Protein AF-A0A165Y828-F1 (afdb_monomer)

Structure (mmCIF, N/CA/C/O backbone):
data_AF-A0A165Y828-F1
#
_entry.id   AF-A0A165Y828-F1
#
loop_
_atom_site.group_PDB
_atom_site.id
_atom_site.type_symbol
_atom_site.label_atom_id
_atom_site.label_alt_id
_atom_site.label_comp_id
_atom_site.label_asym_id
_atom_site.label_entity_id
_atom_site.label_seq_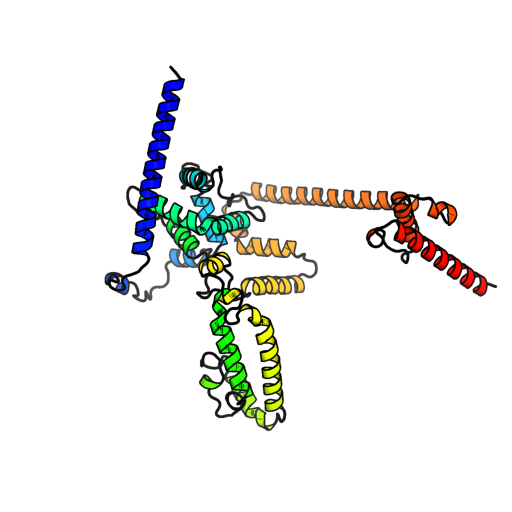id
_atom_site.pdbx_PDB_ins_code
_atom_site.Cartn_x
_atom_site.Cartn_y
_atom_site.Cartn_z
_atom_site.occupancy
_atom_site.B_iso_or_equiv
_atom_site.auth_seq_id
_atom_site.auth_comp_id
_atom_site.auth_asym_id
_atom_site.auth_atom_id
_atom_site.pdbx_PDB_model_num
ATOM 1 N N . MET A 1 1 ? 50.961 36.797 -15.003 1.00 43.84 1 MET A N 1
ATOM 2 C CA . MET A 1 1 ? 49.789 37.603 -14.582 1.00 43.84 1 MET A CA 1
ATOM 3 C C . MET A 1 1 ? 48.509 36.781 -14.385 1.00 43.84 1 MET A C 1
ATOM 5 O O . MET A 1 1 ? 47.718 37.172 -13.545 1.00 43.84 1 MET A O 1
ATOM 9 N N . GLN A 1 2 ? 48.301 35.642 -15.066 1.00 41.56 2 GLN A N 1
ATOM 10 C CA . GLN A 1 2 ? 47.057 34.850 -14.941 1.00 41.56 2 GLN A CA 1
ATOM 11 C C . GLN A 1 2 ? 46.946 33.934 -13.703 1.00 41.56 2 GLN A C 1
ATOM 13 O O . GLN A 1 2 ? 45.835 33.615 -13.301 1.00 41.56 2 GLN A O 1
ATOM 18 N N . LEU A 1 3 ? 48.050 33.555 -13.047 1.00 34.62 3 LEU A N 1
ATOM 19 C CA . LEU A 1 3 ? 47.997 32.694 -11.850 1.00 34.62 3 LEU A CA 1
ATOM 20 C C . LEU A 1 3 ? 47.492 33.427 -10.591 1.00 34.62 3 LEU A C 1
ATOM 22 O O . LEU A 1 3 ? 46.751 32.845 -9.803 1.00 34.62 3 LEU A O 1
ATOM 26 N N . GLY A 1 4 ? 47.813 34.718 -10.439 1.00 39.22 4 GLY A N 1
ATOM 27 C CA . GLY A 1 4 ? 47.404 35.521 -9.276 1.00 39.22 4 GLY A CA 1
ATOM 28 C C . GLY A 1 4 ? 45.904 35.834 -9.223 1.00 39.22 4 GLY A C 1
ATOM 29 O O . GLY A 1 4 ? 45.337 35.896 -8.138 1.00 39.22 4 GLY A O 1
ATOM 30 N N . ALA A 1 5 ? 45.243 35.955 -10.380 1.00 44.03 5 ALA A N 1
ATOM 31 C CA . ALA A 1 5 ? 43.796 36.175 -10.453 1.00 44.03 5 ALA A CA 1
ATOM 32 C C . ALA A 1 5 ? 42.990 34.920 -10.060 1.00 44.03 5 ALA A C 1
ATOM 34 O O . ALA A 1 5 ? 41.934 35.042 -9.447 1.00 44.03 5 ALA A O 1
ATOM 35 N N . SER A 1 6 ? 43.507 33.716 -10.350 1.00 41.31 6 SER A N 1
ATOM 36 C CA . SER A 1 6 ? 42.847 32.459 -9.956 1.00 41.31 6 SER A CA 1
ATOM 37 C C . SER A 1 6 ? 42.959 32.175 -8.456 1.00 41.31 6 SER A C 1
ATOM 39 O O . SER A 1 6 ? 42.017 31.667 -7.857 1.00 41.31 6 SER A O 1
ATOM 41 N N . LEU A 1 7 ? 44.076 32.569 -7.830 1.00 40.00 7 LEU A 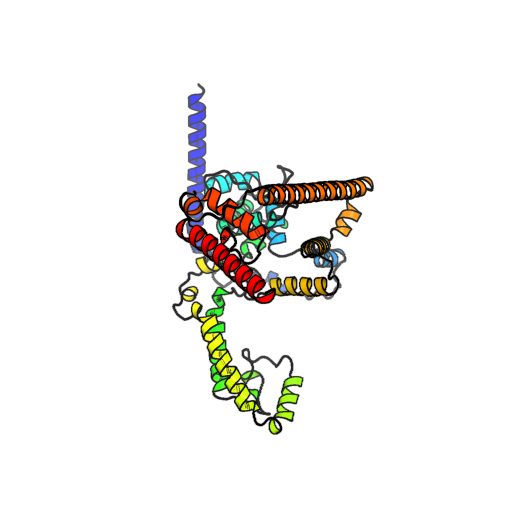N 1
ATOM 42 C CA . LEU A 1 7 ? 44.283 32.381 -6.394 1.00 40.00 7 LEU A CA 1
ATOM 43 C C . LEU A 1 7 ? 43.394 33.325 -5.573 1.00 40.00 7 LEU A C 1
ATOM 45 O O . LEU A 1 7 ? 42.809 32.899 -4.585 1.00 40.00 7 LEU A O 1
ATOM 49 N N . ALA A 1 8 ? 43.235 34.574 -6.027 1.00 46.78 8 ALA A N 1
ATOM 50 C CA . ALA A 1 8 ? 42.333 35.541 -5.405 1.00 46.78 8 ALA A CA 1
ATOM 51 C C . ALA A 1 8 ? 40.860 35.105 -5.507 1.00 46.78 8 ALA A C 1
ATOM 53 O O . ALA A 1 8 ? 40.136 35.194 -4.521 1.00 46.78 8 ALA A O 1
ATOM 54 N N . ALA A 1 9 ? 40.439 34.554 -6.654 1.00 42.53 9 ALA A N 1
ATOM 55 C CA . ALA A 1 9 ? 39.090 34.012 -6.829 1.00 42.53 9 ALA A CA 1
ATOM 56 C C . ALA A 1 9 ? 38.834 32.774 -5.947 1.00 42.53 9 ALA A C 1
ATOM 58 O O . ALA A 1 9 ? 37.767 32.654 -5.352 1.00 42.53 9 ALA A O 1
ATOM 59 N N . LEU A 1 10 ? 39.821 31.882 -5.801 1.00 37.59 10 LEU A N 1
ATOM 60 C CA . LEU A 1 10 ? 39.724 30.717 -4.912 1.00 37.59 10 LEU A CA 1
ATOM 61 C C . LEU A 1 10 ? 39.708 31.112 -3.426 1.00 37.59 10 LEU A C 1
ATOM 63 O O . LEU A 1 10 ? 38.971 30.509 -2.649 1.00 37.59 10 LEU A O 1
ATOM 67 N N . GLN A 1 11 ? 40.453 32.149 -3.030 1.00 44.12 11 GLN A N 1
ATOM 68 C CA . GLN A 1 11 ? 40.392 32.704 -1.672 1.00 44.12 11 GLN A CA 1
ATOM 69 C C . GLN A 1 11 ? 39.058 33.402 -1.385 1.00 44.12 11 GLN A C 1
ATOM 71 O O . GLN A 1 11 ? 38.540 33.294 -0.277 1.00 44.12 11 GLN A O 1
ATOM 76 N N . GLU A 1 12 ? 38.474 34.080 -2.373 1.00 41.66 12 GLU A N 1
ATOM 77 C CA . GLU A 1 12 ? 37.168 34.729 -2.236 1.00 41.66 12 GLU A CA 1
ATOM 78 C C . GLU A 1 12 ? 36.019 33.706 -2.154 1.00 41.66 12 GLU A C 1
ATOM 80 O O . GLU A 1 12 ? 35.061 33.913 -1.409 1.00 41.66 12 GLU A O 1
ATOM 85 N N . ILE A 1 13 ? 36.135 32.575 -2.863 1.00 40.31 13 ILE A N 1
ATOM 86 C CA . ILE A 1 13 ? 35.210 31.435 -2.755 1.00 40.31 13 ILE A CA 1
ATOM 87 C C . ILE A 1 13 ? 35.363 30.745 -1.394 1.00 40.31 13 ILE A C 1
ATOM 89 O O . ILE A 1 13 ? 34.358 30.514 -0.730 1.00 40.31 13 ILE A O 1
ATOM 93 N N . GLY A 1 14 ? 36.594 30.494 -0.931 1.00 39.28 14 GLY A N 1
ATOM 94 C CA . GLY A 1 14 ? 36.848 29.922 0.398 1.00 39.28 14 GLY A CA 1
ATOM 95 C C . GLY A 1 14 ? 36.274 30.780 1.529 1.00 39.28 14 GLY A C 1
ATOM 96 O O . GLY A 1 14 ? 35.568 30.274 2.392 1.00 39.28 14 GLY A O 1
ATOM 97 N N . CYS A 1 15 ? 36.449 32.102 1.454 1.00 37.84 15 CYS A N 1
ATOM 98 C CA . CYS A 1 15 ? 35.914 33.035 2.448 1.00 37.84 15 CYS A CA 1
ATOM 99 C C . CYS A 1 15 ? 34.369 33.094 2.442 1.00 37.84 15 CYS A C 1
ATOM 101 O O . CYS A 1 15 ? 33.747 33.274 3.489 1.00 37.84 15 CYS A O 1
ATOM 103 N N . LYS A 1 16 ? 33.723 32.898 1.279 1.00 38.44 16 LYS A N 1
ATOM 104 C CA . LYS A 1 16 ? 32.254 32.792 1.165 1.00 38.44 16 LYS A CA 1
ATOM 105 C C . LYS A 1 16 ? 31.724 31.459 1.699 1.00 38.44 16 LYS A C 1
ATOM 107 O O . LYS A 1 16 ? 30.681 31.463 2.344 1.00 38.44 16 LYS A O 1
ATOM 112 N N . VAL A 1 17 ? 32.451 30.360 1.492 1.00 40.00 17 VAL A N 1
ATOM 113 C CA . VAL A 1 17 ? 32.132 29.034 2.051 1.00 40.00 17 VAL A CA 1
ATOM 114 C C . VAL A 1 17 ? 32.281 29.033 3.574 1.00 40.00 17 VAL A C 1
ATOM 116 O O . VAL A 1 17 ? 31.389 28.555 4.264 1.00 40.00 17 VAL A O 1
ATOM 119 N N . ASP A 1 18 ? 33.324 29.661 4.120 1.00 40.41 18 ASP A N 1
ATOM 120 C CA . ASP A 1 18 ? 33.504 29.802 5.572 1.00 40.41 18 ASP A CA 1
ATOM 121 C C . ASP A 1 18 ? 32.442 30.717 6.205 1.00 40.41 18 ASP A C 1
ATOM 123 O O . ASP A 1 18 ? 31.973 30.466 7.317 1.00 40.41 18 ASP A O 1
ATOM 127 N N . CYS A 1 19 ? 32.000 31.754 5.485 1.00 37.03 19 CYS A N 1
ATOM 128 C CA . CYS A 1 19 ? 30.898 32.614 5.915 1.00 37.03 19 CYS A CA 1
ATOM 129 C C . CYS A 1 19 ? 29.555 31.860 5.917 1.00 37.03 19 CYS A C 1
ATOM 131 O O . CYS A 1 19 ? 28.800 31.970 6.881 1.00 37.03 19 CYS A O 1
ATOM 133 N N . LEU A 1 20 ? 29.293 31.035 4.896 1.00 37.50 20 LEU A N 1
ATOM 134 C CA . LEU A 1 20 ? 28.128 30.146 4.825 1.00 37.50 20 LEU A CA 1
ATOM 135 C C . LEU A 1 20 ? 28.163 29.071 5.916 1.00 37.50 20 LEU A C 1
ATOM 137 O O . LEU A 1 20 ? 27.172 28.909 6.614 1.00 37.50 20 LEU A O 1
ATOM 141 N N . ASN A 1 21 ? 29.307 28.430 6.158 1.00 40.72 21 ASN A N 1
ATOM 142 C CA . ASN A 1 21 ? 29.481 27.465 7.248 1.00 40.72 21 ASN A CA 1
ATOM 143 C C . ASN A 1 21 ? 29.309 28.116 8.630 1.00 40.72 21 ASN A C 1
ATOM 145 O O . ASN A 1 21 ? 28.747 27.508 9.537 1.00 40.72 21 ASN A O 1
ATOM 149 N N . GLY A 1 22 ? 29.731 29.374 8.798 1.00 41.16 22 GLY A N 1
ATOM 150 C CA . GLY A 1 22 ? 29.488 30.154 10.013 1.00 41.16 22 GLY A CA 1
ATOM 151 C C . GLY A 1 22 ? 28.023 30.564 10.204 1.00 41.16 22 GLY A C 1
ATOM 152 O O . GLY A 1 22 ? 27.568 30.686 11.342 1.00 41.16 22 GLY A O 1
ATOM 153 N N . ILE A 1 23 ? 27.274 30.761 9.115 1.00 41.03 23 ILE A N 1
ATOM 154 C CA . ILE A 1 23 ? 25.827 31.020 9.140 1.00 41.03 23 ILE A CA 1
ATOM 155 C C . ILE A 1 23 ? 25.066 29.721 9.435 1.00 41.03 23 ILE A C 1
ATOM 157 O O . ILE A 1 23 ? 24.216 29.729 10.317 1.00 41.03 23 ILE A O 1
ATOM 161 N N . ILE A 1 24 ? 25.434 28.609 8.793 1.00 37.81 24 ILE A N 1
ATOM 162 C CA . ILE A 1 24 ? 24.870 27.265 9.005 1.00 37.81 24 ILE A CA 1
ATOM 163 C C . ILE A 1 24 ? 25.147 26.781 10.436 1.00 37.81 24 ILE A C 1
ATOM 165 O O . ILE A 1 24 ? 24.237 26.336 11.122 1.00 37.81 24 ILE A O 1
ATOM 169 N N . GLY A 1 25 ? 26.363 26.964 10.959 1.00 41.94 25 GLY A N 1
ATOM 170 C CA . GLY A 1 25 ? 26.698 26.598 12.339 1.00 41.94 25 GLY A CA 1
ATOM 171 C C . GLY A 1 25 ? 25.943 27.414 13.397 1.00 41.94 25 GLY A C 1
ATOM 172 O O . GLY A 1 25 ? 25.538 26.871 14.422 1.00 41.94 25 GLY A O 1
ATOM 173 N N . LYS A 1 26 ? 25.699 28.709 13.145 1.00 43.06 26 LYS A N 1
ATOM 174 C CA . LYS A 1 26 ? 24.850 29.552 14.012 1.00 43.06 26 LYS A CA 1
ATOM 175 C C . LYS A 1 26 ? 23.361 29.236 13.862 1.00 43.06 26 LYS A C 1
ATOM 177 O O . LYS A 1 26 ? 22.614 29.423 14.815 1.00 43.06 26 LYS A O 1
ATOM 182 N N . TYR A 1 27 ? 22.943 28.775 12.686 1.00 39.75 27 TYR A N 1
ATOM 183 C CA . TYR A 1 27 ? 21.573 28.375 12.387 1.00 39.75 27 TYR A CA 1
ATOM 184 C C . TYR A 1 27 ? 21.229 27.036 13.046 1.00 39.75 27 TYR A C 1
ATOM 186 O O . TYR A 1 27 ? 20.237 26.969 13.757 1.00 39.75 27 TYR A O 1
ATOM 194 N N . ASN A 1 28 ? 22.103 26.031 12.962 1.00 39.56 28 ASN A N 1
ATOM 195 C CA . ASN A 1 28 ? 21.899 24.727 13.603 1.00 39.56 28 ASN A CA 1
ATOM 196 C C . ASN A 1 28 ? 21.840 24.834 15.136 1.00 39.56 28 ASN A C 1
ATOM 198 O O . ASN A 1 28 ? 21.068 24.125 15.770 1.00 39.56 28 ASN A O 1
ATOM 202 N N . ALA A 1 29 ? 22.585 25.769 15.739 1.00 42.41 29 ALA A N 1
ATOM 203 C CA . ALA A 1 29 ? 22.475 26.061 17.170 1.00 42.41 29 ALA A CA 1
ATOM 204 C C . ALA A 1 29 ? 21.141 26.737 17.552 1.00 42.41 29 ALA A C 1
ATOM 206 O O . ALA A 1 29 ? 20.647 26.520 18.651 1.00 42.41 29 ALA A O 1
ATOM 207 N N . ARG A 1 30 ? 20.549 27.529 16.648 1.00 37.97 30 ARG A N 1
ATOM 208 C CA . ARG A 1 30 ? 19.311 28.287 16.888 1.00 37.97 30 ARG A CA 1
ATOM 209 C C . ARG A 1 30 ? 18.046 27.490 16.555 1.00 37.97 30 ARG A C 1
ATOM 211 O O . ARG A 1 30 ? 17.052 27.617 17.251 1.00 37.97 30 ARG A O 1
ATOM 218 N N . VAL A 1 31 ? 18.101 26.624 15.545 1.00 38.41 31 VAL A N 1
ATOM 219 C CA . VAL A 1 31 ? 17.034 25.674 15.186 1.00 38.41 31 VAL A CA 1
ATOM 220 C C . VAL A 1 31 ? 16.834 24.632 16.291 1.00 38.41 31 VAL A C 1
ATOM 222 O O . VAL A 1 31 ? 15.702 24.270 16.585 1.00 38.41 31 VAL A O 1
ATOM 225 N N . LEU A 1 32 ? 17.905 24.218 16.976 1.00 40.28 32 LEU A N 1
ATOM 226 C CA . LEU A 1 32 ? 17.801 23.348 18.154 1.00 40.28 32 LEU A CA 1
ATOM 227 C C . LEU A 1 32 ? 17.223 24.060 19.395 1.00 40.28 32 LEU A C 1
ATOM 229 O O . LEU A 1 32 ? 16.706 23.381 20.277 1.00 40.28 32 LEU A O 1
ATOM 233 N N . GLU A 1 33 ? 17.268 25.396 19.460 1.00 41.16 33 GLU A N 1
ATOM 234 C CA . GLU A 1 33 ?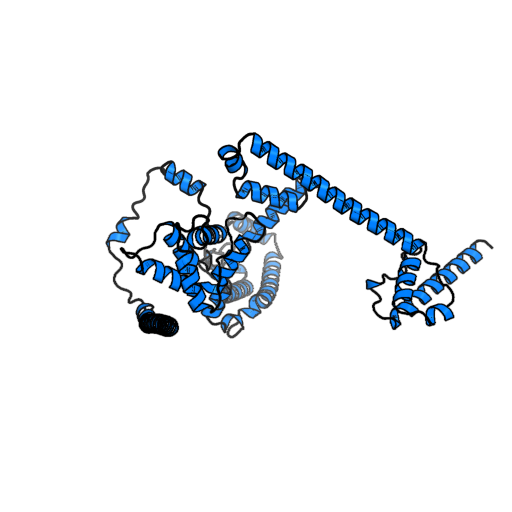 16.620 26.190 20.521 1.00 41.16 33 GLU A CA 1
ATOM 235 C C . GLU A 1 33 ? 15.169 26.592 20.169 1.00 41.16 33 GLU A C 1
ATOM 237 O O . GLU A 1 33 ? 14.333 26.646 21.064 1.00 41.16 33 GLU A O 1
ATOM 242 N N . GLU A 1 34 ? 14.831 26.826 18.891 1.00 43.41 34 GLU A N 1
ATOM 243 C CA . GLU A 1 34 ? 13.489 27.264 18.440 1.00 43.41 34 GLU A CA 1
ATOM 244 C C . GLU A 1 34 ? 12.499 26.103 18.151 1.00 43.41 34 GLU A C 1
ATOM 246 O O . GLU A 1 34 ? 11.306 26.351 17.995 1.00 43.41 34 GLU A O 1
ATOM 251 N N . ILE A 1 35 ? 12.945 24.835 18.109 1.00 38.56 35 ILE A N 1
ATOM 252 C CA . ILE A 1 35 ? 12.069 23.645 17.947 1.00 38.56 35 ILE A CA 1
ATOM 253 C C . ILE A 1 35 ? 11.437 23.174 19.283 1.00 38.56 35 ILE A C 1
ATOM 255 O O . ILE A 1 35 ? 10.643 22.236 19.303 1.00 38.56 35 ILE A O 1
ATOM 259 N N . ALA A 1 36 ? 11.695 23.852 20.405 1.00 38.91 36 ALA A N 1
ATOM 260 C CA . ALA A 1 36 ? 10.870 23.719 21.608 1.00 38.91 36 ALA A CA 1
ATOM 261 C C . ALA A 1 36 ? 9.794 24.825 21.604 1.00 38.91 36 ALA A C 1
ATOM 263 O O . ALA A 1 36 ? 10.123 25.972 21.904 1.00 38.91 36 ALA A O 1
ATOM 264 N N . PRO A 1 37 ? 8.526 24.546 21.246 1.00 39.53 37 PRO A N 1
ATOM 265 C CA . PRO A 1 37 ? 7.498 25.574 21.297 1.00 39.53 37 PRO A CA 1
ATOM 266 C C . PRO A 1 37 ? 7.160 25.893 22.759 1.00 39.53 37 PRO A C 1
ATOM 268 O O . PRO A 1 37 ? 6.641 25.038 23.478 1.00 39.53 37 PRO A O 1
ATOM 271 N N . ASP A 1 38 ? 7.404 27.138 23.176 1.00 33.38 38 ASP A N 1
ATOM 272 C CA . ASP A 1 38 ? 6.621 27.753 24.246 1.00 33.38 38 ASP A CA 1
ATOM 273 C C . ASP A 1 38 ? 5.180 27.864 23.730 1.00 33.38 38 ASP A C 1
ATOM 275 O O . ASP A 1 38 ? 4.859 28.609 22.801 1.00 33.38 38 ASP A O 1
ATOM 279 N N . THR A 1 39 ? 4.311 27.040 24.300 1.00 46.16 39 THR A N 1
ATOM 280 C CA . THR A 1 39 ? 2.864 27.137 24.160 1.00 46.16 39 THR A CA 1
ATOM 281 C C . THR A 1 39 ? 2.393 28.383 24.900 1.00 46.16 39 THR A C 1
ATOM 283 O O . THR A 1 39 ? 2.214 28.304 26.107 1.00 46.16 39 THR A O 1
ATOM 286 N N . ASP A 1 40 ? 2.264 29.516 24.212 1.00 41.59 40 ASP A N 1
ATOM 287 C CA . ASP A 1 40 ? 1.340 30.617 24.535 1.00 41.59 40 ASP A CA 1
ATOM 288 C C . ASP A 1 40 ? 1.612 31.793 23.585 1.00 41.59 40 ASP A C 1
ATOM 290 O O . ASP A 1 40 ? 2.497 32.601 23.833 1.00 41.59 40 ASP A O 1
ATOM 294 N N . GLU A 1 41 ? 0.882 31.838 22.467 1.00 42.03 41 GLU A N 1
ATOM 295 C CA . GLU A 1 41 ? 0.447 33.031 21.708 1.00 42.03 41 GLU A CA 1
ATOM 296 C C . GLU A 1 41 ? -0.003 32.567 20.311 1.00 42.03 41 GLU A C 1
ATOM 298 O O . GLU A 1 41 ? 0.673 32.727 19.295 1.00 42.03 41 GLU A O 1
ATOM 303 N N . LEU A 1 42 ? -1.175 31.927 20.273 1.00 37.94 42 LEU A N 1
ATOM 304 C CA . LEU A 1 42 ? -1.968 31.839 19.051 1.00 37.94 42 LEU A CA 1
ATOM 305 C C . LEU A 1 42 ? -2.505 33.241 18.748 1.00 37.94 42 LEU A C 1
ATOM 307 O O . LEU A 1 42 ? -3.174 33.850 19.582 1.00 37.94 42 LEU A O 1
ATOM 311 N N . ASP A 1 43 ? -2.171 33.736 17.560 1.00 35.34 43 ASP A N 1
ATOM 312 C CA . ASP A 1 43 ? -2.663 34.985 16.985 1.00 35.34 43 ASP A CA 1
ATOM 313 C C . ASP A 1 43 ? -4.211 35.002 17.007 1.00 35.34 43 ASP A C 1
ATOM 315 O O . ASP A 1 43 ? -4.833 34.160 16.347 1.00 35.34 43 ASP A O 1
ATOM 319 N N . PRO A 1 44 ? -4.855 35.905 17.776 1.00 39.38 44 PRO A N 1
ATOM 320 C CA . PRO A 1 44 ? -6.308 35.911 17.955 1.00 39.38 44 PRO A CA 1
ATOM 321 C C . PRO A 1 44 ? -7.087 36.261 16.676 1.00 39.38 44 PRO A C 1
ATOM 323 O O . PRO A 1 44 ? -8.303 36.083 16.647 1.00 39.38 44 PRO A O 1
ATOM 326 N N . ASP A 1 45 ? -6.415 36.686 15.602 1.00 40.91 45 ASP A N 1
ATOM 327 C CA . ASP A 1 45 ? -7.053 36.988 14.316 1.00 40.91 45 ASP A CA 1
ATOM 328 C C . ASP A 1 45 ? -7.198 35.753 13.393 1.00 40.91 45 ASP A C 1
ATOM 330 O O . ASP A 1 45 ? -7.781 35.853 12.309 1.00 40.91 45 ASP A O 1
ATOM 334 N N . LEU A 1 46 ? -6.713 34.567 13.798 1.00 39.84 46 LEU A N 1
ATOM 335 C CA . LEU A 1 46 ? -6.893 33.313 13.043 1.00 39.84 46 LEU A CA 1
ATOM 336 C C . LEU A 1 46 ? -8.172 32.534 13.403 1.00 39.84 46 LEU A C 1
ATOM 338 O O . LEU A 1 46 ? -8.564 31.649 12.638 1.00 39.84 46 LEU A O 1
ATOM 342 N N . GLU A 1 47 ? -8.861 32.866 14.502 1.00 34.09 47 GLU A N 1
ATOM 343 C CA . GLU A 1 47 ? -10.134 32.215 14.868 1.00 34.09 47 GLU A CA 1
ATOM 344 C C . GLU A 1 47 ? -11.345 32.748 14.075 1.00 34.09 47 GLU A C 1
ATOM 346 O O . GLU A 1 47 ? -12.334 32.033 13.908 1.00 34.09 47 GLU A O 1
ATOM 3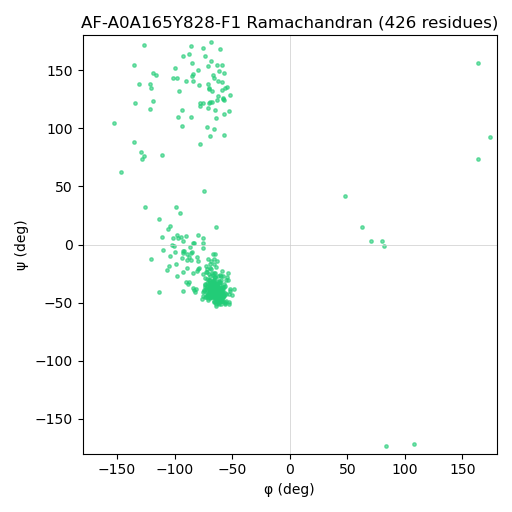51 N N . ASP A 1 48 ? -11.259 33.943 13.478 1.00 33.69 48 ASP A N 1
ATOM 352 C CA . ASP A 1 48 ? -12.386 34.560 12.753 1.00 33.69 48 ASP A CA 1
ATOM 353 C C . ASP A 1 48 ? -12.527 34.087 11.285 1.00 33.69 48 ASP A C 1
ATOM 355 O O . ASP A 1 48 ? -13.441 34.495 10.566 1.00 33.69 48 ASP A O 1
ATOM 359 N N . ALA A 1 49 ? -11.666 33.173 10.817 1.00 36.97 49 ALA A N 1
ATOM 360 C CA . ALA A 1 49 ? -11.735 32.600 9.465 1.00 36.97 49 ALA A CA 1
ATOM 361 C C . ALA A 1 49 ? -12.536 31.283 9.370 1.00 36.97 49 ALA A C 1
ATOM 363 O O . ALA A 1 49 ? -12.649 30.713 8.285 1.00 36.97 49 ALA A O 1
ATOM 364 N N . MET A 1 50 ? -13.135 30.812 10.472 1.00 32.53 50 MET A N 1
ATOM 365 C CA . MET A 1 50 ? -14.108 29.705 10.469 1.00 32.53 50 MET A CA 1
ATOM 366 C C . MET A 1 50 ? -15.564 30.189 10.425 1.00 32.53 50 MET A C 1
ATOM 368 O O . MET A 1 50 ? -16.482 29.474 10.833 1.00 32.53 50 MET A O 1
ATOM 372 N N . VAL A 1 51 ? -15.811 31.379 9.864 1.00 35.06 51 VAL A N 1
ATOM 373 C CA . VAL A 1 51 ? -17.145 31.715 9.361 1.00 35.06 51 VAL A CA 1
ATOM 374 C C . VAL A 1 51 ? -17.510 30.653 8.329 1.00 35.06 51 VAL A C 1
ATOM 376 O O . VAL A 1 51 ? -16.896 30.557 7.269 1.00 35.06 51 VAL A O 1
ATOM 379 N N . THR A 1 52 ? -18.508 29.833 8.656 1.00 39.47 52 THR A N 1
ATOM 380 C CA . THR A 1 52 ? -19.162 28.935 7.710 1.00 39.47 52 THR A CA 1
ATOM 381 C C . THR A 1 52 ? -19.698 29.776 6.557 1.00 39.47 52 THR A C 1
ATOM 383 O O . THR A 1 52 ? -20.789 30.350 6.652 1.00 39.47 52 THR A O 1
ATOM 386 N N . ASP A 1 53 ? -18.915 29.887 5.485 1.00 37.56 53 ASP A N 1
ATOM 387 C CA . ASP A 1 53 ? -19.373 30.457 4.231 1.00 37.56 53 ASP A CA 1
ATOM 388 C C . ASP A 1 53 ? -20.440 29.507 3.682 1.00 37.56 53 ASP A C 1
ATOM 390 O O . ASP A 1 53 ? -20.169 28.422 3.173 1.00 37.56 53 ASP A O 1
ATOM 394 N N . THR A 1 54 ? -21.696 29.884 3.899 1.00 43.28 54 THR A N 1
ATOM 395 C CA . THR A 1 54 ? -22.876 29.176 3.393 1.00 43.28 54 THR A CA 1
ATOM 396 C C . THR A 1 54 ? -23.147 29.522 1.926 1.00 43.28 54 THR A C 1
ATOM 398 O O . THR A 1 54 ? -24.178 29.124 1.378 1.00 43.28 54 THR A O 1
ATOM 401 N N . ALA A 1 55 ? -22.239 30.246 1.259 1.00 54.12 55 ALA A N 1
ATOM 402 C CA . ALA A 1 55 ? -22.315 30.492 -0.169 1.00 54.12 55 ALA A CA 1
ATOM 403 C C . ALA A 1 55 ? -21.826 29.277 -0.970 1.00 54.12 55 ALA A C 1
ATOM 405 O O . ALA A 1 55 ? -20.804 28.660 -0.677 1.00 54.12 55 ALA A O 1
ATOM 406 N N . ALA A 1 56 ? -22.564 28.948 -2.032 1.00 55.78 56 ALA A N 1
ATOM 407 C CA . ALA A 1 56 ? -22.147 27.928 -2.983 1.00 55.78 56 ALA A CA 1
ATOM 408 C C . ALA A 1 56 ? -20.759 28.280 -3.564 1.00 55.78 56 ALA A C 1
ATOM 410 O O . ALA A 1 56 ? -20.554 29.435 -3.959 1.00 55.78 56 ALA A O 1
ATOM 411 N N . PRO A 1 57 ? -19.826 27.312 -3.655 1.00 52.06 57 PRO A N 1
ATOM 412 C CA . PRO A 1 57 ? -18.478 27.554 -4.153 1.00 52.06 57 PRO A CA 1
ATOM 413 C C . PRO A 1 57 ? -18.525 28.197 -5.540 1.00 52.06 57 PRO A C 1
ATOM 415 O O . PRO A 1 57 ? -19.292 27.799 -6.424 1.00 52.06 57 PRO A O 1
ATOM 418 N N . THR A 1 58 ? -17.696 29.220 -5.749 1.00 74.94 58 THR A N 1
ATOM 419 C CA . THR A 1 58 ? -17.592 29.870 -7.059 1.00 74.94 58 THR A CA 1
ATOM 420 C C . THR A 1 58 ? -17.166 28.851 -8.117 1.00 74.94 58 THR A C 1
ATOM 422 O O . THR A 1 58 ? -16.468 27.886 -7.822 1.00 74.94 58 THR A O 1
ATOM 425 N N . LYS A 1 59 ? -17.505 29.076 -9.393 1.00 57.94 59 LYS A N 1
ATOM 426 C CA . LYS A 1 59 ? -17.099 28.166 -10.486 1.00 57.94 59 LYS A CA 1
ATOM 427 C C . LYS A 1 59 ? -15.583 27.929 -10.548 1.00 57.94 59 LYS A C 1
ATOM 429 O O . LYS A 1 59 ? -15.156 26.875 -11.000 1.00 57.94 59 LYS A O 1
ATOM 434 N N . ALA A 1 60 ? -14.781 28.897 -10.101 1.00 42.84 60 ALA A N 1
ATOM 435 C CA . ALA A 1 60 ? -13.333 28.757 -9.997 1.00 42.84 60 ALA A CA 1
ATOM 436 C C . ALA A 1 60 ? -12.914 27.870 -8.812 1.00 42.84 60 ALA A C 1
ATOM 438 O O . ALA A 1 60 ? -12.005 27.066 -8.977 1.00 42.84 60 ALA A O 1
ATOM 439 N N . GLN A 1 61 ? -13.587 27.968 -7.660 1.00 42.47 61 GLN A N 1
ATOM 440 C CA . GLN A 1 61 ? -13.361 27.094 -6.501 1.00 42.47 61 GLN A CA 1
ATOM 441 C C . GLN A 1 61 ? -13.858 25.671 -6.754 1.00 42.47 61 GLN A C 1
ATOM 443 O O . GLN A 1 61 ? -13.130 24.732 -6.466 1.00 42.47 61 GLN A O 1
ATOM 448 N N . GLN A 1 62 ? -15.033 25.507 -7.367 1.00 50.00 62 GLN A N 1
ATOM 449 C CA . GLN A 1 62 ? -15.553 24.197 -7.755 1.00 50.00 62 GLN A CA 1
ATOM 450 C C . GLN A 1 62 ? -14.625 23.535 -8.778 1.00 50.00 62 GLN A C 1
ATOM 452 O O . GLN A 1 62 ? -14.180 22.421 -8.562 1.00 50.00 62 GLN A O 1
ATOM 457 N N . ARG A 1 63 ? -14.188 24.262 -9.817 1.00 50.06 63 ARG A N 1
ATOM 458 C CA . ARG A 1 63 ? -13.174 23.758 -10.755 1.00 50.06 63 ARG A CA 1
ATOM 459 C C . ARG A 1 63 ? -11.834 23.478 -10.073 1.00 50.06 63 ARG A C 1
ATOM 461 O O . ARG A 1 63 ? -11.158 22.534 -10.451 1.00 50.06 63 ARG A O 1
ATOM 468 N N . ALA A 1 64 ? -11.422 24.283 -9.094 1.00 43.62 64 ALA A N 1
ATOM 469 C CA . ALA A 1 64 ? -10.209 24.010 -8.333 1.00 43.62 64 ALA A CA 1
ATOM 470 C C . ALA A 1 64 ? -10.346 22.709 -7.538 1.00 43.62 64 ALA A C 1
ATOM 472 O O . ALA A 1 64 ? -9.415 21.923 -7.593 1.00 43.62 64 ALA A O 1
ATOM 473 N N . MET A 1 65 ? -11.486 22.453 -6.888 1.00 47.03 65 MET A N 1
ATOM 474 C CA . MET A 1 65 ? -11.795 21.199 -6.184 1.00 47.03 65 MET A CA 1
ATOM 475 C C . MET A 1 65 ? -11.895 20.001 -7.142 1.00 47.03 65 MET A C 1
ATOM 477 O O . MET A 1 65 ? -11.365 18.939 -6.840 1.00 47.03 65 MET A O 1
ATOM 481 N N . ASP A 1 66 ? -12.498 20.188 -8.318 1.00 45.09 66 ASP A N 1
ATOM 482 C CA . ASP A 1 66 ? -12.702 19.127 -9.312 1.00 45.09 66 ASP A CA 1
ATOM 483 C C . ASP A 1 66 ? -11.405 18.773 -10.080 1.00 45.09 66 ASP A C 1
ATOM 485 O O . ASP A 1 66 ? -11.265 17.659 -10.573 1.00 45.09 66 ASP A O 1
ATOM 489 N N . VAL A 1 67 ? -10.444 19.707 -10.184 1.00 46.28 67 VAL A N 1
ATOM 490 C CA . VAL A 1 67 ? -9.191 19.573 -10.968 1.00 46.28 67 VAL A CA 1
ATOM 491 C C . VAL A 1 67 ? -7.941 19.454 -10.073 1.00 46.28 67 VAL A C 1
ATOM 493 O O . VAL A 1 67 ? -6.825 19.253 -10.567 1.00 46.28 67 VAL A O 1
ATOM 496 N N . THR A 1 68 ? -8.060 19.579 -8.743 1.00 47.66 68 THR A N 1
ATOM 497 C CA . THR A 1 68 ? -6.891 19.479 -7.850 1.00 47.66 68 THR A CA 1
ATOM 498 C C . THR A 1 68 ? -6.395 18.042 -7.753 1.00 47.66 68 THR A C 1
ATOM 500 O O . THR A 1 68 ? -6.886 17.218 -6.993 1.00 47.66 68 THR A O 1
ATOM 503 N N . ALA A 1 69 ? -5.325 17.751 -8.488 1.00 52.22 69 ALA A N 1
ATOM 504 C CA . ALA A 1 69 ? -4.483 16.600 -8.200 1.00 52.22 69 ALA A CA 1
ATOM 505 C C . ALA A 1 69 ? -3.753 16.817 -6.860 1.00 52.22 69 ALA A C 1
ATOM 507 O O . ALA A 1 69 ? -3.151 17.872 -6.657 1.00 52.22 69 ALA A O 1
ATOM 508 N N . ALA A 1 70 ? -3.772 15.815 -5.980 1.00 58.22 70 ALA A N 1
ATOM 509 C CA . ALA A 1 70 ? -3.128 15.827 -4.663 1.00 58.22 70 ALA A CA 1
ATOM 510 C C . ALA A 1 70 ? -2.190 14.615 -4.473 1.00 58.22 70 ALA A C 1
ATOM 512 O O . ALA A 1 70 ? -2.148 13.700 -5.302 1.00 58.22 70 ALA A O 1
ATOM 513 N N . GLY A 1 71 ? -1.423 14.612 -3.380 1.00 69.31 71 GLY A N 1
ATOM 514 C CA . GLY A 1 71 ? -0.532 13.512 -2.994 1.00 69.31 71 GLY A CA 1
ATOM 515 C C . GLY A 1 71 ? 0.847 13.525 -3.667 1.00 69.31 71 GLY A C 1
ATOM 516 O O . GLY A 1 71 ? 1.216 14.462 -4.379 1.00 69.31 71 GLY A O 1
ATOM 517 N N . GLY A 1 72 ? 1.624 12.458 -3.447 1.00 70.00 72 GLY A N 1
ATOM 518 C CA . GLY A 1 72 ? 3.054 12.402 -3.790 1.00 70.00 72 GLY A CA 1
ATOM 519 C C . GLY A 1 72 ? 3.382 12.658 -5.266 1.00 70.00 72 GLY A C 1
ATOM 520 O O . GLY A 1 72 ? 4.368 13.315 -5.578 1.00 70.00 72 GLY A O 1
ATOM 521 N N . VAL A 1 73 ? 2.525 12.237 -6.201 1.00 75.44 73 VAL A N 1
ATOM 522 C CA . VAL A 1 73 ? 2.734 12.512 -7.638 1.00 75.44 73 VAL A CA 1
ATOM 523 C C . VAL A 1 73 ? 2.624 14.008 -7.939 1.00 75.44 73 VAL A C 1
ATOM 525 O O . VAL A 1 73 ? 3.409 14.541 -8.726 1.00 75.44 73 VAL A O 1
ATOM 528 N N . LYS A 1 74 ? 1.689 14.712 -7.288 1.00 81.25 74 LYS A N 1
ATOM 529 C CA . LYS A 1 74 ? 1.575 16.164 -7.428 1.00 81.25 74 LYS A CA 1
ATOM 530 C C . LYS A 1 74 ? 2.754 16.873 -6.768 1.00 81.25 74 LYS A C 1
ATOM 532 O O . LYS A 1 74 ? 3.277 17.808 -7.364 1.00 81.25 74 LYS A O 1
ATOM 537 N N . ALA A 1 75 ? 3.194 16.405 -5.601 1.00 81.44 75 ALA A N 1
ATOM 538 C CA . ALA A 1 75 ? 4.375 16.931 -4.920 1.00 81.44 75 ALA A CA 1
ATOM 539 C C . ALA A 1 75 ? 5.618 16.863 -5.820 1.00 81.44 75 ALA A C 1
ATOM 541 O O . ALA A 1 75 ? 6.252 17.882 -6.077 1.00 81.44 75 ALA A O 1
ATOM 542 N N . VAL A 1 76 ? 5.890 15.692 -6.403 1.00 85.38 76 VAL A N 1
ATOM 543 C CA . VAL A 1 76 ? 7.011 15.483 -7.331 1.00 85.38 76 VAL A CA 1
ATOM 544 C C . VAL A 1 76 ? 6.848 16.309 -8.611 1.00 85.38 76 VAL A C 1
ATOM 546 O O . VAL A 1 76 ? 7.815 16.870 -9.119 1.00 85.38 76 VAL A O 1
ATOM 549 N N . SER A 1 77 ? 5.623 16.451 -9.127 1.00 86.12 77 SER A N 1
ATOM 550 C CA . SER A 1 77 ? 5.342 17.326 -10.272 1.00 86.12 77 SER A CA 1
ATOM 551 C C . SER A 1 77 ? 5.689 18.789 -9.977 1.00 86.12 77 SER A C 1
ATOM 553 O O . SER A 1 77 ? 6.381 19.421 -10.772 1.00 86.12 77 SER A O 1
ATOM 555 N N . ILE A 1 78 ? 5.256 19.312 -8.826 1.00 87.00 78 ILE A N 1
ATOM 556 C CA . ILE A 1 78 ? 5.575 20.675 -8.387 1.00 87.00 78 ILE A CA 1
ATOM 557 C C . ILE A 1 78 ? 7.087 20.815 -8.162 1.00 87.00 78 ILE A C 1
ATOM 559 O O . ILE A 1 78 ? 7.668 21.806 -8.599 1.00 87.00 78 ILE A O 1
ATOM 563 N N . ALA A 1 79 ? 7.730 19.810 -7.559 1.00 88.56 79 ALA A N 1
ATOM 564 C CA . ALA A 1 79 ? 9.175 19.772 -7.363 1.00 88.56 79 ALA A CA 1
ATOM 565 C C . ALA A 1 79 ? 9.925 19.907 -8.688 1.00 88.56 79 ALA A C 1
ATOM 567 O O . ALA A 1 79 ? 10.750 20.800 -8.825 1.00 88.56 79 ALA A O 1
ATOM 568 N N . GLY A 1 80 ? 9.585 19.129 -9.716 1.00 89.06 80 GLY A N 1
ATOM 569 C CA . GLY A 1 80 ? 10.271 19.263 -11.003 1.00 89.06 80 GLY A CA 1
ATOM 570 C C . GLY A 1 80 ? 10.009 20.597 -11.706 1.00 89.06 80 GLY A C 1
ATOM 571 O O . GLY A 1 80 ? 10.920 21.143 -12.317 1.00 89.06 80 GLY A O 1
ATOM 572 N N . VAL A 1 81 ? 8.825 21.199 -11.544 1.00 86.12 81 VAL A N 1
ATOM 573 C CA . VAL A 1 81 ? 8.552 22.559 -12.052 1.00 86.12 81 VAL A CA 1
ATOM 574 C C . VAL A 1 81 ? 9.392 23.619 -11.333 1.00 86.12 81 VAL A C 1
ATOM 576 O O . VAL A 1 81 ? 9.757 24.621 -11.944 1.00 86.12 81 VAL A O 1
ATOM 579 N N . ILE A 1 82 ? 9.705 23.425 -10.052 1.00 87.69 82 ILE A N 1
ATOM 580 C CA . ILE A 1 82 ? 10.527 24.359 -9.273 1.00 87.69 82 ILE A CA 1
ATOM 581 C C . ILE A 1 82 ? 12.023 24.109 -9.505 1.00 87.69 82 ILE A C 1
ATOM 583 O O . ILE A 1 82 ? 12.783 25.069 -9.596 1.00 87.69 82 ILE A O 1
ATOM 587 N N . LEU A 1 83 ? 12.452 22.852 -9.611 1.00 86.75 83 LEU A N 1
ATOM 588 C CA . LEU A 1 83 ? 13.856 22.439 -9.496 1.00 86.75 83 LEU A CA 1
ATOM 589 C C . LEU A 1 83 ? 14.506 22.054 -10.830 1.00 86.75 83 LEU A C 1
ATOM 591 O O . LEU A 1 83 ? 15.728 22.078 -10.935 1.00 86.75 83 LEU A O 1
ATOM 595 N N . ASN A 1 84 ? 13.718 21.697 -11.845 1.00 82.00 84 ASN A N 1
ATOM 596 C CA . ASN A 1 84 ? 14.209 21.275 -13.159 1.00 82.00 84 ASN A CA 1
ATOM 597 C C . ASN A 1 84 ? 13.243 21.723 -14.267 1.00 82.00 84 ASN A C 1
ATOM 599 O O . ASN A 1 84 ? 12.595 20.927 -14.953 1.00 82.00 84 ASN A O 1
ATOM 603 N N . HIS A 1 85 ? 13.096 23.040 -14.386 1.00 80.62 85 HIS A N 1
ATOM 604 C CA . HIS A 1 85 ? 12.141 23.665 -15.287 1.00 80.62 85 HIS A CA 1
ATOM 605 C C . HIS A 1 85 ? 12.712 23.801 -16.710 1.00 80.62 85 HIS A C 1
ATOM 607 O O . HIS A 1 85 ? 13.883 24.108 -16.910 1.00 80.62 85 HIS A O 1
ATOM 613 N N . LYS A 1 86 ? 11.863 23.656 -17.738 1.00 70.00 86 LYS A N 1
ATOM 614 C CA . LYS A 1 86 ? 12.281 23.761 -19.155 1.00 70.00 86 LYS A CA 1
ATOM 615 C C . LYS A 1 86 ? 12.818 25.150 -19.539 1.00 70.00 86 LYS A C 1
ATOM 617 O O . LYS A 1 86 ? 13.647 25.275 -20.436 1.00 70.00 86 LYS A O 1
ATOM 622 N N . ASP A 1 87 ? 12.299 26.192 -18.899 1.00 73.62 87 ASP A N 1
ATOM 623 C CA . ASP A 1 87 ? 12.789 27.571 -19.009 1.00 73.62 87 ASP A CA 1
ATOM 624 C C . ASP A 1 87 ? 13.727 27.851 -17.833 1.00 73.62 87 ASP A C 1
ATOM 626 O O . ASP A 1 87 ? 13.260 27.965 -16.702 1.00 73.62 87 ASP A O 1
ATOM 630 N N . ASN A 1 88 ? 15.024 27.981 -18.115 1.00 60.38 88 ASN A N 1
ATOM 631 C CA . ASN A 1 88 ? 16.086 28.183 -17.126 1.00 60.38 88 ASN A CA 1
ATOM 632 C C . ASN A 1 88 ? 15.999 29.517 -16.365 1.00 60.38 88 ASN A C 1
ATOM 634 O O . ASN A 1 88 ? 16.744 29.731 -15.416 1.00 60.38 88 ASN A O 1
ATOM 638 N N . LYS A 1 89 ? 15.098 30.425 -16.762 1.00 66.31 89 LYS A N 1
ATOM 639 C CA . LYS A 1 89 ? 14.824 31.672 -16.032 1.00 66.31 89 LYS A CA 1
ATOM 640 C C . LYS A 1 89 ? 13.678 31.545 -15.033 1.00 66.31 89 LYS A C 1
ATOM 642 O O . LYS A 1 89 ? 13.390 32.503 -14.316 1.00 66.31 89 LYS A O 1
ATOM 647 N N . LYS A 1 90 ? 12.973 30.412 -15.029 1.00 67.88 90 LYS A N 1
ATOM 648 C CA . LYS A 1 90 ? 11.798 30.164 -14.192 1.00 67.88 90 LYS A CA 1
ATOM 649 C C . LYS A 1 90 ? 12.095 28.990 -13.270 1.00 67.88 90 LYS A C 1
ATOM 651 O O . LYS A 1 90 ? 12.416 27.912 -13.743 1.00 67.88 90 LYS A O 1
ATOM 656 N N . GLY A 1 91 ? 11.965 29.208 -11.966 1.00 76.25 91 GLY A N 1
ATOM 657 C CA . GLY A 1 91 ? 12.267 28.202 -10.946 1.00 76.25 91 GLY A CA 1
ATOM 658 C C . GLY A 1 91 ? 13.551 28.505 -10.175 1.00 76.25 91 GLY A C 1
ATOM 659 O O . GLY A 1 91 ? 14.119 29.588 -10.287 1.00 76.25 91 GLY A O 1
ATOM 660 N N . GLN A 1 92 ? 13.968 27.540 -9.363 1.00 82.31 92 GLN A N 1
ATOM 661 C CA . GLN A 1 92 ? 15.092 27.604 -8.427 1.00 82.31 92 GLN A CA 1
ATOM 662 C C . GLN A 1 92 ? 16.227 26.646 -8.831 1.00 82.31 92 GLN A C 1
ATOM 664 O O . GLN A 1 92 ? 17.038 26.264 -7.993 1.00 82.31 92 GLN A O 1
ATOM 669 N N . GLN A 1 93 ? 16.287 26.244 -10.105 1.00 85.19 93 GLN A N 1
ATOM 670 C CA . GLN A 1 93 ? 17.184 25.201 -10.615 1.00 85.19 93 GLN A CA 1
ATOM 671 C C . GLN A 1 93 ? 18.674 25.495 -10.377 1.00 85.19 93 GLN A C 1
ATOM 673 O O . GLN A 1 93 ? 19.388 24.651 -9.843 1.00 85.19 93 GLN A O 1
ATOM 678 N N . ASP A 1 94 ? 19.148 26.697 -10.709 1.00 81.06 94 ASP A N 1
ATOM 679 C CA . ASP A 1 94 ? 20.557 27.067 -10.498 1.00 81.06 94 ASP A CA 1
ATOM 680 C C . ASP A 1 94 ? 20.931 27.056 -9.009 1.00 81.06 94 ASP A C 1
ATOM 682 O O . ASP A 1 94 ? 22.018 26.616 -8.627 1.00 81.06 94 ASP A O 1
ATOM 686 N N . MET A 1 95 ? 20.009 27.504 -8.153 1.00 80.00 95 MET A N 1
ATOM 687 C CA . MET A 1 95 ? 20.211 27.519 -6.707 1.00 80.00 95 MET A CA 1
ATOM 688 C C . MET A 1 95 ? 20.166 26.105 -6.120 1.00 80.00 95 MET A C 1
ATOM 690 O O . MET A 1 95 ? 20.966 25.799 -5.239 1.00 80.00 95 MET A O 1
ATOM 694 N N . TYR A 1 96 ? 19.300 25.235 -6.645 1.00 86.69 96 TYR A N 1
ATOM 695 C CA . TYR A 1 96 ? 19.262 23.808 -6.329 1.00 86.69 96 TYR A CA 1
ATOM 696 C C . TYR A 1 96 ? 20.591 23.130 -6.686 1.00 86.69 96 TYR A C 1
ATOM 698 O O . TYR A 1 96 ? 21.204 22.510 -5.819 1.00 86.69 96 TYR A O 1
ATOM 706 N N . HIS A 1 97 ? 21.093 23.322 -7.913 1.00 82.81 97 HIS A N 1
ATOM 707 C CA . HIS A 1 97 ? 22.373 22.751 -8.340 1.00 82.81 97 HIS A CA 1
ATOM 708 C C . HIS A 1 97 ? 23.526 23.217 -7.453 1.00 82.81 97 HIS A C 1
ATOM 710 O O . HIS A 1 97 ? 24.363 22.409 -7.065 1.00 82.81 97 HIS A O 1
ATOM 716 N N . MET A 1 98 ? 23.575 24.509 -7.116 1.00 80.44 98 MET A N 1
ATOM 717 C CA . MET A 1 98 ? 24.621 25.049 -6.250 1.00 80.44 98 MET A CA 1
ATOM 718 C C . MET A 1 98 ? 24.542 24.461 -4.835 1.00 80.44 98 MET A C 1
ATOM 720 O O . MET A 1 98 ? 25.554 23.998 -4.314 1.00 80.44 98 MET A O 1
ATOM 724 N N . TYR A 1 99 ? 23.353 24.465 -4.226 1.00 82.50 99 TYR A N 1
ATOM 725 C CA . TYR A 1 99 ? 23.152 23.993 -2.858 1.00 82.50 99 TYR A CA 1
ATOM 726 C C . TYR A 1 99 ? 23.447 22.494 -2.735 1.00 82.50 99 TYR A C 1
ATOM 728 O O . TYR A 1 99 ? 24.300 22.100 -1.941 1.00 82.50 99 TYR A O 1
ATOM 736 N N . PHE A 1 100 ? 22.839 21.654 -3.575 1.00 81.31 100 PHE A N 1
ATOM 737 C CA . PHE A 1 100 ? 23.053 20.211 -3.494 1.00 81.31 100 PHE A CA 1
ATOM 738 C C . PHE A 1 100 ? 24.441 19.774 -3.978 1.00 81.31 100 PHE A C 1
ATOM 740 O O . PHE A 1 100 ? 24.942 18.757 -3.508 1.00 81.31 100 PHE A O 1
ATOM 747 N N . HIS A 1 101 ? 25.125 20.548 -4.830 1.00 78.94 101 HIS A N 1
ATOM 748 C CA . HIS A 1 101 ? 26.541 20.300 -5.111 1.00 78.94 101 HIS A CA 1
ATOM 749 C C . HIS A 1 101 ? 27.414 20.489 -3.864 1.00 78.94 101 HIS A C 1
ATOM 751 O O . HIS A 1 101 ? 28.338 19.707 -3.642 1.00 78.94 101 HIS A O 1
ATOM 757 N N . CYS A 1 102 ? 27.113 21.494 -3.035 1.00 74.44 102 CYS A N 1
ATOM 758 C CA . CYS A 1 102 ? 27.797 21.700 -1.760 1.00 74.44 102 CYS A CA 1
ATOM 759 C C . CYS A 1 102 ? 27.480 20.597 -0.742 1.00 74.44 102 CYS A C 1
ATOM 761 O O . CYS A 1 102 ? 28.382 20.185 -0.017 1.00 74.44 102 CYS A O 1
ATOM 763 N N . VAL A 1 103 ? 26.237 20.108 -0.708 1.00 73.62 103 VAL A N 1
ATOM 764 C CA . VAL A 1 103 ? 25.802 19.068 0.239 1.00 73.62 103 VAL A CA 1
ATOM 765 C C . VAL A 1 103 ? 26.293 17.670 -0.164 1.00 73.62 103 VAL A C 1
ATOM 767 O O . VAL A 1 103 ? 26.849 16.951 0.660 1.00 73.62 103 VAL A O 1
ATOM 770 N N . LEU A 1 104 ? 26.143 17.284 -1.436 1.00 72.56 104 LEU A N 1
ATOM 771 C CA . LEU A 1 104 ? 26.447 15.932 -1.931 1.00 72.56 104 LEU A CA 1
ATOM 772 C C . LEU A 1 104 ? 27.867 15.786 -2.505 1.00 72.56 104 LEU A C 1
ATOM 774 O O . LEU A 1 104 ? 28.311 14.675 -2.794 1.00 72.56 104 LEU A O 1
ATOM 778 N N . GLY A 1 105 ? 28.585 16.893 -2.721 1.00 71.31 105 GLY A N 1
ATOM 779 C CA . GLY A 1 105 ? 29.938 16.901 -3.292 1.00 71.31 105 GLY A CA 1
ATOM 780 C C . GLY A 1 105 ? 30.011 16.528 -4.779 1.00 71.31 105 GLY A C 1
ATOM 781 O O . GLY A 1 105 ? 31.101 16.464 -5.351 1.00 71.31 105 GLY A O 1
ATOM 782 N N . CYS A 1 106 ? 28.874 16.290 -5.435 1.00 65.69 106 CYS A N 1
ATOM 783 C CA . CYS A 1 106 ? 28.778 15.975 -6.856 1.00 65.69 106 CYS A CA 1
ATOM 784 C C . CYS A 1 106 ? 27.637 16.770 -7.513 1.00 65.69 106 CYS A C 1
ATOM 786 O O . CYS A 1 106 ? 26.724 17.216 -6.822 1.00 65.69 106 CYS A O 1
ATOM 788 N N . PRO A 1 107 ? 27.691 17.034 -8.830 1.00 67.94 107 PRO A N 1
ATOM 789 C CA . PRO A 1 107 ? 26.580 17.678 -9.520 1.00 67.94 107 PRO A CA 1
ATOM 790 C C . PRO A 1 107 ? 25.375 16.732 -9.559 1.00 67.94 107 PRO A C 1
ATOM 792 O O . PRO A 1 107 ? 25.480 15.632 -10.106 1.00 67.94 107 PRO A O 1
ATOM 795 N N . CYS A 1 108 ? 24.237 17.164 -9.024 1.00 69.62 108 CYS A N 1
ATOM 796 C CA . CYS A 1 108 ? 22.965 16.462 -9.148 1.00 69.62 108 CYS A CA 1
ATOM 797 C C . CYS A 1 108 ? 21.941 17.344 -9.868 1.00 69.62 108 CYS A C 1
ATOM 799 O O . CYS A 1 108 ? 21.954 18.574 -9.764 1.00 69.62 108 CYS A O 1
ATOM 801 N N . ASN A 1 109 ? 21.057 16.696 -10.622 1.00 80.75 109 ASN A N 1
ATOM 802 C CA . ASN A 1 109 ? 19.919 17.333 -11.262 1.00 80.75 109 ASN A CA 1
ATOM 803 C C . ASN A 1 109 ? 18.666 16.659 -10.726 1.00 80.75 109 ASN A C 1
ATOM 805 O O . ASN A 1 109 ? 18.616 15.427 -10.745 1.00 80.75 109 ASN A O 1
ATOM 809 N N . PHE A 1 110 ? 17.652 17.447 -10.360 1.00 84.62 110 PHE A N 1
ATOM 810 C CA . PHE A 1 110 ? 16.376 16.864 -9.976 1.00 84.62 110 PHE A CA 1
ATOM 811 C C . PHE A 1 110 ? 15.824 16.022 -11.138 1.00 84.62 110 PHE A C 1
ATOM 813 O O . PHE A 1 110 ? 15.934 16.450 -12.297 1.00 84.62 110 PHE A O 1
ATOM 820 N N . PRO A 1 111 ? 15.225 14.846 -10.891 1.00 83.06 111 PRO A N 1
ATOM 821 C CA . PRO A 1 111 ? 14.817 13.944 -11.953 1.00 83.06 111 PRO A CA 1
ATOM 822 C C . PRO A 1 111 ? 13.767 14.612 -12.837 1.00 83.06 111 PRO A C 1
ATOM 824 O O . PRO A 1 111 ? 12.903 15.345 -12.361 1.00 83.06 111 PRO A O 1
ATOM 827 N N . ASP A 1 112 ? 13.853 14.388 -14.147 1.00 77.69 112 ASP A N 1
ATOM 828 C CA . ASP A 1 112 ? 12.923 15.000 -15.095 1.00 77.69 112 ASP A CA 1
ATOM 829 C C . ASP A 1 112 ? 11.499 14.483 -14.852 1.00 77.69 112 ASP A C 1
ATOM 831 O O . ASP A 1 112 ? 11.223 13.300 -15.048 1.00 77.69 112 ASP A O 1
ATOM 835 N N . THR A 1 113 ? 10.595 15.377 -14.449 1.00 73.00 113 THR A N 1
ATOM 836 C CA . THR A 1 113 ? 9.168 15.084 -14.229 1.00 73.00 113 THR A CA 1
ATOM 837 C C . THR A 1 113 ? 8.281 15.528 -15.394 1.00 73.00 113 THR A C 1
ATOM 839 O O . THR A 1 113 ? 7.071 15.308 -15.368 1.00 73.00 113 THR A O 1
ATOM 842 N N . SER A 1 114 ? 8.875 16.135 -16.430 1.00 64.50 114 SER A N 1
ATOM 843 C CA . SER A 1 114 ? 8.196 16.612 -17.639 1.00 64.50 114 SER A CA 1
ATOM 844 C C . SER A 1 114 ? 8.195 15.578 -18.773 1.00 64.50 114 SER A C 1
ATOM 846 O O . SER A 1 114 ? 7.301 15.589 -19.622 1.00 64.50 114 SER A O 1
ATOM 848 N N . SER A 1 115 ? 9.143 14.633 -18.769 1.00 56.84 115 SER A N 1
ATOM 849 C CA . SER A 1 115 ? 9.130 13.471 -19.664 1.00 56.84 115 SER A CA 1
ATOM 850 C C . SER A 1 115 ? 8.145 12.403 -19.176 1.00 56.84 115 SER A C 1
ATOM 852 O O . SER A 1 115 ? 8.325 11.808 -18.115 1.00 56.84 115 SER A O 1
ATOM 854 N N . ILE A 1 116 ? 7.137 12.088 -19.994 1.00 51.62 116 ILE A N 1
ATOM 855 C CA . ILE A 1 116 ? 6.041 11.130 -19.725 1.00 51.62 116 ILE A CA 1
ATOM 856 C C . ILE A 1 116 ? 6.516 9.657 -19.820 1.00 51.62 116 ILE A C 1
ATOM 858 O O . ILE A 1 116 ? 5.903 8.824 -20.484 1.00 51.62 116 ILE A O 1
ATOM 862 N N . ARG A 1 117 ? 7.663 9.314 -19.221 1.00 50.31 117 ARG A N 1
ATOM 863 C CA . ARG A 1 117 ? 8.215 7.948 -19.220 1.00 50.31 117 ARG A CA 1
ATOM 864 C C . ARG A 1 117 ? 7.858 7.224 -17.924 1.00 50.31 117 ARG A C 1
ATOM 866 O O . ARG A 1 117 ? 7.878 7.814 -16.847 1.00 50.31 117 ARG A O 1
ATOM 873 N N . TYR A 1 118 ? 7.584 5.923 -18.020 1.00 40.50 118 TYR A N 1
ATOM 874 C CA . TYR A 1 118 ? 7.395 5.056 -16.853 1.00 40.50 118 TYR A CA 1
ATOM 875 C C . TYR A 1 118 ? 8.589 5.220 -15.885 1.00 40.50 118 TYR A C 1
ATOM 877 O O . TYR A 1 118 ? 9.735 5.150 -16.327 1.00 40.50 118 TYR A O 1
ATOM 885 N N . HIS A 1 119 ? 8.310 5.468 -14.598 1.00 53.00 119 HIS A N 1
ATOM 886 C CA . HIS A 1 119 ? 9.249 5.796 -13.501 1.00 53.00 119 HIS A CA 1
ATOM 887 C C . HIS A 1 119 ? 9.755 7.248 -13.330 1.00 53.00 119 HIS A C 1
ATOM 889 O O . HIS A 1 119 ? 10.454 7.488 -12.348 1.00 53.00 119 HIS A O 1
ATOM 895 N N . CYS A 1 120 ? 9.398 8.239 -14.156 1.00 61.41 120 CYS A N 1
ATOM 896 C CA . CYS A 1 120 ? 9.904 9.617 -13.966 1.00 61.41 120 CYS A CA 1
ATOM 897 C C . CYS A 1 120 ? 9.536 10.225 -12.594 1.00 61.41 120 CYS A C 1
ATOM 899 O O . CYS A 1 120 ? 10.397 10.718 -11.865 1.00 61.41 120 CYS A O 1
ATOM 901 N N . PHE A 1 121 ? 8.277 10.069 -12.177 1.00 74.12 121 PHE A N 1
ATOM 902 C CA . PHE A 1 121 ? 7.817 10.477 -10.846 1.00 74.12 121 PHE A CA 1
ATOM 903 C C . PHE A 1 121 ? 8.366 9.593 -9.722 1.00 74.12 121 PHE A C 1
ATOM 905 O O . PHE A 1 121 ? 8.470 10.056 -8.595 1.00 74.12 121 PHE A O 1
ATOM 912 N N . ALA A 1 122 ? 8.731 8.339 -10.009 1.00 70.81 122 ALA A N 1
ATOM 913 C CA . ALA A 1 122 ? 9.310 7.444 -9.010 1.00 70.81 122 ALA A CA 1
ATOM 914 C C . ALA A 1 122 ? 10.753 7.842 -8.673 1.00 70.81 122 ALA A C 1
ATOM 916 O O . ALA A 1 122 ? 11.125 7.813 -7.508 1.00 70.81 122 ALA A O 1
ATOM 917 N N . ALA A 1 123 ? 11.541 8.269 -9.666 1.00 70.75 123 ALA A N 1
ATOM 918 C CA . ALA A 1 123 ? 12.881 8.805 -9.437 1.00 70.75 123 ALA A CA 1
ATOM 919 C C . ALA A 1 123 ? 12.830 10.128 -8.656 1.00 70.75 123 ALA A C 1
ATOM 921 O O . ALA A 1 123 ? 13.558 10.283 -7.682 1.00 70.75 123 ALA A O 1
ATOM 922 N N . GLY A 1 124 ? 11.928 11.045 -9.031 1.00 79.56 124 GLY A N 1
ATOM 923 C CA . GLY A 1 124 ? 11.728 12.298 -8.292 1.00 79.56 124 GLY A CA 1
ATOM 924 C C . GLY A 1 124 ? 11.210 12.076 -6.869 1.00 79.56 124 GLY A C 1
ATOM 925 O O . GLY A 1 124 ? 11.667 12.739 -5.947 1.00 79.56 124 GLY A O 1
ATOM 926 N N . ALA A 1 125 ? 10.312 11.107 -6.666 1.00 79.94 125 ALA A N 1
ATOM 927 C CA . ALA A 1 125 ? 9.870 10.708 -5.330 1.00 79.94 125 ALA A CA 1
ATOM 928 C C . ALA A 1 125 ? 11.026 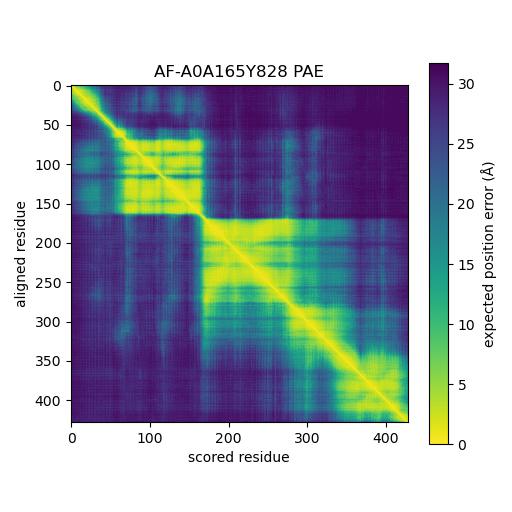10.130 -4.508 1.00 79.94 125 ALA A C 1
ATOM 930 O O . ALA A 1 125 ? 11.216 10.536 -3.370 1.00 79.94 125 ALA A O 1
ATOM 931 N N . ALA A 1 126 ? 11.811 9.219 -5.090 1.00 76.25 126 ALA A N 1
ATOM 932 C CA . ALA A 1 126 ? 12.957 8.618 -4.420 1.00 76.25 126 ALA A CA 1
ATOM 933 C C . ALA A 1 126 ? 13.987 9.673 -4.002 1.00 76.25 126 ALA A C 1
ATOM 935 O O . ALA A 1 126 ? 14.526 9.571 -2.909 1.00 76.25 126 ALA A O 1
ATOM 936 N N . GLU A 1 127 ? 14.227 10.698 -4.824 1.00 84.31 127 GLU A N 1
ATOM 937 C CA . GLU A 1 127 ? 15.129 11.793 -4.463 1.00 84.31 127 GLU A CA 1
ATOM 938 C C . GLU A 1 127 ? 14.562 12.682 -3.348 1.00 84.31 127 GLU A C 1
ATOM 940 O O . GLU A 1 127 ? 15.274 12.974 -2.389 1.00 84.31 127 GLU A O 1
ATOM 945 N N . LEU A 1 128 ? 13.286 13.084 -3.441 1.00 80.62 128 LEU A N 1
ATOM 946 C CA . LEU A 1 128 ? 12.641 13.883 -2.391 1.00 80.62 128 LEU A CA 1
ATOM 947 C C . LEU A 1 128 ? 12.640 13.154 -1.043 1.00 80.62 128 LEU A C 1
ATOM 949 O O . LEU A 1 128 ? 12.839 13.799 -0.020 1.00 80.62 128 LEU A O 1
ATOM 953 N N . ILE A 1 129 ? 12.446 11.831 -1.048 1.00 76.75 129 ILE A N 1
ATOM 954 C CA . ILE A 1 129 ? 12.493 10.982 0.152 1.00 76.75 129 ILE A CA 1
ATOM 955 C C . ILE A 1 129 ? 13.936 10.821 0.650 1.00 76.75 129 ILE A C 1
ATOM 957 O O . ILE A 1 129 ? 14.196 10.953 1.839 1.00 76.75 129 ILE A O 1
ATOM 961 N N . ALA A 1 130 ? 14.892 10.559 -0.246 1.00 75.38 130 ALA A N 1
ATOM 962 C CA . ALA A 1 130 ? 16.284 10.318 0.136 1.00 75.38 130 ALA A CA 1
ATOM 963 C C . ALA A 1 130 ? 16.973 11.551 0.738 1.00 75.38 130 ALA A C 1
ATOM 965 O O . ALA A 1 130 ? 17.897 11.386 1.528 1.00 75.38 130 ALA A O 1
ATOM 966 N N . TYR A 1 131 ? 16.534 12.756 0.361 1.00 77.56 131 TYR A N 1
ATOM 967 C CA . TYR A 1 131 ? 17.139 14.018 0.791 1.00 77.56 131 TYR A CA 1
ATOM 968 C C . TYR A 1 131 ? 16.126 14.977 1.433 1.00 77.56 131 TYR A C 1
ATOM 970 O O . TYR A 1 131 ? 16.200 16.193 1.249 1.00 77.56 131 TYR A O 1
ATOM 978 N N . THR A 1 132 ? 15.108 14.445 2.120 1.00 78.56 132 THR A N 1
ATOM 979 C CA . THR A 1 132 ? 14.004 15.254 2.670 1.00 78.56 132 THR A CA 1
ATOM 980 C C . THR A 1 132 ? 14.504 16.380 3.579 1.00 78.56 132 THR A C 1
ATOM 982 O O . THR A 1 132 ? 14.031 17.509 3.453 1.00 78.56 132 THR A O 1
ATOM 985 N N . LEU A 1 133 ? 15.484 16.114 4.449 1.00 75.81 133 LEU A N 1
ATOM 986 C CA . LEU A 1 133 ? 16.032 17.110 5.378 1.00 75.81 133 LEU A CA 1
ATOM 987 C C . LEU A 1 133 ? 16.778 18.228 4.636 1.00 75.81 133 LEU A C 1
ATOM 989 O O . LEU A 1 133 ? 16.566 19.411 4.898 1.00 75.81 133 LEU A O 1
ATOM 993 N N . GLU A 1 134 ? 17.571 17.864 3.634 1.00 81.38 134 GLU A N 1
ATOM 994 C CA . GLU A 1 134 ? 18.277 18.794 2.757 1.00 81.38 134 GLU A CA 1
ATOM 995 C C . GLU A 1 134 ? 17.290 19.629 1.928 1.00 81.38 134 GLU A C 1
ATOM 997 O O . GLU A 1 134 ? 17.521 20.814 1.691 1.00 81.38 134 GLU A O 1
ATOM 1002 N N . TYR A 1 135 ? 16.157 19.050 1.518 1.00 85.00 135 TYR A N 1
ATOM 1003 C CA . TYR A 1 135 ? 15.077 19.779 0.853 1.00 85.00 135 TYR A CA 1
ATOM 1004 C C . TYR A 1 135 ? 14.368 20.765 1.785 1.00 85.00 135 TYR A C 1
ATOM 1006 O O . TYR A 1 135 ? 14.008 21.857 1.338 1.00 85.00 135 TYR A O 1
ATOM 1014 N N . ILE A 1 136 ? 14.189 20.426 3.064 1.00 80.38 136 ILE A N 1
ATOM 1015 C CA . ILE A 1 136 ? 13.639 21.338 4.076 1.00 80.38 136 ILE A CA 1
ATOM 1016 C C . ILE A 1 136 ? 14.574 22.544 4.247 1.00 80.38 136 ILE A C 1
ATOM 1018 O O . ILE A 1 136 ? 14.146 23.696 4.120 1.00 80.38 136 ILE A O 1
ATOM 1022 N N . GLU A 1 137 ? 15.867 22.307 4.450 1.00 80.69 137 GLU A N 1
ATOM 1023 C CA . GLU A 1 137 ? 16.849 23.388 4.569 1.00 80.69 137 GLU A CA 1
ATOM 1024 C C . GLU A 1 137 ? 16.937 24.233 3.291 1.00 80.69 137 GLU A C 1
ATOM 1026 O O . GLU A 1 137 ? 16.892 25.467 3.340 1.00 80.69 137 GLU A O 1
ATOM 1031 N N . PHE A 1 138 ? 16.984 23.588 2.127 1.00 86.44 138 PHE A N 1
ATOM 1032 C CA . PHE A 1 138 ? 17.015 24.256 0.830 1.00 86.44 138 PHE A CA 1
ATOM 1033 C C . PHE A 1 138 ? 15.801 25.173 0.613 1.00 86.44 138 PHE A C 1
ATOM 1035 O O . PHE A 1 138 ? 15.943 26.327 0.193 1.00 86.44 138 PHE A O 1
ATOM 1042 N N . MET A 1 139 ? 14.597 24.695 0.936 1.00 86.19 139 MET A N 1
ATOM 1043 C CA . MET A 1 139 ? 13.372 25.488 0.839 1.00 86.19 139 MET A CA 1
ATOM 1044 C C . MET A 1 139 ? 13.396 26.677 1.805 1.00 86.19 139 MET A C 1
ATOM 1046 O O . MET A 1 139 ? 12.966 27.776 1.444 1.00 86.19 139 MET A O 1
ATOM 1050 N N . TRP A 1 140 ? 13.963 26.517 3.001 1.00 81.25 140 TRP A N 1
ATOM 1051 C CA . TRP A 1 140 ? 14.155 27.630 3.929 1.00 81.25 140 TRP A CA 1
ATOM 1052 C C . TRP A 1 140 ? 15.133 28.683 3.377 1.00 81.25 140 TRP A C 1
ATOM 1054 O O . TRP A 1 140 ? 14.845 29.884 3.423 1.00 81.25 140 TRP A O 1
ATOM 1064 N N . VAL A 1 141 ? 16.237 28.258 2.753 1.00 81.12 141 VAL A N 1
ATOM 1065 C CA . VAL A 1 141 ? 17.189 29.154 2.069 1.00 81.12 141 VAL A CA 1
ATOM 1066 C C . VAL A 1 141 ? 16.511 29.915 0.922 1.00 81.12 141 VAL A C 1
ATOM 1068 O O . VAL A 1 141 ? 16.686 31.131 0.795 1.00 81.12 141 VAL A O 1
ATOM 1071 N N . ILE A 1 142 ? 15.662 29.255 0.124 1.00 84.44 142 ILE A N 1
ATOM 1072 C CA . ILE A 1 142 ? 14.843 29.925 -0.902 1.00 84.44 142 ILE A CA 1
ATOM 1073 C C . ILE A 1 142 ? 13.922 30.976 -0.272 1.00 84.44 142 ILE A C 1
ATOM 1075 O O . ILE A 1 142 ? 13.812 32.089 -0.790 1.00 84.44 142 ILE A O 1
ATOM 1079 N N . LYS A 1 143 ? 13.250 30.642 0.835 1.00 84.44 143 LYS A N 1
ATOM 1080 C CA . LYS A 1 143 ? 12.331 31.558 1.524 1.00 84.44 143 LYS A CA 1
ATOM 1081 C C . LYS A 1 143 ? 13.048 32.833 1.960 1.00 84.44 143 LYS A C 1
ATOM 1083 O O . LYS A 1 143 ? 12.513 33.916 1.737 1.00 84.44 143 LYS A O 1
ATOM 1088 N N . MET A 1 144 ? 14.233 32.701 2.558 1.00 81.44 144 MET A N 1
ATOM 1089 C CA . MET A 1 144 ? 14.975 33.818 3.158 1.00 81.44 144 MET A CA 1
ATOM 1090 C C . MET A 1 144 ? 15.828 34.611 2.164 1.00 81.44 144 MET A C 1
ATOM 1092 O O . MET A 1 144 ? 16.091 35.788 2.395 1.00 81.44 144 MET A O 1
ATOM 1096 N N . SER A 1 145 ? 16.238 34.007 1.047 1.00 76.25 145 SER A N 1
ATOM 1097 C CA . SER A 1 145 ? 17.042 34.679 0.010 1.00 76.25 145 SER A CA 1
ATOM 1098 C C . SER A 1 145 ? 16.269 35.729 -0.799 1.00 76.25 145 SER A C 1
ATOM 1100 O O . SER A 1 145 ? 16.864 36.532 -1.521 1.00 76.25 145 SER A O 1
ATOM 1102 N N . LYS A 1 146 ? 14.938 35.759 -0.687 1.00 78.19 146 LYS A N 1
ATOM 1103 C CA . LYS A 1 146 ? 14.083 36.715 -1.396 1.00 78.19 146 LYS A CA 1
ATOM 1104 C C . LYS A 1 146 ? 14.057 38.080 -0.723 1.00 78.19 146 LYS A C 1
ATOM 1106 O O . LYS A 1 146 ? 14.068 38.198 0.495 1.00 78.19 146 LYS A O 1
ATOM 1111 N N . ALA A 1 147 ? 13.863 39.120 -1.538 1.00 76.06 147 ALA A N 1
ATOM 1112 C CA . ALA A 1 147 ? 13.711 40.500 -1.065 1.00 76.06 147 ALA A CA 1
ATOM 1113 C C . ALA A 1 147 ? 12.575 40.679 -0.036 1.00 76.06 147 ALA A C 1
ATOM 1115 O O . ALA A 1 147 ? 12.659 41.543 0.832 1.00 76.06 147 ALA A O 1
ATOM 1116 N N . LYS A 1 148 ? 11.516 39.866 -0.136 1.00 77.25 148 LYS A N 1
ATOM 1117 C CA . LYS A 1 148 ? 10.507 39.687 0.912 1.00 77.25 148 LYS A CA 1
ATOM 1118 C C . LYS A 1 148 ? 10.491 38.208 1.297 1.00 77.25 148 LYS A C 1
ATOM 1120 O O . LYS A 1 148 ? 10.162 37.401 0.421 1.00 77.25 148 LYS A O 1
ATOM 1125 N N . PRO A 1 149 ? 10.834 37.852 2.546 1.00 78.25 149 PRO A N 1
ATOM 1126 C CA . PRO A 1 149 ? 10.815 36.465 2.981 1.00 78.25 149 PRO A CA 1
ATOM 1127 C C . PRO A 1 149 ? 9.430 35.843 2.805 1.00 78.25 149 PRO A C 1
ATOM 1129 O O . PRO A 1 149 ? 8.438 36.386 3.289 1.00 78.25 149 PRO A O 1
ATOM 1132 N N . GLY A 1 150 ? 9.346 34.719 2.091 1.00 76.44 150 GLY A N 1
ATOM 1133 C CA . GLY A 1 150 ? 8.065 34.060 1.834 1.00 76.44 150 GLY A CA 1
ATOM 1134 C C . GLY A 1 150 ? 8.082 33.036 0.701 1.00 76.44 150 GLY A C 1
ATOM 1135 O O . GLY A 1 150 ? 8.905 33.089 -0.219 1.00 76.44 150 GLY A O 1
ATOM 1136 N N . PHE A 1 151 ? 7.134 32.105 0.763 1.00 82.88 151 PHE A N 1
ATOM 1137 C CA . PHE A 1 151 ? 6.880 31.147 -0.307 1.00 82.88 151 PHE A CA 1
ATOM 1138 C C . PHE A 1 151 ? 5.848 31.695 -1.290 1.00 82.88 151 PHE A C 1
ATOM 1140 O O . PHE A 1 151 ? 4.872 32.333 -0.898 1.00 82.88 151 PHE A O 1
ATOM 1147 N N . ASN A 1 152 ? 6.057 31.442 -2.581 1.00 84.38 152 ASN A N 1
ATOM 1148 C CA . ASN A 1 152 ? 4.977 31.551 -3.556 1.00 84.38 152 ASN A CA 1
ATOM 1149 C C . ASN A 1 152 ? 4.034 30.341 -3.421 1.00 84.38 152 ASN A C 1
ATOM 1151 O O . ASN A 1 152 ? 4.359 29.368 -2.750 1.00 84.38 152 ASN A O 1
ATOM 1155 N N . HIS A 1 153 ? 2.876 30.373 -4.080 1.00 77.88 153 HIS A N 1
ATOM 1156 C CA . HIS A 1 153 ? 1.873 29.311 -3.946 1.00 77.88 153 HIS A CA 1
ATOM 1157 C C . HIS A 1 153 ? 2.403 27.907 -4.306 1.00 77.88 153 HIS A C 1
ATOM 1159 O O . HIS A 1 153 ? 2.039 26.924 -3.672 1.00 77.88 153 HIS A O 1
ATOM 1165 N N . MET A 1 154 ? 3.283 27.784 -5.304 1.00 81.19 154 MET A N 1
ATOM 1166 C CA . MET A 1 154 ? 3.853 26.484 -5.684 1.00 81.19 154 MET A CA 1
ATOM 1167 C C . MET A 1 154 ? 4.911 26.011 -4.686 1.00 81.19 154 MET A C 1
ATOM 1169 O O . MET A 1 154 ? 4.929 24.840 -4.332 1.00 81.19 154 MET A O 1
ATOM 1173 N N . GLU A 1 155 ? 5.763 26.912 -4.203 1.00 87.06 155 GLU A N 1
ATOM 1174 C CA . GLU A 1 155 ? 6.756 26.609 -3.172 1.00 87.06 155 GLU A CA 1
ATOM 1175 C C . GLU A 1 155 ? 6.098 26.305 -1.829 1.00 87.06 155 GLU A C 1
ATOM 1177 O O . GLU A 1 155 ? 6.584 25.440 -1.126 1.00 87.06 155 GLU A O 1
ATOM 1182 N N . ALA A 1 156 ? 4.993 26.966 -1.480 1.00 82.06 156 ALA A N 1
ATOM 1183 C CA . ALA A 1 156 ? 4.234 26.677 -0.268 1.00 82.06 156 ALA A CA 1
ATOM 1184 C C . ALA A 1 156 ? 3.604 25.283 -0.353 1.00 82.06 156 ALA A C 1
ATOM 1186 O O . ALA A 1 156 ? 3.656 24.534 0.613 1.00 82.06 156 ALA A O 1
ATOM 1187 N N . ASN A 1 157 ? 3.089 24.907 -1.527 1.00 81.19 157 ASN A N 1
ATOM 1188 C CA . ASN A 1 157 ? 2.565 23.565 -1.763 1.00 81.19 157 ASN A CA 1
ATOM 1189 C C . ASN A 1 157 ? 3.666 22.502 -1.779 1.00 81.19 157 ASN A C 1
ATOM 1191 O O . ASN A 1 157 ? 3.435 21.403 -1.291 1.00 81.19 157 ASN A O 1
ATOM 1195 N N . LEU A 1 158 ? 4.852 22.807 -2.317 1.00 84.62 158 LEU A N 1
ATOM 1196 C CA . LEU A 1 158 ? 6.001 21.905 -2.240 1.00 84.62 158 LEU A CA 1
ATOM 1197 C C . LEU A 1 158 ? 6.540 21.812 -0.814 1.00 84.62 158 LEU A C 1
ATOM 1199 O O . LEU A 1 158 ? 6.856 20.724 -0.374 1.00 84.62 158 LEU A O 1
ATOM 1203 N N . TRP A 1 159 ? 6.624 22.927 -0.093 1.00 82.50 159 TRP A N 1
ATOM 1204 C CA . TRP A 1 159 ? 7.055 22.991 1.300 1.00 82.50 159 TRP A CA 1
ATOM 1205 C C . TRP A 1 159 ? 6.122 22.184 2.186 1.00 82.50 159 TRP A C 1
ATOM 1207 O O . TRP A 1 159 ? 6.584 21.314 2.909 1.00 82.50 159 TRP A O 1
ATOM 1217 N N . ALA A 1 160 ? 4.815 22.429 2.068 1.00 75.75 160 ALA A N 1
ATOM 1218 C CA . ALA A 1 160 ? 3.799 21.634 2.729 1.00 75.75 160 ALA A CA 1
ATOM 1219 C C . ALA A 1 160 ? 3.967 20.173 2.331 1.00 75.75 160 ALA A C 1
ATOM 1221 O O . ALA A 1 160 ? 4.111 19.359 3.217 1.00 75.75 160 ALA A O 1
ATOM 1222 N N . ALA A 1 161 ? 4.083 19.847 1.041 1.00 73.69 161 ALA A N 1
ATOM 1223 C CA . ALA A 1 161 ? 4.259 18.468 0.608 1.00 73.69 161 ALA A CA 1
ATOM 1224 C C . ALA A 1 161 ? 5.538 17.808 1.136 1.00 73.69 161 ALA A C 1
ATOM 1226 O O . ALA A 1 161 ? 5.465 16.658 1.514 1.00 73.69 161 ALA A O 1
ATOM 1227 N N . VAL A 1 162 ? 6.686 18.484 1.172 1.00 72.88 162 VAL A N 1
ATOM 1228 C CA . VAL A 1 162 ? 7.958 17.948 1.690 1.00 72.88 162 VAL A CA 1
ATOM 1229 C C . VAL A 1 162 ? 7.901 17.792 3.208 1.00 72.88 162 VAL A C 1
ATOM 1231 O O . VAL A 1 162 ? 8.380 16.795 3.733 1.00 72.88 162 VAL A O 1
ATOM 1234 N N . LEU A 1 163 ? 7.242 18.724 3.897 1.00 67.19 163 LEU A N 1
ATOM 1235 C CA . LEU A 1 163 ? 6.982 18.652 5.333 1.00 67.19 163 LEU A CA 1
ATOM 1236 C C . LEU A 1 163 ? 5.916 17.592 5.679 1.00 67.19 163 LEU A C 1
ATOM 1238 O O . LEU A 1 163 ? 5.967 16.996 6.746 1.00 67.19 163 LEU A O 1
ATOM 1242 N N . THR A 1 164 ? 4.972 17.336 4.767 1.00 55.16 164 THR A N 1
ATOM 1243 C CA . THR A 1 164 ? 3.890 16.338 4.856 1.00 55.16 164 THR A CA 1
ATOM 1244 C C . THR A 1 164 ? 4.167 15.091 4.006 1.00 55.16 164 THR A C 1
ATOM 1246 O O . THR A 1 164 ? 3.237 14.348 3.696 1.00 55.16 164 THR A O 1
ATOM 1249 N N . LEU A 1 165 ? 5.409 14.860 3.563 1.00 54.12 165 LEU A N 1
ATOM 1250 C CA . LEU A 1 165 ? 5.794 13.650 2.831 1.00 54.12 165 LEU A CA 1
ATOM 1251 C C . LEU A 1 165 ? 5.927 12.394 3.722 1.00 54.12 165 LEU A C 1
ATOM 1253 O O . LEU A 1 165 ? 6.184 11.331 3.157 1.00 54.12 165 LEU A O 1
ATOM 1257 N N . PRO A 1 166 ? 5.587 12.421 5.029 1.00 47.88 166 PRO A N 1
ATOM 1258 C CA . PRO A 1 166 ? 4.886 11.315 5.661 1.00 47.88 166 PRO A CA 1
ATOM 1259 C C . PRO A 1 166 ? 3.368 11.504 5.434 1.00 47.88 166 PRO A C 1
ATOM 1261 O O . PRO A 1 166 ? 2.767 12.455 5.925 1.00 47.88 166 PRO A O 1
ATOM 1264 N N . GLY A 1 167 ? 2.758 10.651 4.602 1.00 40.88 167 GLY A N 1
ATOM 1265 C CA . GLY A 1 167 ? 1.408 10.818 4.043 1.00 40.88 167 GLY A CA 1
ATOM 1266 C C . GLY A 1 167 ? 0.234 10.900 5.034 1.00 40.88 167 GLY A C 1
ATOM 1267 O O . GLY A 1 167 ? 0.339 10.602 6.215 1.00 40.88 167 GLY A O 1
ATOM 1268 N N . THR A 1 168 ? -0.940 11.297 4.533 1.00 42.78 168 THR A N 1
ATOM 1269 C CA . THR A 1 168 ? -2.174 11.377 5.332 1.00 42.78 168 THR A CA 1
ATOM 1270 C C . THR A 1 168 ? -2.803 9.999 5.537 1.00 42.78 168 THR A C 1
ATOM 1272 O O . THR A 1 168 ? -3.685 9.598 4.785 1.00 42.78 168 THR A O 1
ATOM 1275 N N . GLU A 1 169 ? -2.353 9.294 6.563 1.00 48.19 169 GLU A N 1
ATOM 1276 C CA . GLU A 1 169 ? -3.146 9.124 7.783 1.00 48.19 169 GLU A CA 1
ATOM 1277 C C . GLU A 1 169 ? -2.249 9.698 8.883 1.00 48.19 169 GLU A C 1
ATOM 1279 O O . GLU A 1 169 ? -1.040 9.503 8.836 1.00 48.19 169 GLU A O 1
ATOM 1284 N N . SER A 1 170 ? -2.771 10.458 9.845 1.00 54.25 170 SER A N 1
ATOM 1285 C CA . SER A 1 170 ? -1.974 11.093 10.917 1.00 54.25 170 SER A CA 1
ATOM 1286 C C . SER A 1 170 ? -1.276 10.092 11.857 1.00 54.25 170 SER A C 1
ATOM 1288 O O . SER A 1 170 ? -0.869 10.446 12.960 1.00 54.25 170 SER A O 1
ATOM 1290 N N . VAL A 1 171 ? -1.204 8.828 11.447 1.00 62.44 171 VAL A N 1
ATOM 1291 C CA . VAL A 1 171 ? -0.690 7.684 12.168 1.00 62.44 171 VAL A CA 1
ATOM 1292 C C . VAL A 1 171 ? 0.203 6.926 11.199 1.00 62.44 171 VAL A C 1
ATOM 1294 O O . VAL A 1 171 ? -0.210 6.526 10.114 1.00 62.44 171 VAL A O 1
ATOM 1297 N N . HIS A 1 172 ? 1.453 6.760 11.586 1.00 77.44 172 HIS A N 1
ATOM 1298 C CA . HIS A 1 172 ? 2.434 6.003 10.841 1.00 77.44 172 HIS A CA 1
ATOM 1299 C C . HIS A 1 172 ? 2.304 4.511 11.184 1.00 77.44 172 HIS A C 1
ATOM 1301 O O . HIS A 1 172 ? 2.085 4.160 12.344 1.00 77.44 172 HIS A O 1
ATOM 1307 N N . MET A 1 173 ? 2.441 3.614 10.198 1.00 81.88 173 MET A N 1
ATOM 1308 C CA . MET A 1 173 ? 2.305 2.163 10.415 1.00 81.88 173 MET A CA 1
ATOM 1309 C C . MET A 1 173 ? 3.183 1.656 11.571 1.00 81.88 173 MET A C 1
ATOM 1311 O O . MET A 1 173 ? 2.729 0.844 12.373 1.00 81.88 173 MET A O 1
ATOM 1315 N N . LEU A 1 174 ? 4.419 2.158 11.704 1.00 84.69 174 LEU A N 1
ATOM 1316 C CA . LEU A 1 174 ? 5.347 1.730 12.763 1.00 84.69 174 LEU A CA 1
ATOM 1317 C C . LEU A 1 174 ? 5.008 2.300 14.156 1.00 84.69 174 LEU A C 1
ATOM 1319 O O . LEU A 1 174 ? 5.654 1.946 15.145 1.00 84.69 174 LEU A O 1
ATOM 1323 N N . ASP A 1 175 ? 3.981 3.145 14.251 1.00 85.69 175 ASP A N 1
ATOM 1324 C CA . ASP A 1 175 ? 3.455 3.692 15.505 1.00 85.69 175 ASP A CA 1
ATOM 1325 C C . ASP A 1 175 ? 2.171 2.991 15.970 1.00 85.69 175 ASP A C 1
ATOM 1327 O O . ASP A 1 175 ? 1.604 3.343 17.001 1.00 85.69 175 ASP A O 1
ATOM 1331 N N . LEU A 1 176 ? 1.744 1.923 15.285 1.00 86.69 176 LEU A N 1
ATOM 1332 C CA . LEU A 1 176 ? 0.584 1.116 15.680 1.00 86.69 176 LEU A CA 1
ATOM 1333 C C . LEU A 1 176 ? 0.834 0.176 16.875 1.00 86.69 176 LEU A C 1
ATOM 1335 O O . LEU A 1 176 ? -0.075 -0.547 17.284 1.00 86.69 176 LEU A O 1
ATOM 1339 N N . GLY A 1 177 ? 2.027 0.174 17.476 1.00 88.25 177 GLY A N 1
ATOM 1340 C CA . GLY A 1 177 ? 2.362 -0.696 18.615 1.00 88.25 177 GLY A CA 1
ATOM 1341 C C . GLY A 1 177 ? 1.367 -0.619 19.789 1.00 88.25 177 GLY A C 1
ATOM 1342 O O . GLY A 1 177 ? 0.843 -1.662 20.210 1.00 88.25 177 GLY A O 1
ATOM 1343 N N . PRO A 1 178 ? 1.031 0.586 20.294 1.00 89.19 178 PRO A N 1
ATOM 1344 C CA . PRO A 1 178 ? -0.002 0.758 21.315 1.00 89.19 178 PRO A CA 1
ATOM 1345 C C . PRO A 1 178 ? -1.371 0.243 20.856 1.00 89.19 178 PRO A C 1
ATOM 1347 O O . PRO A 1 178 ? -1.995 -0.543 21.565 1.00 89.19 178 PRO A O 1
ATOM 1350 N N . TYR A 1 179 ? -1.784 0.571 19.627 1.00 90.00 179 TYR A N 1
ATOM 1351 C CA . TYR A 1 179 ? -3.055 0.111 19.060 1.00 90.00 179 TYR A CA 1
ATOM 1352 C C . TYR A 1 179 ? -3.149 -1.422 19.012 1.00 90.00 179 TYR A C 1
ATOM 1354 O O . TYR A 1 179 ? -4.154 -2.003 19.420 1.00 90.00 179 TYR A O 1
ATOM 1362 N N . HIS A 1 180 ? -2.091 -2.111 18.574 1.00 91.00 180 HIS A N 1
ATOM 1363 C CA . HIS A 1 180 ? -2.046 -3.575 18.562 1.00 91.00 180 HIS A CA 1
ATOM 1364 C C . HIS A 1 180 ? -2.101 -4.175 19.972 1.00 91.00 180 HIS A C 1
ATOM 1366 O O . HIS A 1 180 ? -2.686 -5.243 20.173 1.00 91.00 180 HIS A O 1
ATOM 1372 N N . THR A 1 181 ? -1.514 -3.500 20.960 1.00 91.75 181 THR A N 1
ATOM 1373 C CA . THR A 1 181 ? -1.573 -3.915 22.367 1.00 91.75 181 THR A CA 1
ATOM 1374 C C . THR A 1 181 ? -2.992 -3.789 22.921 1.00 91.75 181 THR A C 1
ATOM 1376 O O . THR A 1 181 ? -3.498 -4.737 23.534 1.00 91.75 181 THR A O 1
ATOM 1379 N N . ASP A 1 182 ? -3.664 -2.676 22.637 1.00 92.00 182 ASP A N 1
ATOM 1380 C CA . ASP A 1 182 ? -5.055 -2.442 23.023 1.00 92.00 182 ASP A CA 1
ATOM 1381 C C . ASP A 1 182 ? -5.996 -3.430 22.326 1.00 92.00 182 ASP A C 1
ATOM 1383 O O . ASP A 1 182 ? -6.842 -4.046 22.976 1.00 92.00 182 ASP A O 1
ATOM 1387 N N . HIS A 1 183 ? -5.782 -3.693 21.033 1.00 92.00 183 HIS A N 1
ATOM 1388 C CA . HIS A 1 183 ? -6.545 -4.676 20.265 1.00 92.00 183 HIS A CA 1
ATOM 1389 C C . HIS A 1 183 ? -6.433 -6.089 20.857 1.00 92.00 183 HIS A C 1
ATOM 1391 O O . HIS A 1 183 ? -7.446 -6.747 21.109 1.00 92.00 183 HIS A O 1
ATOM 1397 N N . LYS A 1 184 ? -5.209 -6.547 21.157 1.00 93.81 184 LYS A N 1
ATOM 1398 C CA . LYS A 1 184 ? -4.975 -7.850 21.808 1.00 93.81 184 LYS A CA 1
ATOM 1399 C C . LYS A 1 184 ? -5.619 -7.915 23.195 1.00 93.81 184 LYS A C 1
ATOM 1401 O O . LYS A 1 184 ? -6.179 -8.947 23.568 1.00 93.81 184 LYS A O 1
ATOM 1406 N N . THR A 1 185 ? -5.566 -6.823 23.957 1.00 94.25 185 THR A N 1
ATOM 1407 C CA . THR A 1 185 ? -6.203 -6.724 25.280 1.00 94.25 185 THR A CA 1
ATOM 1408 C C . THR A 1 185 ? -7.725 -6.802 25.173 1.00 94.25 185 THR A C 1
ATOM 1410 O O . THR A 1 185 ? -8.362 -7.523 25.945 1.00 94.25 185 THR A O 1
ATOM 1413 N N . HIS A 1 186 ? -8.311 -6.137 24.177 1.00 94.38 186 HIS A N 1
ATOM 1414 C CA . HIS A 1 186 ? -9.742 -6.198 23.896 1.00 94.38 186 HIS A CA 1
ATOM 1415 C C . HIS A 1 186 ? -10.187 -7.608 23.506 1.00 94.38 186 HIS A C 1
ATOM 1417 O O . HIS A 1 186 ? -11.130 -8.127 24.096 1.00 94.38 186 HIS A O 1
ATOM 1423 N N . ILE A 1 187 ? -9.467 -8.292 22.610 1.00 95.00 187 ILE A N 1
ATOM 1424 C CA . ILE A 1 187 ? -9.780 -9.689 22.260 1.00 95.00 187 ILE A CA 1
ATOM 1425 C C . ILE A 1 187 ? -9.751 -10.585 23.511 1.00 95.00 187 ILE A C 1
ATOM 1427 O O . ILE A 1 187 ? -10.687 -11.351 23.739 1.00 95.00 187 ILE A O 1
ATOM 1431 N N . LYS A 1 188 ? -8.737 -10.445 24.380 1.00 95.81 188 LYS A N 1
ATOM 1432 C CA . LYS A 1 188 ? -8.652 -11.191 25.654 1.00 95.81 188 LYS A CA 1
ATOM 1433 C C . LYS A 1 188 ? -9.854 -10.920 26.568 1.00 95.81 188 LYS A C 1
ATOM 1435 O O . LYS A 1 188 ? -10.377 -11.851 27.179 1.00 95.81 188 LYS A O 1
ATOM 1440 N N . LYS A 1 189 ? -10.330 -9.672 26.629 1.00 94.81 189 LYS A N 1
ATOM 1441 C CA . LYS A 1 189 ? -11.545 -9.286 27.366 1.00 94.81 189 LYS A CA 1
ATOM 1442 C C . LYS A 1 189 ? -12.795 -9.966 26.794 1.00 94.81 189 LYS A C 1
ATOM 1444 O O . LYS A 1 189 ? -13.603 -10.476 27.566 1.00 94.81 189 LYS A O 1
ATOM 1449 N N . LEU A 1 190 ? -12.934 -10.021 25.469 1.00 94.12 190 LEU A N 1
ATOM 1450 C CA . LEU A 1 190 ? -14.066 -10.675 24.802 1.00 94.12 190 LEU A CA 1
ATOM 1451 C C . LEU A 1 190 ? -14.059 -12.202 24.964 1.00 94.12 190 LEU A C 1
ATOM 1453 O O . LEU A 1 190 ? -15.124 -12.805 25.066 1.00 94.12 190 LEU A O 1
ATOM 1457 N N . ILE A 1 191 ? -12.880 -12.829 25.017 1.00 93.94 191 ILE A N 1
ATOM 1458 C CA . ILE A 1 191 ? -12.734 -14.263 25.319 1.00 93.94 191 ILE A CA 1
ATOM 1459 C C . ILE A 1 191 ? -13.163 -14.552 26.763 1.00 93.94 191 ILE A C 1
ATOM 1461 O O . ILE A 1 191 ? -13.875 -15.525 27.012 1.00 93.94 191 ILE A O 1
ATOM 1465 N N . ALA A 1 192 ? -12.746 -13.704 27.710 1.00 94.56 192 ALA A N 1
ATOM 1466 C CA . ALA A 1 192 ? -13.059 -13.869 29.127 1.00 94.56 192 ALA A CA 1
ATOM 1467 C C . ALA A 1 192 ? -14.553 -13.669 29.435 1.00 94.56 192 ALA A C 1
ATOM 1469 O O . ALA A 1 192 ? -15.104 -14.400 30.259 1.00 94.56 192 ALA A O 1
ATOM 1470 N N . ASP A 1 193 ? -15.209 -12.711 28.772 1.00 93.44 193 ASP A N 1
ATOM 1471 C CA . ASP A 1 193 ? -16.656 -12.506 28.875 1.00 93.44 193 ASP A CA 1
ATOM 1472 C C . ASP A 1 193 ? -17.322 -12.276 27.503 1.00 93.44 193 ASP A 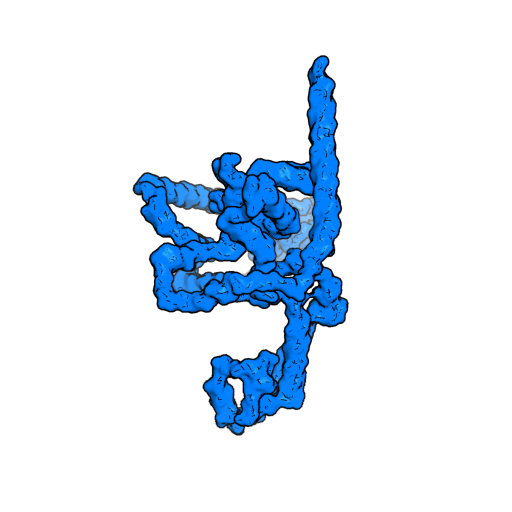C 1
ATOM 1474 O O . ASP A 1 193 ? -17.547 -11.137 27.078 1.00 93.44 193 ASP A O 1
ATOM 1478 N N . PRO A 1 194 ? -17.729 -13.357 26.814 1.00 91.25 194 PRO A N 1
ATOM 1479 C CA . PRO A 1 194 ? -18.409 -13.269 25.519 1.00 91.25 194 PRO A CA 1
ATOM 1480 C C . PRO A 1 194 ? -19.788 -12.605 25.593 1.00 91.25 194 PRO A C 1
ATOM 1482 O O . PRO A 1 194 ? -20.340 -12.169 24.576 1.00 91.25 194 PRO A O 1
ATOM 1485 N N . ASN A 1 195 ? -20.371 -12.497 26.792 1.00 90.25 195 ASN A N 1
ATOM 1486 C CA . ASN A 1 195 ? -21.666 -11.846 26.970 1.00 90.25 195 ASN A CA 1
ATOM 1487 C C . ASN A 1 195 ? -21.587 -10.337 26.731 1.00 90.25 195 ASN A C 1
ATOM 1489 O O . ASN A 1 195 ? -22.625 -9.734 26.464 1.00 90.25 195 ASN A O 1
ATOM 1493 N N . LEU A 1 196 ? -20.388 -9.745 26.738 1.00 89.62 196 LEU A N 1
ATOM 1494 C CA . LEU A 1 196 ? -20.177 -8.352 26.345 1.00 89.62 196 LEU A CA 1
ATOM 1495 C C . LEU A 1 196 ? -20.637 -8.063 24.909 1.00 89.62 196 LEU A C 1
ATOM 1497 O O . LEU A 1 196 ? -20.957 -6.919 24.612 1.00 89.62 196 LEU A O 1
ATOM 1501 N N . VAL A 1 197 ? -20.715 -9.086 24.049 1.00 89.62 197 VAL A N 1
ATOM 1502 C CA . VAL A 1 197 ? -21.156 -8.979 22.645 1.00 89.62 197 VAL A CA 1
ATOM 1503 C C . VAL A 1 197 ? -22.477 -9.719 22.415 1.00 89.62 197 VAL A C 1
ATOM 1505 O O . VAL A 1 197 ? -23.353 -9.228 21.707 1.00 89.62 197 VAL A O 1
ATOM 1508 N N . ILE A 1 198 ? -22.647 -10.904 23.013 1.00 88.81 198 ILE A N 1
ATOM 1509 C CA . ILE A 1 198 ? -23.756 -11.832 22.704 1.00 88.81 198 ILE A CA 1
ATOM 1510 C C . ILE A 1 198 ? -25.011 -11.574 23.563 1.00 88.81 198 ILE A C 1
ATOM 1512 O O . ILE A 1 198 ? -26.118 -12.008 23.227 1.00 88.81 198 ILE A O 1
ATOM 1516 N N . SER A 1 199 ? -24.869 -10.901 24.708 1.00 86.69 199 SER A N 1
ATOM 1517 C CA . SER A 1 199 ? -26.004 -10.619 25.594 1.00 86.69 199 SER A CA 1
ATOM 1518 C C . SER A 1 199 ? -26.992 -9.648 24.939 1.00 86.69 199 SER A C 1
ATOM 1520 O O . SER A 1 199 ? -26.555 -8.700 24.298 1.00 86.69 199 SER A O 1
ATOM 1522 N N . PRO A 1 200 ? -28.314 -9.757 25.184 1.00 81.00 200 PRO A N 1
ATOM 1523 C CA . PRO A 1 200 ? -29.288 -8.782 24.685 1.00 81.00 200 PRO A CA 1
ATOM 1524 C C . PRO A 1 200 ? -29.125 -7.417 25.373 1.00 81.00 200 PRO A C 1
ATOM 1526 O O . PRO A 1 200 ? -29.705 -6.423 24.955 1.00 81.00 200 PRO A O 1
ATOM 1529 N N . LYS A 1 201 ? -28.371 -7.387 26.481 1.00 82.56 201 LYS A N 1
ATOM 1530 C CA . LYS A 1 201 ? -27.993 -6.182 27.223 1.00 82.56 201 LYS A CA 1
ATOM 1531 C C . LYS A 1 201 ? -26.585 -5.696 26.863 1.00 82.56 201 LYS A C 1
ATOM 1533 O O . LYS A 1 201 ? -26.061 -4.839 27.567 1.00 82.56 201 LYS A O 1
ATOM 1538 N N . ALA A 1 202 ? -25.949 -6.285 25.848 1.00 84.25 202 ALA A N 1
ATOM 1539 C CA . ALA A 1 202 ? -24.645 -5.849 25.377 1.00 84.25 202 ALA A CA 1
ATOM 1540 C C . ALA A 1 202 ? -24.741 -4.414 24.847 1.00 84.25 202 ALA A C 1
ATOM 1542 O O . ALA A 1 202 ? -25.576 -4.107 23.995 1.00 84.25 202 ALA A O 1
ATOM 1543 N N . THR A 1 203 ? -23.872 -3.545 25.348 1.00 85.50 203 THR A N 1
ATOM 1544 C CA . THR A 1 203 ? -23.761 -2.156 24.895 1.00 85.50 203 THR A CA 1
ATOM 1545 C C . THR A 1 203 ? -22.558 -2.038 23.969 1.00 85.50 203 THR A C 1
ATOM 1547 O O . THR A 1 203 ? -21.524 -2.652 24.234 1.00 85.50 203 THR A O 1
ATOM 1550 N N . SER A 1 204 ? -22.667 -1.216 22.918 1.00 84.31 204 SER A N 1
ATOM 1551 C CA . SER A 1 204 ? -21.568 -0.962 21.971 1.00 84.31 204 SER A CA 1
ATOM 1552 C C . SER A 1 204 ? -20.268 -0.600 22.683 1.00 84.31 204 SER A C 1
ATOM 1554 O O . SER A 1 204 ? -19.247 -1.214 22.413 1.00 84.31 204 SER A O 1
ATOM 1556 N N . SER A 1 205 ? -20.351 0.252 23.707 1.00 87.50 205 SER A N 1
ATOM 1557 C CA . SER A 1 205 ? -19.211 0.722 24.502 1.00 87.50 205 SER A CA 1
ATOM 1558 C C . SER A 1 205 ? -18.327 -0.369 25.109 1.00 87.50 205 SER A C 1
ATOM 1560 O O . SER A 1 205 ? -17.173 -0.114 25.428 1.00 87.50 205 SER A O 1
ATOM 1562 N N . HIS A 1 206 ? -18.861 -1.574 25.323 1.00 83.31 206 HIS A N 1
ATOM 1563 C CA . HIS A 1 206 ? -18.096 -2.691 25.878 1.00 83.31 206 HIS A CA 1
ATOM 1564 C C . HIS A 1 206 ? -17.723 -3.742 24.828 1.00 83.31 206 HIS A C 1
ATOM 1566 O O . HIS A 1 206 ? -16.829 -4.550 25.093 1.00 83.31 206 HIS A O 1
ATOM 1572 N N . ALA A 1 207 ? -18.412 -3.739 23.685 1.00 86.56 207 ALA A N 1
ATOM 1573 C CA . ALA A 1 207 ? -18.267 -4.704 22.603 1.00 86.56 207 ALA A CA 1
ATOM 1574 C C . ALA A 1 207 ? -17.266 -4.238 21.534 1.00 86.56 207 ALA A C 1
ATOM 1576 O O . ALA A 1 207 ? -16.490 -5.047 21.021 1.00 86.56 207 ALA A O 1
ATOM 1577 N N . THR A 1 208 ? -17.275 -2.948 21.199 1.00 89.62 208 THR A N 1
ATOM 1578 C CA . THR A 1 208 ? -16.376 -2.349 20.209 1.00 89.62 208 THR A CA 1
ATOM 1579 C C . THR A 1 208 ? -15.043 -1.964 20.850 1.00 89.62 208 THR A C 1
ATOM 1581 O O . THR A 1 208 ? -14.942 -1.820 22.069 1.00 89.62 208 THR A O 1
ATOM 1584 N N . LEU A 1 209 ? -13.993 -1.883 20.030 1.00 87.75 209 LEU A N 1
ATOM 1585 C CA . LEU A 1 209 ? -12.635 -1.570 20.488 1.00 87.75 209 LEU A CA 1
ATOM 1586 C C . LEU A 1 209 ? -12.504 -0.100 20.909 1.00 87.75 209 LEU A C 1
ATOM 1588 O O . LEU A 1 209 ? -11.877 0.207 21.915 1.00 87.75 209 LEU A O 1
ATOM 1592 N N . ASP A 1 210 ? -13.103 0.785 20.121 1.00 87.56 210 ASP A N 1
ATOM 1593 C CA . ASP A 1 210 ? -13.144 2.239 20.290 1.00 87.56 210 ASP A CA 1
ATOM 1594 C C . ASP A 1 210 ? -14.287 2.705 21.206 1.00 87.56 210 ASP A C 1
ATOM 1596 O O . ASP A 1 210 ? -14.300 3.843 21.665 1.00 87.56 210 ASP A O 1
ATOM 1600 N N . GLY A 1 211 ? -15.241 1.821 21.505 1.00 87.94 211 GLY A N 1
ATOM 1601 C CA . GLY A 1 211 ? -16.443 2.145 22.269 1.00 87.94 211 GLY A CA 1
ATOM 1602 C C . GLY A 1 211 ? -17.538 2.830 21.442 1.00 87.94 211 GLY A C 1
ATOM 1603 O O . GLY A 1 211 ? -18.598 3.152 21.989 1.00 87.94 211 GLY A O 1
ATOM 1604 N N . GLU A 1 212 ? -17.320 3.005 20.137 1.00 89.19 212 GLU A N 1
ATOM 1605 C CA . GLU A 1 212 ? -18.250 3.663 19.222 1.00 89.19 212 GLU A CA 1
ATOM 1606 C C . GLU A 1 212 ? -19.472 2.782 18.908 1.00 89.19 212 GLU A C 1
ATOM 1608 O O . GLU A 1 212 ? -19.464 1.567 19.158 1.00 89.19 212 GLU A O 1
ATOM 1613 N N . PRO A 1 213 ? -20.573 3.362 18.390 1.00 88.56 213 PRO A N 1
ATOM 1614 C CA . PRO A 1 213 ? -21.735 2.602 17.954 1.00 88.56 213 PRO A CA 1
ATOM 1615 C C . PRO A 1 213 ? -21.384 1.552 16.896 1.00 88.56 213 PRO A C 1
ATOM 1617 O O . PRO A 1 213 ? -20.541 1.754 16.028 1.00 88.56 213 PRO A O 1
ATOM 1620 N N . TRP A 1 214 ? -22.102 0.430 16.915 1.00 85.62 214 TRP A N 1
ATOM 1621 C CA . TRP A 1 214 ? -21.968 -0.600 15.887 1.00 85.62 214 TRP A CA 1
ATOM 1622 C C . TRP A 1 214 ? -22.274 -0.013 14.504 1.00 85.62 214 TRP A C 1
ATOM 1624 O O . TRP A 1 214 ? -23.321 0.607 14.326 1.00 85.62 214 TRP A O 1
ATOM 1634 N N . HIS A 1 215 ? -21.429 -0.286 13.508 1.00 83.38 215 HIS A N 1
ATOM 1635 C CA . HIS A 1 215 ? -21.691 0.126 12.122 1.00 83.38 215 HIS A CA 1
ATOM 1636 C C . HIS A 1 215 ? -22.988 -0.481 11.556 1.00 83.38 215 HIS A C 1
ATOM 1638 O O . HIS A 1 215 ? -23.686 0.156 10.773 1.00 83.38 215 HIS A O 1
ATOM 1644 N N . HIS A 1 216 ? -23.328 -1.702 11.986 1.00 83.12 216 HIS A N 1
ATOM 1645 C CA . HIS A 1 216 ? -24.523 -2.440 11.565 1.00 83.12 216 HIS A CA 1
ATOM 1646 C C . HIS A 1 216 ? -25.345 -2.896 12.782 1.00 83.12 216 HIS A C 1
ATOM 1648 O O . HIS A 1 216 ? -25.285 -4.065 13.176 1.00 83.12 216 HIS A O 1
ATOM 1654 N N . PRO A 1 217 ? -26.091 -1.984 13.434 1.00 85.88 217 PRO A N 1
ATOM 1655 C CA . PRO A 1 217 ? -26.874 -2.3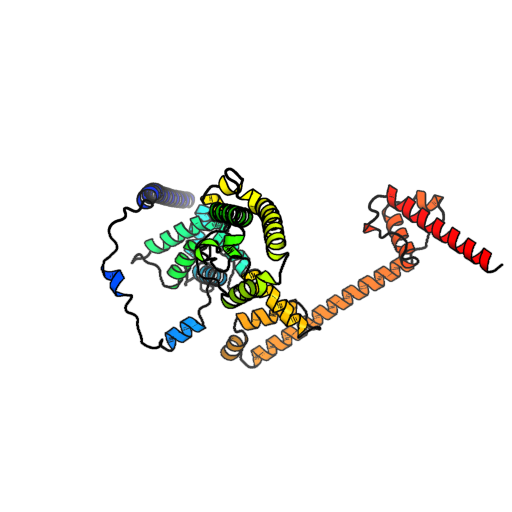13 14.628 1.00 85.88 217 PRO A CA 1
ATOM 1656 C C . PRO A 1 217 ? -28.033 -3.279 14.323 1.00 85.88 217 PRO A C 1
ATOM 1658 O O . PRO A 1 217 ? -28.447 -4.058 15.183 1.00 85.88 217 PRO A O 1
ATOM 1661 N N . ASP A 1 218 ? -28.530 -3.271 13.087 1.00 86.94 218 ASP A N 1
ATOM 1662 C CA . ASP A 1 218 ? -29.543 -4.184 12.560 1.00 86.94 218 ASP A CA 1
ATOM 1663 C C . ASP A 1 218 ? -29.063 -5.645 12.560 1.00 86.94 218 ASP A C 1
ATOM 1665 O O . ASP A 1 218 ? -29.772 -6.532 13.051 1.00 86.94 218 ASP A O 1
ATOM 1669 N N . ALA A 1 219 ? -27.833 -5.897 12.106 1.00 85.06 219 ALA A N 1
ATOM 1670 C CA . ALA A 1 219 ? -27.232 -7.228 12.116 1.00 85.06 219 ALA A CA 1
ATOM 1671 C C . ALA A 1 219 ? -27.109 -7.778 13.546 1.00 85.06 219 ALA A C 1
ATOM 1673 O O . ALA A 1 219 ? -27.464 -8.927 13.815 1.00 85.06 219 ALA A O 1
ATOM 1674 N N . ILE A 1 220 ? -26.687 -6.934 14.486 1.00 88.19 220 ILE A N 1
ATOM 1675 C CA . ILE A 1 220 ? -26.540 -7.297 15.901 1.00 88.19 220 ILE A CA 1
ATOM 1676 C C . ILE A 1 220 ? -27.883 -7.598 16.542 1.00 88.19 220 ILE A C 1
ATOM 1678 O O . ILE A 1 220 ? -28.028 -8.628 17.198 1.00 88.19 220 ILE A O 1
ATOM 1682 N N . SER A 1 221 ? -28.889 -6.760 16.284 1.00 87.75 221 SER A N 1
ATOM 1683 C CA . SER A 1 221 ? -30.247 -6.999 16.774 1.00 87.75 221 SER A CA 1
ATOM 1684 C C . SER A 1 221 ? -30.809 -8.336 16.272 1.00 87.75 221 SER A C 1
ATOM 1686 O O . SER A 1 221 ? -31.441 -9.071 17.031 1.00 87.75 221 SER A O 1
ATOM 1688 N N . THR A 1 222 ? -30.502 -8.699 15.022 1.00 89.06 222 THR A N 1
ATOM 1689 C CA . THR A 1 222 ? -30.918 -9.969 14.415 1.00 89.06 222 THR A CA 1
ATOM 1690 C C . THR A 1 222 ? -30.222 -11.154 15.081 1.00 89.06 222 THR A C 1
ATOM 1692 O O . THR A 1 222 ? -30.878 -12.135 15.428 1.00 89.06 222 THR A O 1
ATOM 1695 N N . ILE A 1 223 ? -28.911 -11.053 15.322 1.00 87.44 223 ILE A N 1
ATOM 1696 C CA . ILE A 1 223 ? -28.140 -12.082 16.033 1.00 87.44 223 ILE A CA 1
ATOM 1697 C C . ILE A 1 223 ? -28.671 -12.259 17.457 1.00 87.44 223 ILE A C 1
ATOM 1699 O O . ILE A 1 223 ? -28.878 -13.388 17.891 1.00 87.44 223 ILE A O 1
ATOM 1703 N N . HIS A 1 224 ? -28.941 -11.168 18.180 1.00 89.56 224 HIS A N 1
ATOM 1704 C CA . HIS A 1 224 ? -29.507 -11.230 19.530 1.00 89.56 224 HIS A CA 1
ATOM 1705 C C . HIS A 1 224 ? -30.903 -11.854 19.549 1.00 89.56 224 HIS A C 1
ATOM 1707 O O . HIS A 1 224 ? -31.205 -12.595 20.480 1.00 89.56 224 HIS A O 1
ATOM 1713 N N . ALA A 1 225 ? -31.728 -11.609 18.528 1.00 89.06 225 ALA A N 1
ATOM 1714 C CA . ALA A 1 225 ? -33.047 -12.225 18.399 1.00 89.06 225 ALA A CA 1
ATOM 1715 C C . ALA A 1 225 ? -32.978 -13.731 18.090 1.00 89.06 225 ALA A C 1
ATOM 1717 O O . ALA A 1 225 ? -33.812 -14.489 18.572 1.00 89.06 225 ALA A O 1
ATOM 1718 N N . GLN A 1 226 ? -31.985 -14.168 17.308 1.00 87.75 226 GLN A N 1
ATOM 1719 C CA . GLN A 1 226 ? -31.813 -15.569 16.892 1.00 87.75 226 GLN A CA 1
ATOM 1720 C C . GLN A 1 226 ? -30.896 -16.380 17.815 1.00 87.75 226 GLN A C 1
ATOM 1722 O O . GLN A 1 226 ? -30.732 -17.583 17.630 1.00 87.75 226 GLN A O 1
ATOM 1727 N N . ARG A 1 227 ? -30.271 -15.748 18.811 1.00 84.44 227 ARG A N 1
ATOM 1728 C CA . ARG A 1 227 ? -29.238 -16.371 19.651 1.00 84.44 227 ARG A CA 1
ATOM 1729 C C . ARG A 1 227 ? -29.706 -17.659 20.338 1.00 84.44 227 ARG A C 1
ATOM 1731 O O . ARG A 1 227 ? -28.905 -18.573 20.508 1.00 84.44 227 ARG A O 1
ATOM 1738 N N . ASP A 1 228 ? -30.976 -17.711 20.748 1.00 87.38 228 ASP A N 1
ATOM 1739 C CA . ASP A 1 228 ? -31.527 -18.829 21.518 1.00 87.38 228 ASP A CA 1
ATOM 1740 C C . ASP A 1 228 ? -31.691 -20.071 20.615 1.00 87.38 228 ASP A C 1
ATOM 1742 O O . ASP A 1 228 ? -31.598 -21.200 21.095 1.00 87.38 228 ASP A O 1
ATOM 1746 N N . ASP A 1 229 ? -31.799 -19.861 19.297 1.00 89.44 229 ASP A N 1
ATOM 1747 C CA . ASP A 1 229 ? -31.795 -20.902 18.262 1.00 89.44 229 ASP A CA 1
ATOM 1748 C C . ASP A 1 229 ? -30.371 -21.314 17.832 1.00 89.44 229 ASP A C 1
ATOM 1750 O O . ASP A 1 229 ? -30.195 -22.265 17.066 1.00 89.44 229 ASP A O 1
ATOM 1754 N N . LEU A 1 230 ? -29.331 -20.624 18.322 1.00 87.88 230 LEU A N 1
ATOM 1755 C CA . LEU A 1 230 ? -27.926 -20.834 17.961 1.00 87.88 230 LEU A CA 1
ATOM 1756 C C . LEU A 1 230 ? -27.126 -21.422 19.144 1.00 87.88 230 LEU A C 1
ATOM 1758 O O . LEU A 1 230 ? -26.316 -20.729 19.768 1.00 87.88 230 LEU A O 1
ATOM 1762 N N . PRO A 1 231 ? -27.255 -22.733 19.434 1.00 87.06 231 PRO A N 1
ATOM 1763 C CA . PRO A 1 231 ? -26.685 -23.361 20.633 1.00 87.06 231 PRO A CA 1
ATOM 1764 C C . PRO A 1 231 ? -25.149 -23.334 20.693 1.00 87.06 231 PRO A C 1
ATOM 1766 O O . PRO A 1 231 ? -24.561 -23.504 21.762 1.00 87.06 231 PRO A O 1
ATOM 1769 N N . TYR A 1 232 ? -24.482 -23.128 19.554 1.00 89.94 232 TYR A N 1
ATOM 1770 C CA . TYR A 1 232 ? -23.024 -23.054 19.458 1.00 89.94 232 TYR A CA 1
ATOM 1771 C C . TYR A 1 232 ? -22.486 -21.629 19.329 1.00 89.94 232 TYR A C 1
ATOM 1773 O O . TYR A 1 232 ? -21.270 -21.479 19.292 1.00 89.94 232 TYR A O 1
ATOM 1781 N N . LEU A 1 233 ? -23.339 -20.596 19.300 1.00 88.06 233 LEU A N 1
ATOM 1782 C CA . LEU A 1 233 ? -22.919 -19.207 19.072 1.00 88.06 233 LEU A CA 1
ATOM 1783 C C . LEU A 1 233 ? -21.799 -18.783 20.026 1.00 88.06 233 LEU A C 1
ATOM 1785 O O . LEU A 1 233 ? -20.752 -18.319 19.590 1.00 88.06 233 LEU A O 1
ATOM 1789 N N . HIS A 1 234 ? -21.982 -19.035 21.322 1.00 89.75 234 HIS A N 1
ATOM 1790 C CA . HIS A 1 234 ? -20.986 -18.704 22.338 1.00 89.75 234 HIS A CA 1
ATOM 1791 C C . HIS A 1 234 ? -19.673 -19.474 22.146 1.00 89.75 234 HIS A C 1
ATOM 1793 O O . HIS A 1 234 ? -18.593 -18.905 22.261 1.00 89.75 234 HIS A O 1
ATOM 1799 N N . LYS A 1 235 ? -19.746 -20.779 21.856 1.00 90.31 235 LYS A N 1
ATOM 1800 C CA . LYS A 1 235 ? -18.548 -21.615 21.680 1.00 90.31 235 LYS A CA 1
ATOM 1801 C C . LYS A 1 235 ? -17.773 -21.231 20.421 1.00 90.31 235 LYS A C 1
ATOM 1803 O O . LYS A 1 235 ? -16.553 -21.165 20.464 1.00 90.31 235 LYS A O 1
ATOM 1808 N N . LEU A 1 236 ? -18.483 -20.967 19.326 1.00 92.56 236 LEU A N 1
ATOM 1809 C CA . LEU A 1 236 ? -17.894 -20.555 18.055 1.00 92.56 236 LEU A CA 1
ATOM 1810 C C . LEU A 1 236 ? -17.271 -19.166 18.150 1.00 92.56 236 LEU A C 1
ATOM 1812 O O . LEU A 1 236 ? -16.179 -18.971 17.635 1.00 92.56 236 LEU A O 1
ATOM 1816 N N . PHE A 1 237 ? -17.930 -18.228 18.831 1.00 91.12 237 PHE A N 1
ATOM 1817 C CA . PHE A 1 237 ? -17.384 -16.892 19.046 1.00 91.12 237 PHE A CA 1
ATOM 1818 C C . PHE A 1 237 ? -16.075 -16.936 19.841 1.00 91.12 237 PHE A C 1
ATOM 1820 O O . PHE A 1 237 ? -15.092 -16.338 19.419 1.00 91.12 237 PHE A O 1
ATOM 1827 N N . VAL A 1 238 ? -16.038 -17.688 20.948 1.00 93.50 238 VAL A N 1
ATOM 1828 C CA . VAL A 1 238 ? -14.812 -17.852 21.748 1.00 93.50 238 VAL A CA 1
ATOM 1829 C C . VAL A 1 238 ? -13.703 -18.497 20.923 1.00 93.50 238 VAL A C 1
ATOM 1831 O O . VAL A 1 238 ? -12.620 -17.932 20.848 1.00 93.50 238 VAL A O 1
ATOM 1834 N N . ALA A 1 239 ? -13.989 -19.612 20.243 1.00 93.50 239 ALA A N 1
ATOM 1835 C CA . ALA A 1 239 ? -12.998 -20.292 19.410 1.00 93.50 239 ALA A CA 1
ATOM 1836 C C . ALA A 1 239 ? -12.457 -19.379 18.295 1.00 93.50 239 ALA A C 1
ATOM 1838 O O . ALA A 1 239 ? -11.259 -19.359 18.036 1.00 93.50 239 ALA A O 1
ATOM 1839 N N . PHE A 1 240 ? -13.324 -18.581 17.662 1.00 93.00 240 PHE A N 1
ATOM 1840 C CA . PHE A 1 240 ? -12.908 -17.584 16.678 1.00 93.00 240 PHE A CA 1
ATOM 1841 C C . PHE A 1 240 ? -11.967 -16.539 17.290 1.00 93.00 240 PHE A C 1
ATOM 1843 O O . PHE A 1 240 ? -10.933 -16.239 16.702 1.00 93.00 240 PHE A O 1
ATOM 1850 N N . MET A 1 241 ? -12.305 -16.003 18.466 1.00 93.12 241 MET A N 1
ATOM 1851 C CA . MET A 1 241 ? -11.490 -14.986 19.134 1.00 93.12 241 MET A CA 1
ATOM 1852 C C . MET A 1 241 ? -10.146 -15.539 19.624 1.00 93.12 241 MET A C 1
ATOM 1854 O O . MET A 1 241 ? -9.140 -14.843 19.522 1.00 93.12 241 MET A O 1
ATOM 1858 N N . GLU A 1 242 ? -10.101 -16.783 20.106 1.00 93.38 242 GLU A N 1
ATOM 1859 C CA . GLU A 1 242 ? -8.861 -17.466 20.500 1.00 93.38 242 GLU A CA 1
ATOM 1860 C C . GLU A 1 242 ? -7.908 -17.639 19.305 1.00 93.38 242 GLU A C 1
ATOM 1862 O O . GLU A 1 242 ? -6.741 -17.261 19.387 1.00 93.38 242 GLU A O 1
ATOM 1867 N N . GLU A 1 243 ? -8.406 -18.131 18.168 1.00 92.38 243 GLU A N 1
ATOM 1868 C CA . GLU A 1 243 ? -7.602 -18.303 16.946 1.00 92.38 243 GLU A CA 1
ATOM 1869 C C . GLU A 1 243 ? -7.193 -16.958 16.319 1.00 92.38 243 GLU A C 1
ATOM 1871 O O . GLU A 1 243 ? -6.068 -16.790 15.830 1.00 92.38 243 GLU A O 1
ATOM 1876 N N . ALA A 1 244 ? -8.083 -15.961 16.366 1.00 90.88 244 ALA A N 1
ATOM 1877 C CA . ALA A 1 244 ? -7.763 -14.601 15.948 1.00 90.88 244 ALA A CA 1
ATOM 1878 C C . ALA A 1 244 ? -6.641 -14.010 16.812 1.00 90.88 244 ALA A C 1
ATOM 1880 O O . ALA A 1 244 ? -5.719 -13.402 16.271 1.00 90.88 244 ALA A O 1
ATOM 1881 N N . LEU A 1 245 ? -6.674 -14.222 18.132 1.00 93.62 245 LEU A N 1
ATOM 1882 C CA . LEU A 1 245 ? -5.634 -13.747 19.042 1.00 93.62 245 LEU A CA 1
ATOM 1883 C C . LEU A 1 245 ? -4.266 -14.348 18.705 1.00 93.62 245 LEU A C 1
ATOM 1885 O O . LEU A 1 245 ? -3.298 -13.598 18.610 1.00 93.62 245 LEU A O 1
ATOM 1889 N N . VAL A 1 246 ? -4.191 -15.662 18.467 1.00 93.88 246 VAL A N 1
ATOM 1890 C CA . VAL A 1 246 ? -2.943 -16.339 18.060 1.00 93.88 246 VAL A CA 1
ATOM 1891 C C . VAL A 1 246 ? -2.379 -15.714 16.786 1.00 93.88 246 VAL A C 1
ATOM 1893 O O . VAL A 1 246 ? -1.185 -15.437 16.684 1.00 93.88 246 VAL A O 1
ATOM 1896 N N . THR A 1 247 ? -3.255 -15.462 15.817 1.00 90.12 247 THR A N 1
ATOM 1897 C CA . THR A 1 247 ? -2.889 -14.853 14.539 1.00 90.12 247 THR A CA 1
ATOM 1898 C C . THR A 1 247 ? -2.354 -13.433 14.743 1.00 90.12 247 THR A C 1
ATOM 1900 O O . THR A 1 247 ? -1.281 -13.097 14.245 1.00 90.12 247 THR A O 1
ATOM 1903 N N . TRP A 1 248 ? -3.042 -12.609 15.535 1.00 91.19 248 TRP A N 1
ATOM 1904 C CA . TRP A 1 248 ? -2.601 -11.251 15.855 1.00 91.19 248 TRP A CA 1
ATOM 1905 C C . TRP A 1 248 ? -1.287 -11.219 16.637 1.00 91.19 248 TRP A C 1
ATOM 1907 O O . TRP A 1 248 ? -0.450 -10.357 16.377 1.00 91.19 248 TRP A O 1
ATOM 1917 N N . GLU A 1 249 ? -1.068 -12.152 17.563 1.00 91.38 249 GLU A N 1
ATOM 1918 C CA . GLU A 1 249 ? 0.204 -12.282 18.281 1.00 91.38 249 GLU A CA 1
ATOM 1919 C C . GLU A 1 249 ? 1.363 -12.584 17.315 1.00 91.38 249 GLU A C 1
ATOM 1921 O O . GLU A 1 249 ? 2.426 -11.983 17.445 1.00 91.38 249 GLU A O 1
ATOM 1926 N N . GLN A 1 250 ? 1.142 -13.409 16.285 1.00 90.06 250 GLN A N 1
ATOM 1927 C CA . GLN A 1 250 ? 2.143 -13.670 15.242 1.00 90.06 250 GLN A CA 1
ATOM 1928 C C . GLN A 1 250 ? 2.371 -12.468 14.316 1.00 90.06 250 GLN A C 1
ATOM 1930 O O . GLN A 1 250 ? 3.515 -12.123 14.042 1.00 90.06 250 GLN A O 1
ATOM 1935 N N . PHE A 1 251 ? 1.307 -11.818 13.834 1.00 84.75 251 PHE A N 1
ATOM 1936 C CA . PHE A 1 251 ? 1.428 -10.680 12.911 1.00 84.75 251 PHE A CA 1
ATOM 1937 C C . PHE A 1 251 ? 2.007 -9.424 13.567 1.00 84.75 251 PHE A C 1
ATOM 1939 O O . PHE A 1 251 ? 2.606 -8.602 12.882 1.00 84.75 251 PHE A O 1
ATOM 1946 N N . THR A 1 252 ? 1.831 -9.262 14.880 1.00 89.38 252 THR A N 1
ATOM 1947 C CA . THR A 1 252 ? 2.277 -8.066 15.614 1.00 89.38 252 THR A CA 1
ATOM 1948 C C . THR A 1 252 ? 3.515 -8.314 16.468 1.00 89.38 252 THR A C 1
ATOM 1950 O O . THR A 1 252 ? 3.844 -7.480 17.309 1.00 89.38 252 THR A O 1
ATOM 1953 N N . SER A 1 253 ? 4.222 -9.433 16.269 1.00 88.25 253 SER A N 1
ATOM 1954 C CA . SER A 1 253 ? 5.412 -9.769 17.063 1.00 88.25 253 SER A CA 1
ATOM 1955 C C . SER A 1 253 ? 6.529 -8.731 16.922 1.00 88.25 253 SER A C 1
ATOM 1957 O O . SER A 1 253 ? 7.279 -8.482 17.858 1.00 88.25 253 SER A O 1
ATOM 1959 N N . GLU A 1 254 ? 6.634 -8.086 15.757 1.00 86.94 254 GLU A N 1
ATOM 1960 C CA . GLU A 1 254 ? 7.631 -7.035 15.508 1.00 86.94 254 GLU A CA 1
ATOM 1961 C C . GLU A 1 254 ? 7.353 -5.744 16.303 1.00 86.94 254 GLU A C 1
ATOM 1963 O O . GLU A 1 254 ? 8.280 -4.970 16.548 1.00 86.94 254 GLU A O 1
ATOM 1968 N N . PHE A 1 255 ? 6.107 -5.556 16.760 1.00 86.75 255 PHE A N 1
ATOM 1969 C CA . PHE A 1 255 ? 5.621 -4.414 17.544 1.00 86.75 255 PHE A CA 1
ATOM 1970 C C . PHE A 1 255 ? 5.648 -4.652 19.063 1.00 86.75 255 PHE A C 1
ATOM 1972 O O . PHE A 1 255 ? 5.102 -3.852 19.824 1.00 86.75 255 PHE A O 1
ATOM 1979 N N . GLU A 1 256 ? 6.211 -5.769 19.533 1.00 84.50 256 GLU A N 1
ATOM 1980 C CA . GLU A 1 256 ? 6.319 -6.038 20.968 1.00 84.50 256 GLU A CA 1
ATOM 1981 C C . GLU A 1 256 ? 7.207 -5.012 21.685 1.00 84.50 256 GLU A C 1
ATOM 1983 O O . GLU A 1 256 ? 8.108 -4.418 21.097 1.00 84.50 256 GLU A O 1
ATOM 1988 N N . TYR A 1 257 ? 6.974 -4.832 22.989 1.00 79.81 257 TYR A N 1
ATOM 1989 C CA . TYR A 1 257 ? 7.802 -3.970 23.831 1.00 79.81 257 TYR A CA 1
ATOM 1990 C C . TYR A 1 257 ? 9.266 -4.427 23.790 1.00 79.81 257 TYR A C 1
ATOM 1992 O O . TYR A 1 257 ? 9.569 -5.586 24.084 1.00 79.81 257 TYR A O 1
ATOM 2000 N N . ARG A 1 258 ? 10.176 -3.506 23.456 1.00 77.81 258 ARG A N 1
ATOM 2001 C CA . ARG A 1 258 ? 11.599 -3.746 23.145 1.00 77.81 258 ARG A CA 1
ATOM 2002 C C . ARG A 1 258 ? 11.854 -4.621 21.913 1.00 77.81 258 ARG A C 1
ATOM 2004 O O . ARG A 1 258 ? 12.968 -5.120 21.743 1.00 77.81 258 ARG A O 1
ATOM 2011 N N . GLY A 1 259 ? 10.843 -4.823 21.075 1.00 81.44 259 GLY A N 1
ATOM 2012 C CA . GLY A 1 259 ? 10.977 -5.392 19.741 1.00 81.44 259 GLY A CA 1
ATOM 2013 C C . GLY A 1 259 ? 11.709 -4.436 18.800 1.00 81.44 259 GLY A C 1
ATOM 2014 O O . GLY A 1 259 ? 12.005 -3.295 19.156 1.00 81.44 259 GLY A O 1
ATOM 2015 N N . PHE A 1 260 ? 12.000 -4.900 17.583 1.00 83.06 260 PHE A N 1
ATOM 2016 C CA . PHE A 1 260 ? 12.761 -4.117 16.604 1.00 83.06 260 PHE A CA 1
ATOM 2017 C C . PHE A 1 260 ? 12.103 -2.753 16.346 1.00 83.06 260 PHE A C 1
ATOM 2019 O O . PHE A 1 260 ? 12.767 -1.728 16.491 1.00 83.06 260 PHE A O 1
ATOM 2026 N N . ILE A 1 261 ? 10.786 -2.739 16.100 1.00 84.75 261 ILE A N 1
ATOM 2027 C CA . ILE A 1 261 ? 10.015 -1.521 15.804 1.00 84.75 261 ILE A CA 1
ATOM 2028 C C . ILE A 1 261 ? 9.915 -0.589 17.024 1.00 84.75 261 ILE A C 1
ATOM 2030 O O . ILE A 1 261 ? 10.027 0.624 16.876 1.00 84.75 261 ILE A O 1
ATOM 2034 N N . ASP A 1 262 ? 9.749 -1.132 18.234 1.00 83.75 262 ASP A N 1
ATOM 2035 C CA . ASP A 1 262 ? 9.686 -0.337 19.476 1.00 83.75 262 ASP A CA 1
ATOM 2036 C C . ASP A 1 262 ? 11.044 0.289 19.834 1.00 83.75 262 ASP A C 1
ATOM 2038 O O . ASP A 1 262 ? 11.111 1.399 20.352 1.00 83.75 262 ASP A O 1
ATOM 2042 N N . SER A 1 263 ? 12.144 -0.404 19.518 1.00 85.00 263 SER A N 1
ATOM 2043 C CA . SER A 1 263 ? 13.508 0.096 19.732 1.00 85.00 263 SER A CA 1
ATOM 2044 C C . SER A 1 263 ? 14.005 1.070 18.658 1.00 85.00 263 SER A C 1
ATOM 2046 O O . SER A 1 263 ? 15.063 1.671 18.838 1.00 85.00 263 SER A O 1
ATOM 2048 N N . THR A 1 264 ? 13.263 1.198 17.555 1.00 85.44 264 THR A N 1
ATOM 2049 C CA . THR A 1 264 ? 13.603 2.060 16.416 1.00 85.44 264 THR A CA 1
ATOM 2050 C C . THR A 1 264 ? 13.445 3.523 16.821 1.00 85.44 264 THR A C 1
ATOM 2052 O O . THR A 1 264 ? 12.454 3.894 17.460 1.00 85.44 264 THR A O 1
ATOM 2055 N N . THR A 1 265 ? 14.414 4.367 16.467 1.00 85.38 265 THR A N 1
ATOM 2056 C CA . THR A 1 265 ? 14.323 5.801 16.776 1.00 85.38 265 THR A CA 1
ATOM 2057 C C . THR A 1 265 ? 13.215 6.455 15.953 1.00 85.38 265 THR A C 1
ATOM 2059 O O . THR A 1 265 ? 12.836 5.958 14.894 1.00 85.38 265 THR A O 1
ATOM 2062 N N . GLN A 1 266 ? 12.695 7.598 16.408 1.00 77.44 266 GLN A N 1
ATOM 2063 C CA . GLN A 1 266 ? 11.696 8.326 15.619 1.00 77.44 266 GLN A CA 1
ATOM 2064 C C . GLN A 1 266 ? 12.242 8.700 14.230 1.00 77.44 266 GLN A C 1
ATOM 2066 O O . GLN A 1 266 ? 11.539 8.546 13.243 1.00 77.44 266 GLN A O 1
ATOM 2071 N N . GLU A 1 267 ? 13.522 9.070 14.137 1.00 75.75 267 GLU A N 1
ATOM 2072 C CA . GLU A 1 267 ? 14.192 9.378 12.866 1.00 75.75 267 GLU A CA 1
ATOM 2073 C C . GLU A 1 267 ? 14.185 8.182 11.898 1.00 75.75 267 GLU A C 1
ATOM 2075 O O . GLU A 1 267 ? 13.893 8.329 10.713 1.00 75.75 267 GLU A O 1
ATOM 2080 N N . GLU A 1 268 ? 14.473 6.977 12.395 1.00 76.62 268 GLU A N 1
ATOM 2081 C CA . GLU A 1 268 ? 14.422 5.751 11.593 1.00 76.62 268 GLU A CA 1
ATOM 2082 C C . GLU A 1 268 ? 12.986 5.402 11.170 1.00 76.62 268 GLU A C 1
ATOM 2084 O O . GLU A 1 268 ? 12.770 4.944 10.045 1.00 76.62 268 GLU A O 1
ATOM 2089 N N . LYS A 1 269 ? 11.997 5.648 12.041 1.00 74.50 269 LYS A N 1
ATOM 2090 C CA . LYS A 1 269 ? 10.577 5.479 11.710 1.00 74.50 269 LYS A CA 1
ATOM 2091 C C . LYS A 1 269 ? 10.135 6.453 10.619 1.00 74.50 269 LYS A C 1
ATOM 2093 O O . LYS A 1 269 ? 9.481 6.028 9.672 1.00 74.50 269 LYS A O 1
ATOM 2098 N N . ASP A 1 270 ? 10.537 7.714 10.713 1.00 73.12 270 ASP A N 1
ATOM 2099 C CA . ASP A 1 270 ? 10.178 8.752 9.747 1.00 73.12 270 ASP A CA 1
ATOM 2100 C C . ASP A 1 270 ? 10.782 8.466 8.359 1.00 73.12 270 ASP A C 1
ATOM 2102 O O . ASP A 1 270 ? 10.123 8.662 7.336 1.00 73.12 270 ASP A O 1
ATOM 2106 N N . LEU A 1 271 ? 12.004 7.917 8.303 1.00 71.38 271 LEU A N 1
ATOM 2107 C CA . LEU A 1 271 ? 12.638 7.468 7.054 1.00 71.38 271 LEU A CA 1
ATOM 2108 C C . LEU A 1 271 ? 11.915 6.280 6.401 1.00 71.38 271 LEU A C 1
ATOM 2110 O O . LEU A 1 271 ? 11.936 6.132 5.177 1.00 71.38 271 LEU A O 1
ATOM 2114 N N . ALA A 1 272 ? 11.293 5.420 7.206 1.00 71.88 272 ALA A N 1
ATOM 2115 C CA . ALA A 1 272 ? 10.583 4.228 6.758 1.00 71.88 272 ALA A CA 1
ATOM 2116 C C . ALA A 1 272 ? 9.066 4.449 6.674 1.00 71.88 272 ALA A C 1
ATOM 2118 O O . ALA A 1 272 ? 8.303 3.505 6.895 1.00 71.88 272 ALA A O 1
ATOM 2119 N N . TRP A 1 273 ? 8.628 5.671 6.341 1.00 72.56 273 TRP A N 1
ATOM 2120 C CA . TRP A 1 273 ? 7.213 6.011 6.391 1.00 72.56 273 TRP A CA 1
ATOM 2121 C C . TRP A 1 273 ? 6.335 5.095 5.529 1.00 72.56 273 TRP A C 1
ATOM 2123 O O . TRP A 1 273 ? 6.518 4.971 4.313 1.00 72.56 273 TRP A O 1
ATOM 2133 N N . LEU A 1 274 ? 5.333 4.485 6.166 1.00 68.62 274 LEU A N 1
ATOM 2134 C CA . LEU A 1 274 ? 4.337 3.628 5.530 1.00 68.62 274 LEU A CA 1
ATOM 2135 C C . LEU A 1 274 ? 2.915 4.028 5.958 1.00 68.62 274 LEU A C 1
ATOM 2137 O O . LEU A 1 274 ? 2.685 4.250 7.154 1.00 68.62 274 LEU A O 1
ATOM 2141 N N . PRO A 1 275 ? 1.945 4.057 5.019 1.00 66.50 275 PRO A N 1
ATOM 2142 C CA . PRO A 1 275 ? 0.543 4.214 5.375 1.00 66.50 275 PRO A CA 1
ATOM 2143 C C . PRO A 1 275 ? 0.068 2.991 6.166 1.00 66.50 275 PRO A C 1
ATOM 2145 O O . PRO A 1 275 ? 0.446 1.855 5.874 1.00 66.50 275 PRO A O 1
ATOM 2148 N N . THR A 1 276 ? -0.787 3.237 7.149 1.00 68.19 276 THR A N 1
ATOM 2149 C CA . THR A 1 276 ? -1.466 2.252 8.012 1.00 68.19 276 THR A CA 1
ATOM 2150 C C . THR A 1 276 ? -2.391 1.311 7.240 1.00 68.19 276 THR A C 1
ATOM 2152 O O . THR A 1 276 ? -2.599 0.175 7.664 1.00 68.19 276 THR A O 1
ATOM 2155 N N . THR A 1 277 ? -2.924 1.747 6.096 1.00 57.25 277 THR A N 1
ATOM 2156 C CA . THR A 1 277 ? -3.864 0.975 5.276 1.00 57.25 277 THR A CA 1
ATOM 2157 C C . THR A 1 277 ? -3.298 0.633 3.895 1.00 57.25 277 THR A C 1
ATOM 2159 O O . THR A 1 277 ? -2.557 1.392 3.263 1.00 57.25 277 THR A O 1
ATOM 2162 N N . ASN A 1 278 ? -3.666 -0.551 3.393 1.00 63.12 278 ASN A N 1
ATOM 2163 C CA . ASN A 1 278 ? -3.309 -1.025 2.052 1.00 63.12 278 ASN A CA 1
ATOM 2164 C C . ASN A 1 278 ? -4.351 -0.617 0.983 1.00 63.12 278 ASN A C 1
ATOM 2166 O O . ASN A 1 278 ? -4.252 -1.029 -0.177 1.00 63.12 278 ASN A O 1
ATOM 2170 N N . ASP A 1 279 ? -5.329 0.216 1.346 1.00 52.59 279 ASP A N 1
ATOM 2171 C CA . ASP A 1 279 ? -6.520 0.577 0.563 1.00 52.59 279 ASP A CA 1
ATOM 2172 C C . ASP A 1 279 ? -6.194 1.053 -0.857 1.00 52.59 279 ASP A C 1
ATOM 2174 O O . ASP A 1 279 ? -6.855 0.687 -1.832 1.00 52.59 279 ASP A O 1
ATOM 2178 N N . ASN A 1 280 ? -5.110 1.815 -1.009 1.00 56.06 280 ASN A N 1
ATOM 2179 C CA . ASN A 1 280 ? -4.649 2.301 -2.309 1.00 56.06 280 ASN A CA 1
ATOM 2180 C C . ASN A 1 280 ? -4.227 1.170 -3.261 1.00 56.06 280 ASN A C 1
ATOM 2182 O O . ASN A 1 280 ? -4.427 1.264 -4.479 1.00 56.06 280 ASN A O 1
ATOM 2186 N N . ASN A 1 281 ? -3.637 0.101 -2.730 1.00 57.84 281 ASN A N 1
ATOM 2187 C CA . ASN A 1 281 ? -3.246 -1.061 -3.521 1.00 57.84 281 ASN A CA 1
ATOM 2188 C C . ASN A 1 281 ? -4.446 -1.986 -3.754 1.00 57.84 281 ASN A C 1
ATOM 2190 O O . ASN A 1 281 ? -4.614 -2.497 -4.865 1.00 57.84 281 ASN A O 1
ATOM 2194 N N . GLU A 1 282 ? -5.313 -2.147 -2.754 1.00 49.75 282 GLU A N 1
ATOM 2195 C CA . GLU A 1 282 ? -6.526 -2.967 -2.847 1.00 49.75 282 GLU A CA 1
ATOM 2196 C C . GLU A 1 282 ? -7.530 -2.397 -3.850 1.00 49.75 282 GLU A C 1
ATOM 2198 O O . GLU A 1 282 ? -8.035 -3.134 -4.700 1.00 49.75 282 GLU A O 1
ATOM 2203 N N . GLY A 1 283 ? -7.737 -1.077 -3.860 1.00 59.72 283 GLY A N 1
ATOM 2204 C CA . GLY A 1 283 ? -8.614 -0.402 -4.819 1.00 59.72 283 GLY A CA 1
ATOM 2205 C C . GLY A 1 283 ? -8.130 -0.530 -6.267 1.00 59.72 283 GLY A C 1
ATOM 2206 O O . GLY A 1 283 ? -8.926 -0.766 -7.185 1.00 59.72 283 GLY A O 1
ATOM 2207 N N . ARG A 1 284 ? -6.812 -0.455 -6.496 1.00 61.56 284 ARG A N 1
ATOM 2208 C CA . ARG A 1 284 ? -6.214 -0.655 -7.830 1.00 61.56 284 ARG A CA 1
ATOM 2209 C C . ARG A 1 284 ? -6.355 -2.087 -8.312 1.00 61.56 284 ARG A C 1
ATOM 2211 O O . ARG A 1 284 ? -6.689 -2.312 -9.477 1.00 61.56 284 ARG A O 1
ATOM 2218 N N . LEU A 1 285 ? -6.103 -3.038 -7.418 1.00 64.50 285 LEU A N 1
ATOM 2219 C CA . LEU A 1 285 ? -6.240 -4.452 -7.712 1.00 64.50 285 LEU A CA 1
ATOM 2220 C C . LEU A 1 285 ? -7.706 -4.785 -8.010 1.00 64.50 285 LEU A C 1
ATOM 2222 O O . LEU A 1 285 ? -7.993 -5.345 -9.065 1.00 64.50 285 LEU A O 1
ATOM 2226 N N . GLY A 1 286 ? -8.642 -4.384 -7.148 1.00 64.81 286 GLY A N 1
ATOM 2227 C CA . GLY A 1 286 ? -10.079 -4.604 -7.333 1.00 64.81 286 GLY A CA 1
ATOM 2228 C C . GLY A 1 286 ? -10.608 -4.038 -8.654 1.00 64.81 286 GLY A C 1
ATOM 2229 O O . GLY A 1 286 ? -11.342 -4.719 -9.374 1.00 64.81 286 GLY A O 1
ATOM 2230 N N . SER A 1 287 ? -10.155 -2.842 -9.027 1.00 67.25 287 SER A N 1
ATOM 2231 C CA . SER A 1 287 ? -10.502 -2.212 -10.306 1.00 67.25 287 SER A CA 1
ATOM 2232 C C . SER A 1 287 ? -9.990 -3.016 -11.513 1.00 67.25 287 SER A C 1
ATOM 2234 O O . SER A 1 287 ? -10.726 -3.207 -12.484 1.00 67.25 287 SER A O 1
ATOM 2236 N N . TRP A 1 288 ? -8.782 -3.589 -11.427 1.00 70.31 288 TRP A N 1
ATOM 2237 C CA . TRP A 1 288 ? -8.268 -4.517 -12.442 1.00 70.31 288 TRP A CA 1
ATOM 2238 C C . TRP A 1 288 ? -9.115 -5.789 -12.532 1.00 70.31 288 TRP A C 1
ATOM 2240 O O . TRP A 1 288 ? -9.484 -6.203 -13.630 1.00 70.31 288 TRP A O 1
ATOM 2250 N N . TRP A 1 289 ? -9.463 -6.402 -11.397 1.00 66.81 289 TRP A N 1
ATOM 2251 C CA . TRP A 1 289 ? -10.283 -7.618 -11.387 1.00 66.81 289 TRP A CA 1
ATOM 2252 C C . TRP A 1 289 ? -11.653 -7.396 -12.027 1.00 66.81 289 TRP A C 1
ATOM 2254 O O . TRP A 1 289 ? -12.121 -8.250 -12.782 1.00 66.81 289 TRP A O 1
ATOM 2264 N N . LEU A 1 290 ? -12.293 -6.257 -11.754 1.00 71.81 290 LEU A N 1
ATOM 2265 C CA . LEU A 1 290 ? -13.564 -5.902 -12.379 1.00 71.81 290 LEU A CA 1
ATOM 2266 C C . LEU A 1 290 ? -13.405 -5.721 -13.894 1.00 71.81 290 LEU A C 1
ATOM 2268 O O . LEU A 1 290 ? -14.192 -6.276 -14.662 1.00 71.81 290 LEU A O 1
ATOM 2272 N N . TYR A 1 291 ? -12.358 -5.012 -14.320 1.00 72.62 291 TYR A N 1
ATOM 2273 C CA . TYR A 1 291 ? -12.056 -4.787 -15.731 1.00 72.62 291 TYR A CA 1
ATOM 2274 C C . TYR A 1 291 ? -11.745 -6.085 -16.489 1.00 72.62 291 TYR A C 1
ATOM 2276 O O . TYR A 1 291 ? -12.262 -6.298 -17.583 1.00 72.62 291 TYR A O 1
ATOM 2284 N N . ALA A 1 292 ? -10.944 -6.983 -15.913 1.00 71.19 292 ALA A N 1
ATOM 2285 C CA . ALA A 1 292 ? -10.578 -8.257 -16.532 1.00 71.19 292 ALA A CA 1
ATOM 2286 C C . ALA A 1 292 ? -11.781 -9.206 -16.674 1.00 71.19 292 ALA A C 1
ATOM 2288 O O . ALA A 1 292 ? -11.855 -9.982 -17.625 1.00 71.19 292 ALA A O 1
ATOM 2289 N N . ARG A 1 293 ? -12.752 -9.140 -15.750 1.00 69.69 293 ARG A N 1
ATOM 2290 C CA . ARG A 1 293 ? -13.997 -9.923 -15.830 1.00 69.69 293 ARG A CA 1
ATOM 2291 C C . ARG A 1 293 ? -14.909 -9.448 -16.956 1.00 69.69 293 ARG A C 1
ATOM 2293 O O . ARG A 1 293 ? -15.512 -10.276 -17.632 1.00 69.69 293 ARG A O 1
ATOM 2300 N N . THR A 1 294 ? -15.021 -8.136 -17.143 1.00 63.97 294 THR A N 1
ATOM 2301 C CA . THR A 1 294 ? -15.846 -7.545 -18.206 1.00 63.97 294 THR A CA 1
ATOM 2302 C C . THR A 1 294 ? -15.137 -7.544 -19.560 1.00 63.97 294 THR A C 1
ATOM 2304 O O . THR A 1 294 ? -15.810 -7.578 -20.586 1.00 63.97 294 THR A O 1
ATOM 2307 N N . ASN A 1 295 ? -13.799 -7.604 -19.572 1.00 73.69 295 ASN A N 1
ATOM 2308 C CA . ASN A 1 295 ? -12.963 -7.627 -20.775 1.00 73.69 295 ASN A CA 1
ATOM 2309 C C . ASN A 1 295 ? -11.954 -8.800 -20.749 1.00 73.69 295 ASN A C 1
ATOM 2311 O O . ASN A 1 295 ? -10.752 -8.577 -20.587 1.00 73.69 295 ASN A O 1
ATOM 2315 N N . PRO A 1 296 ? -12.395 -10.060 -20.948 1.00 73.81 296 PRO A N 1
ATOM 2316 C CA . PRO A 1 296 ? -11.538 -11.243 -20.778 1.00 73.81 296 PRO A CA 1
ATOM 2317 C C . PRO A 1 296 ? -10.382 -11.342 -21.780 1.00 73.81 296 PRO A C 1
ATOM 2319 O O . PRO A 1 296 ? -9.383 -12.007 -21.521 1.00 73.81 296 PRO A O 1
ATOM 2322 N N . SER A 1 297 ? -10.525 -10.709 -22.945 1.00 70.81 297 SER A N 1
ATOM 2323 C CA . SER A 1 297 ? -9.482 -10.631 -23.970 1.00 70.81 297 SER A CA 1
ATOM 2324 C C . SER A 1 297 ? -8.501 -9.482 -23.745 1.00 70.81 297 SER A C 1
ATOM 2326 O O . SER A 1 297 ? -7.528 -9.372 -24.492 1.00 70.81 297 SER A O 1
ATOM 2328 N N . SER A 1 298 ? -8.758 -8.606 -22.769 1.00 69.31 298 SER A N 1
ATOM 2329 C CA . SER A 1 298 ? -7.887 -7.472 -22.495 1.00 69.31 298 SER A CA 1
ATOM 2330 C C . SER A 1 298 ? -6.713 -7.846 -21.605 1.00 69.31 298 SER A C 1
ATOM 2332 O O . SER A 1 298 ? -6.804 -8.689 -20.714 1.00 69.31 298 SER A O 1
ATOM 2334 N N . THR A 1 299 ? -5.584 -7.189 -21.845 1.00 72.81 299 THR A N 1
ATOM 2335 C CA . THR A 1 299 ? -4.362 -7.396 -21.067 1.00 72.81 299 THR A CA 1
ATOM 2336 C C . THR A 1 299 ? -4.272 -6.409 -19.906 1.00 72.81 299 THR A C 1
ATOM 2338 O O . THR A 1 299 ? -4.913 -5.356 -19.901 1.00 72.81 299 THR A O 1
ATOM 2341 N N . ILE A 1 300 ? -3.422 -6.726 -18.926 1.00 67.38 300 ILE A N 1
ATOM 2342 C CA . ILE A 1 300 ? -3.123 -5.813 -17.812 1.00 67.38 300 ILE A CA 1
ATOM 2343 C C . ILE A 1 300 ? -2.518 -4.496 -18.296 1.00 67.38 300 ILE A C 1
ATOM 2345 O O . ILE A 1 300 ? -2.784 -3.440 -17.739 1.00 67.38 300 ILE A O 1
ATOM 2349 N N . GLU A 1 301 ? -1.758 -4.545 -19.387 1.00 69.44 301 GLU A N 1
ATOM 2350 C CA . GLU A 1 301 ? -1.171 -3.373 -20.026 1.00 69.44 301 GLU A CA 1
ATOM 2351 C C . GLU A 1 301 ? -2.243 -2.462 -20.633 1.00 69.44 301 GLU A C 1
ATOM 2353 O O . GLU A 1 301 ? -2.206 -1.253 -20.428 1.00 69.44 301 GLU A O 1
ATOM 2358 N N . GLN A 1 302 ? -3.252 -3.032 -21.300 1.00 67.81 302 GLN A N 1
ATOM 2359 C CA . GLN A 1 302 ? -4.389 -2.261 -21.809 1.00 67.81 302 GLN A CA 1
ATOM 2360 C C . GLN A 1 302 ? -5.175 -1.600 -20.677 1.00 67.81 302 GLN A C 1
ATOM 2362 O O . GLN A 1 302 ? -5.492 -0.417 -20.774 1.00 67.81 302 GLN A O 1
ATOM 2367 N N . TYR A 1 303 ? -5.439 -2.327 -19.589 1.00 73.88 303 TYR A N 1
ATOM 2368 C CA . TYR A 1 303 ? -6.070 -1.742 -18.408 1.00 73.88 303 TYR A CA 1
ATOM 2369 C C . TYR A 1 303 ? -5.239 -0.611 -17.811 1.00 73.88 303 TYR A C 1
ATOM 2371 O O . TYR A 1 303 ? -5.780 0.456 -17.547 1.00 73.88 303 TYR A O 1
ATOM 2379 N N . ASN A 1 304 ? -3.931 -0.810 -17.638 1.00 72.31 304 ASN A N 1
ATOM 2380 C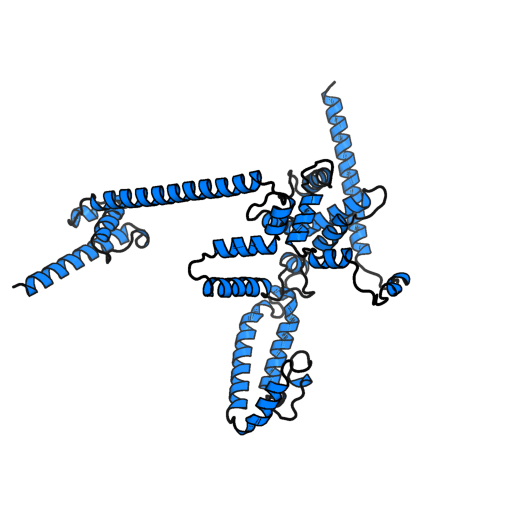 CA . ASN A 1 304 ? -3.045 0.225 -17.112 1.00 72.31 304 ASN A CA 1
ATOM 2381 C C . ASN A 1 304 ? -3.057 1.465 -18.008 1.00 72.31 304 ASN A C 1
ATOM 2383 O O . ASN A 1 304 ? -3.137 2.579 -17.499 1.00 72.31 304 ASN A O 1
ATOM 2387 N N . ASN A 1 305 ? -3.050 1.285 -19.329 1.00 72.69 305 ASN A N 1
ATOM 2388 C CA . ASN A 1 305 ? -3.145 2.388 -20.279 1.00 72.69 305 ASN A CA 1
ATOM 2389 C C . ASN A 1 305 ? -4.482 3.128 -20.161 1.00 72.69 305 ASN A C 1
ATOM 2391 O O . ASN A 1 305 ? -4.477 4.351 -20.129 1.00 72.69 305 ASN A O 1
ATOM 2395 N N . ILE A 1 306 ? -5.608 2.421 -20.022 1.00 70.00 306 ILE A N 1
ATOM 2396 C CA . ILE A 1 306 ? -6.938 3.028 -19.831 1.00 70.00 306 ILE A CA 1
ATOM 2397 C C . ILE A 1 306 ? -7.039 3.740 -18.478 1.00 70.00 306 ILE A C 1
ATOM 2399 O O . ILE A 1 306 ? -7.540 4.861 -18.400 1.00 70.00 306 ILE A O 1
ATOM 2403 N N . ALA A 1 307 ? -6.543 3.116 -17.411 1.00 70.00 307 ALA A N 1
ATOM 2404 C CA . ALA A 1 307 ? -6.534 3.689 -16.073 1.00 70.00 307 ALA A CA 1
ATOM 2405 C C . ALA A 1 307 ? -5.672 4.958 -16.029 1.00 70.00 307 ALA A C 1
ATOM 2407 O O . ALA A 1 307 ? -6.094 5.957 -15.456 1.00 70.00 307 ALA A O 1
ATOM 2408 N N . MET A 1 308 ? -4.506 4.957 -16.685 1.00 71.38 308 MET A N 1
ATOM 2409 C CA . MET A 1 308 ? -3.672 6.153 -16.846 1.00 71.38 308 MET A CA 1
ATOM 2410 C C . MET A 1 308 ? -4.340 7.206 -17.730 1.00 71.38 308 MET A C 1
ATOM 2412 O O . MET A 1 308 ? -4.320 8.381 -17.382 1.00 71.38 308 MET A O 1
ATOM 2416 N N . TYR A 1 309 ? -4.946 6.800 -18.846 1.00 69.50 309 TYR A N 1
ATOM 2417 C CA . TYR A 1 309 ? -5.654 7.692 -19.763 1.00 69.50 309 TYR A CA 1
ATOM 2418 C C . TYR A 1 309 ? -6.784 8.443 -19.053 1.00 69.50 309 TYR A C 1
ATOM 2420 O O . TYR A 1 309 ? -6.907 9.656 -19.196 1.00 69.50 309 TYR A O 1
ATOM 2428 N N . THR A 1 310 ? -7.557 7.718 -18.243 1.00 64.56 310 THR A N 1
ATOM 2429 C CA . THR A 1 310 ? -8.667 8.260 -17.453 1.00 64.56 310 THR A CA 1
ATOM 2430 C C . THR A 1 310 ? -8.152 9.125 -16.307 1.00 64.56 310 THR A C 1
ATOM 2432 O O . THR A 1 310 ? -8.610 10.240 -16.132 1.00 64.56 310 THR A O 1
ATOM 2435 N N . LYS A 1 311 ? -7.161 8.648 -15.545 1.00 67.81 311 LYS A N 1
ATOM 2436 C CA . LYS A 1 311 ? -6.626 9.374 -14.383 1.00 67.81 311 LYS A CA 1
ATOM 2437 C C . LYS A 1 311 ? -5.927 10.687 -14.750 1.00 67.81 311 LYS A C 1
ATOM 2439 O O . LYS A 1 311 ? -5.855 11.586 -13.920 1.00 67.81 311 LYS A O 1
ATOM 2444 N N . ASN A 1 312 ? -5.371 10.766 -15.955 1.00 74.06 312 ASN A N 1
ATOM 2445 C CA . ASN A 1 312 ? -4.660 11.945 -16.442 1.00 74.06 312 ASN A CA 1
ATOM 2446 C C . ASN A 1 312 ? -5.543 12.857 -17.314 1.00 74.06 312 ASN A C 1
ATOM 2448 O O . ASN A 1 312 ? -4.999 13.772 -17.929 1.00 74.06 312 ASN A O 1
ATOM 2452 N N . ASP A 1 313 ? -6.846 12.569 -17.444 1.00 75.56 313 ASP A N 1
ATOM 2453 C CA . ASP A 1 313 ? -7.783 13.277 -18.331 1.00 75.56 313 ASP A CA 1
ATOM 2454 C C . ASP A 1 313 ? -7.239 13.471 -19.755 1.00 75.56 313 ASP A C 1
ATOM 2456 O O . ASP A 1 313 ? -7.381 14.517 -20.397 1.00 75.56 313 ASP A O 1
ATOM 2460 N N . ALA A 1 314 ? -6.590 12.428 -20.279 1.00 72.00 314 ALA A N 1
ATOM 2461 C CA . ALA A 1 314 ? -5.857 12.505 -21.536 1.00 72.00 314 ALA A CA 1
ATOM 2462 C C . ALA A 1 314 ? -6.760 12.880 -22.728 1.00 72.00 314 ALA A C 1
ATOM 2464 O O . ALA A 1 314 ? -6.282 13.496 -23.679 1.00 72.00 314 ALA A O 1
ATOM 2465 N N . GLN A 1 315 ? -8.065 12.581 -22.668 1.00 75.88 315 GLN A N 1
ATOM 2466 C CA . GLN A 1 315 ? -9.038 13.010 -23.678 1.00 75.88 315 GLN A CA 1
ATOM 2467 C C . GLN A 1 315 ? -9.221 14.530 -23.703 1.00 75.88 315 GLN A C 1
ATOM 2469 O O . GLN A 1 315 ? -9.266 15.123 -24.779 1.00 75.88 315 GLN A O 1
ATOM 2474 N N . GLU A 1 316 ? -9.325 15.167 -22.538 1.00 75.75 316 GLU A N 1
ATOM 2475 C CA . GLU A 1 316 ? -9.498 16.618 -22.441 1.00 75.75 316 GLU A CA 1
ATOM 2476 C C . GLU A 1 316 ? -8.216 17.341 -22.862 1.00 75.75 316 GLU A C 1
ATOM 2478 O O . GLU A 1 316 ? -8.267 18.336 -23.592 1.00 75.75 316 GLU A O 1
ATOM 2483 N N . PHE A 1 317 ? -7.059 16.777 -22.501 1.00 80.12 317 PHE A N 1
ATOM 2484 C CA . PHE A 1 317 ? -5.765 17.247 -22.985 1.00 80.12 317 PHE A CA 1
ATOM 2485 C C . PHE A 1 317 ? -5.666 17.189 -24.516 1.00 80.12 317 PHE A C 1
ATOM 2487 O O . PHE A 1 317 ? -5.285 18.190 -25.125 1.00 80.12 317 PHE A O 1
ATOM 2494 N N . MET A 1 318 ? -6.036 16.063 -25.139 1.00 80.12 318 MET A N 1
ATOM 2495 C CA . MET A 1 318 ? -6.041 15.927 -26.601 1.00 80.12 318 MET A CA 1
ATOM 2496 C C . MET A 1 318 ? -7.001 16.931 -27.242 1.00 80.12 318 MET A C 1
ATOM 2498 O O . MET A 1 318 ? -6.594 17.672 -28.124 1.00 80.12 318 MET A O 1
ATOM 2502 N N . ASN A 1 319 ? -8.234 17.040 -26.744 1.00 80.94 319 ASN A N 1
ATOM 2503 C CA . ASN A 1 319 ? -9.230 17.967 -27.293 1.00 80.94 319 ASN A CA 1
ATOM 2504 C C . ASN A 1 319 ? -8.786 19.436 -27.241 1.00 80.94 319 ASN A C 1
ATOM 2506 O O . ASN A 1 319 ? -9.212 20.237 -28.068 1.00 80.94 319 ASN A O 1
ATOM 2510 N N . THR A 1 320 ? -7.978 19.797 -26.244 1.00 85.38 320 THR A N 1
ATOM 2511 C CA . THR A 1 320 ? -7.534 21.180 -26.033 1.00 85.38 320 THR A CA 1
ATOM 2512 C C . THR A 1 320 ? -6.265 21.516 -26.813 1.00 85.38 320 THR A C 1
ATOM 2514 O O . THR A 1 320 ? -6.078 22.670 -27.188 1.00 85.38 320 THR A O 1
ATOM 2517 N N . ASN A 1 321 ? -5.373 20.542 -27.019 1.00 80.75 321 ASN A N 1
ATOM 2518 C CA . ASN A 1 321 ? -4.005 20.808 -27.476 1.00 80.75 321 ASN A CA 1
ATOM 2519 C C . ASN A 1 321 ? -3.632 20.137 -28.800 1.00 80.75 321 ASN A C 1
ATOM 2521 O O . ASN A 1 321 ? -2.560 20.443 -29.314 1.00 80.75 321 ASN A O 1
ATOM 2525 N N . PHE A 1 322 ? -4.431 19.197 -29.313 1.00 88.06 322 PHE A N 1
ATOM 2526 C CA . PHE A 1 322 ? -4.110 18.508 -30.561 1.00 88.06 322 PHE A CA 1
ATOM 2527 C C . PHE A 1 322 ? -4.817 19.175 -31.730 1.00 88.06 322 PHE A C 1
ATOM 2529 O O . PHE A 1 322 ? -6.030 19.382 -31.709 1.00 88.06 322 PHE A O 1
ATOM 2536 N N . GLU A 1 323 ? -4.051 19.427 -32.781 1.00 89.69 323 GLU A N 1
ATOM 2537 C CA . GLU A 1 323 ? -4.590 19.726 -34.099 1.00 89.69 323 GLU A CA 1
ATOM 2538 C C . GLU A 1 323 ? -4.834 18.407 -34.870 1.00 89.69 323 GLU A C 1
ATOM 2540 O O . GLU A 1 323 ? -4.326 17.340 -34.490 1.00 89.69 323 GLU A O 1
ATOM 2545 N N . PRO A 1 324 ? -5.617 18.413 -35.965 1.00 83.06 324 PRO A N 1
ATOM 2546 C CA . PRO A 1 324 ? -5.907 17.203 -36.743 1.00 83.06 324 PRO A CA 1
ATOM 2547 C C . PRO A 1 324 ? -4.654 16.434 -37.207 1.00 83.06 324 PRO A C 1
ATOM 2549 O O . PRO A 1 324 ? -4.670 15.201 -37.314 1.00 83.06 324 PRO A O 1
ATOM 2552 N N . GLU A 1 325 ? -3.549 17.137 -37.454 1.00 83.06 325 GLU A N 1
ATOM 2553 C CA . GLU A 1 325 ? -2.255 16.563 -37.820 1.00 83.06 325 GLU A CA 1
ATOM 2554 C C . GLU A 1 325 ? -1.604 15.777 -36.671 1.00 83.06 325 GLU A C 1
ATOM 2556 O O . GLU A 1 325 ? -0.998 14.730 -36.922 1.00 83.06 325 GLU A O 1
ATOM 2561 N N . ASP A 1 326 ? -1.775 16.213 -35.421 1.00 82.62 326 ASP A N 1
ATOM 2562 C CA . ASP A 1 326 ? -1.229 15.543 -34.234 1.00 82.62 326 ASP A CA 1
ATOM 2563 C C . ASP A 1 326 ? -1.948 14.216 -33.973 1.00 82.62 326 ASP A C 1
ATOM 2565 O O . ASP A 1 326 ? -1.322 13.199 -33.659 1.00 82.62 326 ASP A O 1
ATOM 2569 N N . HIS A 1 327 ? -3.262 14.179 -34.211 1.00 77.38 327 HIS A N 1
ATOM 2570 C CA . HIS A 1 327 ? -4.027 12.932 -34.190 1.00 77.38 327 HIS A CA 1
ATOM 2571 C C . HIS A 1 327 ? -3.535 11.944 -35.254 1.00 77.38 327 HIS A C 1
ATOM 2573 O O . HIS A 1 327 ? -3.359 10.755 -34.971 1.00 77.38 327 HIS A O 1
ATOM 2579 N N . CYS A 1 328 ? -3.259 12.427 -36.470 1.00 79.56 328 CYS A N 1
ATOM 2580 C CA . CYS A 1 328 ? -2.696 11.597 -37.534 1.00 79.56 328 CYS A CA 1
ATOM 2581 C C . CYS A 1 328 ? -1.285 11.095 -37.190 1.00 79.56 328 CYS A C 1
ATOM 2583 O O . CYS A 1 328 ? -0.945 9.956 -37.520 1.00 79.56 328 CYS A O 1
ATOM 2585 N N . TYR A 1 329 ? -0.476 11.916 -36.517 1.00 82.75 329 TYR A N 1
ATOM 2586 C CA . TYR A 1 329 ? 0.864 11.545 -36.071 1.00 82.75 329 TYR A CA 1
ATOM 2587 C C . TYR A 1 329 ? 0.831 10.441 -35.009 1.00 82.75 329 TYR A C 1
ATOM 2589 O O . TYR A 1 329 ? 1.506 9.425 -35.175 1.00 82.75 329 TYR A O 1
ATOM 2597 N N . VAL A 1 330 ? 0.004 10.575 -33.967 1.00 79.50 330 VAL A N 1
ATOM 2598 C CA . VAL A 1 330 ? -0.123 9.544 -32.919 1.00 79.50 330 VAL A CA 1
ATOM 2599 C C . VAL A 1 330 ? -0.668 8.234 -33.491 1.00 79.50 330 VAL A C 1
ATOM 2601 O O . VAL A 1 330 ? -0.158 7.162 -33.163 1.00 79.50 330 VAL A O 1
ATOM 2604 N N . MET A 1 331 ? -1.639 8.304 -34.408 1.00 76.44 331 MET A N 1
ATOM 2605 C CA . MET A 1 331 ? -2.164 7.113 -35.082 1.00 76.44 331 MET A CA 1
ATOM 2606 C C . MET A 1 331 ? -1.085 6.416 -35.928 1.00 76.44 331 MET A C 1
ATOM 2608 O O . MET A 1 331 ? -0.983 5.191 -35.912 1.00 76.44 331 MET A O 1
ATOM 2612 N N . ARG A 1 332 ? -0.245 7.185 -36.636 1.00 77.44 332 ARG A N 1
ATOM 2613 C CA . ARG A 1 332 ? 0.872 6.644 -37.426 1.00 77.44 332 ARG A CA 1
ATOM 2614 C C . ARG A 1 332 ? 1.954 6.029 -36.539 1.00 77.44 332 ARG A C 1
ATOM 2616 O O . ARG A 1 332 ? 2.391 4.921 -36.822 1.00 77.44 332 ARG A O 1
ATOM 2623 N N . SER A 1 333 ? 2.314 6.700 -35.447 1.00 74.00 333 SER A N 1
ATOM 2624 C CA . SER A 1 333 ? 3.273 6.200 -34.456 1.00 74.00 333 SER A CA 1
ATOM 2625 C C . SER A 1 333 ? 2.825 4.855 -33.869 1.00 74.00 333 SER A C 1
ATOM 2627 O O . SER A 1 333 ? 3.599 3.904 -33.812 1.00 74.00 333 SER A O 1
ATOM 2629 N N . HIS A 1 334 ? 1.532 4.709 -33.552 1.00 73.06 334 HIS A N 1
ATOM 2630 C CA . HIS A 1 334 ? 0.979 3.431 -33.097 1.00 73.06 334 HIS A CA 1
ATOM 2631 C C . HIS A 1 334 ? 1.069 2.310 -34.141 1.00 73.06 334 HIS A C 1
ATOM 2633 O O . HIS A 1 334 ? 1.286 1.153 -33.774 1.00 73.06 334 HIS A O 1
ATOM 2639 N N . ILE A 1 335 ? 0.903 2.626 -35.429 1.00 72.62 335 ILE A N 1
ATOM 2640 C CA . ILE A 1 335 ? 1.061 1.650 -36.515 1.00 72.62 335 ILE A CA 1
ATOM 2641 C C . ILE A 1 335 ? 2.532 1.232 -36.635 1.00 72.62 335 ILE A C 1
ATOM 2643 O O . ILE A 1 335 ? 2.816 0.037 -36.687 1.00 72.62 335 ILE A O 1
ATOM 2647 N N . GLU A 1 336 ? 3.465 2.183 -36.594 1.00 73.25 336 GLU A N 1
ATOM 2648 C CA . GLU A 1 336 ? 4.908 1.910 -36.629 1.00 73.25 336 GLU A CA 1
ATOM 2649 C C . GLU A 1 336 ? 5.352 1.046 -35.427 1.00 73.25 336 GLU A C 1
ATOM 2651 O O . GLU A 1 336 ? 6.083 0.062 -35.581 1.00 73.25 336 GLU A O 1
ATOM 2656 N N . ASP A 1 337 ? 4.836 1.321 -34.228 1.00 71.75 337 ASP A N 1
ATOM 2657 C CA . ASP A 1 337 ? 5.076 0.498 -33.038 1.00 71.75 337 ASP A CA 1
ATOM 2658 C C . ASP A 1 337 ? 4.484 -0.917 -33.169 1.00 71.75 337 ASP A C 1
ATOM 2660 O O . ASP A 1 337 ? 5.104 -1.908 -32.762 1.00 71.75 337 ASP A O 1
ATOM 2664 N N . ALA A 1 338 ? 3.302 -1.054 -33.775 1.00 70.69 338 ALA A N 1
ATOM 2665 C CA . ALA A 1 338 ? 2.702 -2.358 -34.047 1.00 70.69 338 ALA A CA 1
ATOM 2666 C C . ALA A 1 338 ? 3.526 -3.165 -35.067 1.00 70.69 338 ALA A C 1
ATOM 2668 O O . ALA A 1 338 ? 3.734 -4.372 -34.888 1.00 70.69 338 ALA A O 1
ATOM 2669 N N . GLU A 1 339 ? 4.055 -2.511 -36.101 1.00 71.88 339 GLU A N 1
ATOM 2670 C CA . GLU A 1 339 ? 4.930 -3.124 -37.102 1.00 71.88 339 GLU A CA 1
ATOM 2671 C C . GLU A 1 339 ? 6.256 -3.585 -36.486 1.00 71.88 339 GLU A C 1
ATOM 2673 O O . GLU A 1 339 ? 6.674 -4.730 -36.695 1.00 71.88 339 GLU A O 1
ATOM 2678 N N . THR A 1 340 ? 6.890 -2.759 -35.648 1.00 73.38 340 THR A N 1
ATOM 2679 C CA . THR A 1 340 ? 8.136 -3.144 -34.964 1.00 73.38 340 THR A CA 1
ATOM 2680 C C . THR A 1 340 ? 7.925 -4.289 -33.976 1.00 73.38 340 THR A C 1
ATOM 2682 O O . THR A 1 340 ? 8.759 -5.197 -33.891 1.00 73.38 340 THR A O 1
ATOM 2685 N N . ASN A 1 341 ? 6.807 -4.310 -33.248 1.00 72.88 341 ASN A N 1
ATOM 2686 C CA . ASN A 1 341 ? 6.471 -5.415 -32.353 1.00 72.88 341 ASN A CA 1
ATOM 2687 C C . ASN A 1 341 ? 6.180 -6.705 -33.126 1.00 72.88 341 ASN A C 1
ATOM 2689 O O . ASN A 1 341 ? 6.663 -7.771 -32.736 1.00 72.88 341 ASN A O 1
ATOM 2693 N N . THR A 1 342 ? 5.500 -6.611 -34.267 1.00 75.38 342 THR A N 1
ATOM 2694 C CA . THR A 1 342 ? 5.295 -7.753 -35.168 1.00 75.38 342 THR A CA 1
ATOM 2695 C C . THR A 1 342 ? 6.632 -8.282 -35.685 1.00 75.38 342 THR A C 1
ATOM 2697 O O . THR A 1 342 ? 6.884 -9.485 -35.615 1.00 75.38 342 THR A O 1
ATOM 2700 N N . ALA A 1 343 ? 7.551 -7.403 -36.094 1.00 76.88 343 ALA A N 1
ATOM 2701 C CA . ALA A 1 343 ? 8.896 -7.789 -36.515 1.00 76.88 343 ALA A CA 1
ATOM 2702 C C . ALA A 1 343 ? 9.688 -8.481 -35.389 1.00 76.88 343 ALA A C 1
ATOM 2704 O O . ALA A 1 343 ? 10.325 -9.508 -35.626 1.00 76.88 343 ALA A O 1
ATOM 2705 N N . LYS A 1 344 ? 9.606 -7.995 -34.141 1.00 77.31 344 LYS A N 1
ATOM 2706 C CA . LYS A 1 344 ? 10.225 -8.658 -32.974 1.00 77.31 344 LYS A CA 1
ATOM 2707 C C . LYS A 1 344 ? 9.649 -10.055 -32.736 1.00 77.31 344 LYS A C 1
ATOM 2709 O O . LYS A 1 344 ? 10.406 -10.982 -32.439 1.00 77.31 344 LYS A O 1
ATOM 2714 N N . VAL A 1 345 ? 8.331 -10.222 -32.876 1.00 80.12 345 VAL A N 1
ATOM 2715 C CA . VAL A 1 345 ? 7.672 -11.531 -32.760 1.00 80.12 345 VAL A CA 1
ATOM 2716 C C . VAL A 1 345 ? 8.145 -12.464 -33.873 1.00 80.12 345 VAL A C 1
ATOM 2718 O O . VAL A 1 345 ? 8.544 -13.588 -33.573 1.00 80.12 345 VAL A O 1
ATOM 2721 N N . VAL A 1 346 ? 8.204 -11.995 -35.122 1.00 83.56 346 VAL A N 1
ATOM 2722 C CA . VAL A 1 346 ? 8.721 -12.773 -36.259 1.00 83.56 346 VAL A CA 1
ATOM 2723 C C . VAL A 1 346 ? 10.166 -13.205 -36.010 1.00 83.56 346 VAL A C 1
ATOM 2725 O O . VAL A 1 346 ? 10.463 -14.387 -36.133 1.00 83.56 346 VAL A O 1
ATOM 2728 N N . VAL A 1 347 ? 11.044 -12.302 -35.560 1.00 86.00 347 VAL A N 1
ATOM 2729 C CA . VAL A 1 347 ? 12.445 -12.622 -35.219 1.00 86.00 347 VAL A CA 1
ATOM 2730 C C . VAL A 1 347 ? 12.542 -13.652 -34.088 1.00 86.00 347 VAL A C 1
ATOM 2732 O O . VAL A 1 347 ? 13.419 -14.516 -34.092 1.00 86.00 347 VAL A O 1
ATOM 2735 N N . LYS A 1 348 ? 11.657 -13.580 -33.088 1.00 83.19 348 LYS A N 1
ATOM 2736 C CA . LYS A 1 348 ? 11.616 -14.572 -32.006 1.00 83.19 348 LYS A CA 1
ATOM 2737 C C . LYS A 1 348 ? 11.178 -15.939 -32.534 1.00 83.19 348 LYS A C 1
ATOM 2739 O O . LYS A 1 348 ? 11.783 -16.939 -32.159 1.00 83.19 348 LYS A O 1
ATOM 2744 N N . VAL A 1 349 ? 10.169 -15.972 -33.405 1.00 85.44 349 VAL A N 1
ATOM 2745 C CA . VAL A 1 349 ? 9.656 -17.200 -34.028 1.00 85.44 349 VAL A CA 1
ATOM 2746 C C . VAL A 1 349 ? 10.680 -17.811 -34.990 1.00 85.44 349 VAL A C 1
ATOM 2748 O O . VAL A 1 349 ? 10.882 -19.020 -34.970 1.00 85.44 349 VAL A O 1
ATOM 2751 N N . THR A 1 350 ? 11.395 -17.018 -35.790 1.00 85.06 350 THR A N 1
ATOM 2752 C CA . THR A 1 350 ? 12.448 -17.550 -36.671 1.00 85.06 350 THR A CA 1
ATOM 2753 C C . THR A 1 350 ? 13.592 -18.151 -35.862 1.00 85.06 350 THR A C 1
ATOM 2755 O O . THR A 1 350 ? 13.978 -19.288 -36.120 1.00 85.06 350 THR A O 1
ATOM 2758 N N . LYS A 1 351 ? 14.055 -17.474 -34.803 1.00 85.50 351 LYS A N 1
ATOM 2759 C CA . LYS A 1 351 ? 15.083 -18.018 -33.897 1.00 85.50 351 LYS A CA 1
ATOM 2760 C C . LYS A 1 351 ? 14.651 -19.322 -33.226 1.00 85.50 351 LYS A C 1
ATOM 2762 O O . LYS A 1 351 ? 15.478 -20.223 -33.065 1.00 85.50 351 LYS A O 1
ATOM 2767 N N . THR A 1 352 ? 13.387 -19.455 -32.815 1.00 83.44 352 THR A N 1
ATOM 2768 C CA . THR A 1 352 ? 12.899 -20.717 -32.234 1.00 83.44 352 THR A CA 1
ATOM 2769 C C . THR A 1 352 ? 12.823 -21.827 -33.277 1.00 83.44 352 THR A C 1
ATOM 2771 O O . THR A 1 352 ? 13.207 -22.953 -32.964 1.00 83.44 352 THR A O 1
ATOM 2774 N N . VAL A 1 353 ? 12.405 -21.525 -34.509 1.00 84.00 353 VAL A N 1
ATOM 2775 C CA . VAL A 1 353 ? 12.378 -22.488 -35.623 1.00 84.00 353 VAL A CA 1
ATOM 2776 C C . VAL A 1 353 ? 13.790 -22.940 -36.008 1.00 84.00 353 VAL A C 1
ATOM 2778 O O . VAL A 1 353 ? 14.028 -24.141 -36.112 1.00 84.00 353 VAL A O 1
ATOM 2781 N N . GLU A 1 354 ? 14.750 -22.023 -36.138 1.00 85.81 354 GLU A N 1
ATOM 2782 C CA . GLU A 1 354 ? 16.162 -22.340 -36.407 1.00 85.81 354 GLU A CA 1
ATOM 2783 C C . GLU A 1 354 ? 16.771 -23.200 -35.295 1.00 85.81 354 GLU A C 1
ATOM 2785 O O . GLU A 1 354 ? 17.449 -24.195 -35.558 1.00 85.81 354 GLU A O 1
ATOM 2790 N N . THR A 1 355 ? 16.486 -22.858 -34.035 1.00 82.69 355 THR A N 1
ATOM 2791 C CA . THR A 1 355 ? 16.951 -23.640 -32.883 1.00 82.69 355 THR A CA 1
ATOM 2792 C C . THR A 1 355 ? 16.337 -25.041 -32.888 1.00 82.69 355 THR A C 1
ATOM 2794 O O . THR A 1 355 ? 17.050 -26.017 -32.658 1.00 82.69 355 THR A O 1
ATOM 2797 N N . ALA A 1 356 ? 15.042 -25.169 -33.195 1.00 81.75 356 ALA A N 1
ATOM 2798 C CA . ALA A 1 356 ? 14.373 -26.462 -33.315 1.00 81.75 356 ALA A CA 1
ATOM 2799 C C . ALA A 1 356 ? 14.951 -27.300 -34.468 1.00 81.75 356 ALA A C 1
ATOM 2801 O O . ALA A 1 356 ? 15.230 -28.483 -34.277 1.00 81.75 356 ALA A O 1
ATOM 2802 N N . ALA A 1 357 ? 15.210 -26.690 -35.629 1.00 83.19 357 ALA A N 1
ATOM 2803 C CA . ALA A 1 357 ? 15.849 -27.353 -36.764 1.00 83.19 357 ALA A CA 1
ATOM 2804 C C . ALA A 1 357 ? 17.258 -27.857 -36.408 1.00 83.19 357 ALA A C 1
ATOM 2806 O O . ALA A 1 357 ? 17.598 -29.003 -36.706 1.00 83.19 357 ALA A O 1
ATOM 2807 N N . ARG A 1 358 ? 18.048 -27.046 -35.687 1.00 83.88 358 ARG A N 1
ATOM 2808 C CA . ARG A 1 358 ? 19.370 -27.441 -35.180 1.00 83.88 358 ARG A CA 1
ATOM 2809 C C . ARG A 1 358 ? 19.283 -28.634 -34.225 1.00 83.88 358 ARG A C 1
ATOM 2811 O O . ARG A 1 358 ? 20.072 -29.562 -34.355 1.00 83.88 358 ARG A O 1
ATOM 2818 N N . ILE A 1 359 ? 18.316 -28.637 -33.304 1.00 82.12 359 ILE A N 1
ATOM 2819 C CA . ILE A 1 359 ? 18.102 -29.744 -32.354 1.00 82.12 359 ILE A CA 1
ATOM 2820 C C . ILE A 1 359 ? 17.712 -31.040 -33.079 1.00 82.12 359 ILE A C 1
ATOM 2822 O O . ILE A 1 359 ? 18.199 -32.112 -32.726 1.00 82.12 359 ILE A O 1
ATOM 2826 N N . VAL A 1 360 ? 16.870 -30.959 -34.113 1.00 80.62 360 VAL A N 1
ATOM 2827 C CA . VAL A 1 360 ? 16.452 -32.134 -34.898 1.00 80.62 360 VAL A CA 1
ATOM 2828 C C . VAL A 1 360 ? 17.610 -32.724 -35.711 1.00 80.62 360 VAL A C 1
ATOM 2830 O O . VAL A 1 360 ? 17.689 -33.949 -35.837 1.00 80.62 360 VAL A O 1
ATOM 2833 N N . ALA A 1 361 ? 18.508 -31.874 -36.222 1.00 81.88 361 ALA A N 1
ATOM 2834 C CA . ALA A 1 361 ? 19.674 -32.270 -37.013 1.00 81.88 361 ALA A CA 1
ATOM 2835 C C . ALA A 1 361 ? 20.797 -32.933 -36.191 1.00 81.88 361 ALA A C 1
ATOM 2837 O O . ALA A 1 361 ? 21.645 -33.618 -36.764 1.00 81.88 361 ALA A O 1
ATOM 2838 N N . ILE A 1 362 ? 20.811 -32.762 -34.863 1.00 84.25 362 ILE A N 1
ATOM 2839 C CA . ILE A 1 362 ? 21.790 -33.420 -33.992 1.00 84.25 362 ILE A CA 1
ATOM 2840 C C . ILE A 1 362 ? 21.607 -34.943 -34.063 1.00 84.25 362 ILE A C 1
ATOM 2842 O O . ILE A 1 362 ? 20.531 -35.492 -33.800 1.00 84.25 362 ILE A O 1
ATOM 2846 N N . ILE A 1 363 ? 22.694 -35.641 -34.401 1.00 81.69 363 ILE A N 1
ATOM 2847 C CA . ILE A 1 363 ? 22.739 -37.103 -34.407 1.00 81.69 363 ILE A CA 1
ATOM 2848 C C . ILE A 1 363 ? 22.692 -37.589 -32.958 1.00 81.69 363 ILE A C 1
ATOM 2850 O O . ILE A 1 363 ? 23.538 -37.237 -32.133 1.00 81.69 363 ILE A O 1
ATOM 2854 N N . ILE A 1 364 ? 21.687 -38.409 -32.655 1.00 80.62 364 ILE A N 1
ATOM 2855 C CA . ILE A 1 364 ? 21.508 -38.994 -31.329 1.00 80.62 364 ILE A CA 1
ATOM 2856 C C . ILE A 1 364 ? 22.522 -40.115 -31.127 1.00 80.62 364 ILE A C 1
ATOM 2858 O O . ILE A 1 364 ? 22.520 -41.101 -31.867 1.00 80.62 364 ILE A O 1
ATOM 2862 N N . VAL A 1 365 ? 23.342 -39.990 -30.088 1.00 83.06 365 VAL A N 1
ATOM 2863 C CA . VAL A 1 365 ? 24.320 -41.011 -29.714 1.00 83.06 365 VAL A CA 1
ATOM 2864 C C . VAL A 1 365 ? 23.710 -41.937 -28.668 1.00 83.06 365 VAL A C 1
ATOM 2866 O O . VAL A 1 365 ? 23.391 -41.531 -27.556 1.00 83.06 365 VAL A O 1
ATOM 2869 N N . THR A 1 366 ? 23.549 -43.212 -29.020 1.00 77.69 366 THR A N 1
ATOM 2870 C CA . THR A 1 366 ? 22.996 -44.244 -28.123 1.00 77.69 366 THR A CA 1
ATOM 2871 C C . THR A 1 366 ? 24.064 -45.119 -27.465 1.00 77.69 366 THR A C 1
ATOM 2873 O O . THR A 1 366 ? 23.735 -45.963 -26.629 1.00 77.69 366 THR A O 1
ATOM 2876 N N . ASP A 1 367 ? 25.328 -44.961 -27.863 1.00 83.06 367 ASP A N 1
ATOM 2877 C CA . ASP A 1 367 ? 26.452 -45.698 -27.292 1.00 83.06 367 ASP A CA 1
ATOM 2878 C C . ASP A 1 367 ? 26.852 -45.105 -25.934 1.00 83.06 367 ASP A C 1
ATOM 2880 O O . ASP A 1 367 ? 27.207 -43.931 -25.808 1.00 83.06 367 ASP A O 1
ATOM 2884 N N . ARG A 1 368 ? 26.813 -45.956 -24.907 1.00 79.75 368 ARG A N 1
ATOM 2885 C CA . ARG A 1 368 ? 27.128 -45.599 -23.523 1.00 79.75 368 ARG A CA 1
ATOM 2886 C C . ARG A 1 368 ? 28.584 -45.170 -23.349 1.00 79.75 368 ARG A C 1
ATOM 2888 O O . ARG A 1 368 ? 28.850 -44.294 -22.531 1.00 79.75 368 ARG A O 1
ATOM 2895 N N . VAL A 1 369 ? 29.509 -45.768 -24.103 1.00 80.25 369 VAL A N 1
ATOM 2896 C CA . VAL A 1 369 ? 30.942 -45.451 -24.005 1.00 80.25 369 VAL A CA 1
ATOM 2897 C C . VAL A 1 369 ? 31.208 -44.070 -24.596 1.00 80.25 369 VAL A C 1
ATOM 2899 O O . VAL A 1 369 ? 31.879 -43.246 -23.978 1.00 80.25 369 VAL A O 1
ATOM 2902 N N . GLN A 1 370 ? 30.601 -43.773 -25.747 1.00 80.19 370 GLN A N 1
ATOM 2903 C CA . GLN A 1 370 ? 30.725 -42.463 -26.385 1.00 80.19 370 GLN A CA 1
ATOM 2904 C C . GLN A 1 370 ? 30.102 -41.344 -25.545 1.00 80.19 370 GLN A C 1
ATOM 2906 O O . GLN A 1 370 ? 30.729 -40.299 -25.384 1.00 80.19 370 GLN A O 1
ATOM 2911 N N . LEU A 1 371 ? 28.925 -41.567 -24.945 1.00 80.12 371 LEU A N 1
ATOM 2912 C CA . LEU A 1 371 ? 28.300 -40.592 -24.040 1.00 80.12 371 LEU A CA 1
ATOM 2913 C C . LEU A 1 371 ? 29.176 -40.283 -22.813 1.00 80.12 371 LEU A C 1
ATOM 2915 O O . LEU A 1 371 ? 29.227 -39.136 -22.370 1.00 80.12 371 LEU A O 1
ATOM 2919 N N . GLY A 1 372 ? 29.910 -41.273 -22.293 1.00 78.94 372 GLY A N 1
ATOM 2920 C CA . GLY A 1 372 ? 30.824 -41.094 -21.160 1.00 78.94 372 GLY A CA 1
ATOM 2921 C C . GLY A 1 372 ? 32.016 -40.174 -21.452 1.00 78.94 372 GLY A C 1
ATOM 2922 O O . GLY A 1 372 ? 32.514 -39.501 -20.548 1.00 78.94 372 GLY A O 1
ATOM 2923 N N . HIS A 1 373 ? 32.449 -40.093 -22.713 1.00 84.94 373 HIS A N 1
ATOM 2924 C CA . HIS A 1 373 ? 33.587 -39.269 -23.135 1.00 84.94 373 HIS A CA 1
ATOM 2925 C C . HIS A 1 373 ? 33.194 -37.850 -23.584 1.00 84.94 373 HIS A C 1
ATOM 2927 O O . HIS A 1 373 ? 34.071 -37.021 -23.827 1.00 84.94 373 HIS A O 1
ATOM 2933 N N . MET A 1 374 ? 31.898 -37.528 -23.660 1.00 85.56 374 MET A N 1
ATOM 2934 C CA . MET A 1 374 ? 31.433 -36.200 -24.071 1.00 85.56 374 MET A CA 1
ATOM 2935 C C . MET A 1 374 ? 31.712 -35.116 -23.019 1.00 85.56 374 MET A C 1
ATOM 2937 O O . MET A 1 374 ? 31.802 -35.365 -21.811 1.00 85.56 374 MET A O 1
ATOM 2941 N N . ASN A 1 375 ? 31.844 -33.872 -23.482 1.00 86.69 375 ASN A N 1
ATOM 2942 C CA . ASN A 1 375 ? 31.924 -32.687 -22.628 1.00 86.69 375 ASN A CA 1
ATOM 2943 C C . ASN A 1 375 ? 30.513 -32.171 -22.263 1.00 86.69 375 ASN A C 1
ATOM 2945 O O . ASN A 1 375 ? 29.505 -32.648 -22.779 1.00 86.69 375 ASN A O 1
ATOM 2949 N N . CYS A 1 376 ? 30.426 -31.206 -21.343 1.00 82.69 376 CYS A N 1
ATOM 2950 C CA . CYS A 1 376 ? 29.140 -30.685 -20.860 1.00 82.69 376 CYS A CA 1
ATOM 2951 C C . CYS A 1 376 ? 28.256 -30.094 -21.963 1.00 82.69 376 CYS A C 1
ATOM 2953 O O . CYS A 1 376 ? 27.041 -30.243 -21.885 1.00 82.69 376 CYS A O 1
ATOM 2955 N N . THR A 1 377 ? 28.852 -29.431 -22.954 1.00 84.50 377 THR A N 1
ATOM 2956 C CA . THR A 1 377 ? 28.130 -28.779 -24.052 1.00 84.50 377 THR A CA 1
ATOM 2957 C C . THR A 1 377 ? 27.520 -29.804 -25.002 1.00 84.50 377 THR A C 1
ATOM 2959 O O . THR A 1 377 ? 26.339 -29.707 -25.317 1.00 84.50 377 THR A O 1
ATOM 2962 N N . LEU A 1 378 ? 28.271 -30.846 -25.366 1.00 83.62 378 LEU A N 1
ATOM 2963 C CA . LEU A 1 378 ? 27.753 -31.958 -26.167 1.00 83.62 378 LEU A CA 1
ATOM 2964 C C . LEU A 1 378 ? 26.673 -32.744 -25.409 1.00 83.62 378 LEU A C 1
ATOM 2966 O O . LEU A 1 378 ? 25.687 -33.163 -26.005 1.00 83.62 378 LEU A O 1
ATOM 2970 N N . LEU A 1 379 ? 26.807 -32.910 -24.087 1.00 83.56 379 LEU A N 1
ATOM 2971 C CA . LEU A 1 379 ? 25.766 -33.542 -23.265 1.00 83.56 379 LEU A CA 1
ATOM 2972 C C . LEU A 1 379 ? 24.479 -32.702 -23.193 1.00 83.56 379 LEU A C 1
ATOM 2974 O O . LEU A 1 379 ? 23.392 -33.275 -23.167 1.00 83.56 379 LEU A O 1
ATOM 2978 N N . ASP A 1 380 ? 24.578 -31.370 -23.193 1.00 85.44 380 ASP A N 1
ATOM 2979 C CA . ASP A 1 380 ? 23.410 -30.481 -23.266 1.00 85.44 380 ASP A CA 1
ATOM 2980 C C . ASP A 1 380 ? 22.693 -30.588 -24.613 1.00 85.44 380 ASP A C 1
ATOM 2982 O O . ASP A 1 380 ? 21.468 -30.702 -24.652 1.00 85.44 380 ASP A O 1
ATOM 2986 N N . GLU A 1 381 ? 23.453 -30.612 -25.708 1.00 86.06 381 GLU A N 1
ATOM 2987 C CA . GLU A 1 381 ? 22.920 -30.825 -27.056 1.00 86.06 381 GLU A CA 1
ATOM 2988 C C . GLU A 1 381 ? 22.231 -32.190 -27.176 1.00 86.06 381 GLU A C 1
ATOM 2990 O O . GLU A 1 381 ? 21.129 -32.284 -27.718 1.00 86.06 381 GLU A O 1
ATOM 2995 N N . GLN A 1 382 ? 22.823 -33.245 -26.604 1.00 85.56 382 GLN A N 1
ATOM 2996 C CA . GLN A 1 382 ? 22.203 -34.570 -26.559 1.00 85.56 382 GLN A CA 1
ATOM 2997 C C . GLN A 1 382 ? 20.933 -34.574 -25.696 1.00 85.56 382 GLN A C 1
ATOM 2999 O O . GLN A 1 382 ? 19.933 -35.156 -26.110 1.00 85.56 382 GLN A O 1
ATOM 3004 N N . LEU A 1 383 ? 20.906 -33.901 -24.539 1.00 84.88 383 LEU A N 1
ATOM 3005 C CA . LEU A 1 383 ? 19.692 -33.781 -23.716 1.00 84.88 383 LEU A CA 1
ATOM 3006 C C . LEU A 1 383 ? 18.555 -33.090 -24.474 1.00 84.88 383 LEU A C 1
ATOM 3008 O O . LEU A 1 383 ? 17.419 -33.567 -24.442 1.00 84.88 383 LEU A O 1
ATOM 3012 N N . GLU A 1 384 ? 18.848 -32.006 -25.190 1.00 85.62 384 GLU A N 1
ATOM 3013 C CA . GLU A 1 384 ? 17.860 -31.309 -26.016 1.00 85.62 384 GLU A CA 1
ATOM 3014 C C . GLU A 1 384 ? 17.377 -32.168 -27.193 1.00 85.62 384 GLU A C 1
ATOM 3016 O O . GLU A 1 384 ? 16.167 -32.278 -27.415 1.00 85.62 384 GLU A O 1
ATOM 3021 N N . ALA A 1 385 ? 18.288 -32.847 -27.895 1.00 85.00 385 ALA A N 1
ATOM 3022 C CA . ALA A 1 385 ? 17.955 -33.742 -29.003 1.00 85.00 385 ALA A CA 1
ATOM 3023 C C . ALA A 1 385 ? 17.104 -34.937 -28.542 1.00 85.00 385 ALA A C 1
ATOM 3025 O O . ALA A 1 385 ? 16.064 -35.230 -29.139 1.00 85.00 385 ALA A O 1
ATOM 3026 N N . HIS A 1 386 ? 17.477 -35.588 -27.437 1.00 81.81 386 HIS A N 1
ATOM 3027 C CA . HIS A 1 386 ? 16.706 -36.677 -26.838 1.00 81.81 386 HIS A CA 1
ATOM 3028 C C . HIS A 1 386 ? 15.325 -36.213 -26.364 1.00 81.81 386 HIS A C 1
ATOM 3030 O O . HIS A 1 386 ? 14.345 -36.927 -26.590 1.00 81.81 386 HIS A O 1
ATOM 3036 N N . ARG A 1 387 ? 15.235 -35.018 -25.764 1.00 83.38 387 ARG A N 1
ATOM 3037 C CA . ARG A 1 387 ? 13.978 -34.439 -25.277 1.00 83.38 387 ARG A CA 1
ATOM 3038 C C . ARG A 1 387 ? 13.030 -34.027 -26.398 1.00 83.38 387 ARG A C 1
ATOM 3040 O O . ARG A 1 387 ? 11.824 -34.205 -26.256 1.00 83.38 387 ARG A O 1
ATOM 3047 N N . SER A 1 388 ? 13.554 -33.544 -27.526 1.00 80.69 388 SER A N 1
ATOM 3048 C CA . SER A 1 388 ? 12.733 -33.211 -28.702 1.00 80.69 388 SER A CA 1
ATOM 3049 C C . SER A 1 388 ? 11.927 -34.409 -29.226 1.00 80.69 388 SER A C 1
ATOM 3051 O O . SER A 1 388 ? 10.847 -34.234 -29.780 1.00 80.69 388 SER A O 1
ATOM 3053 N N . ARG A 1 389 ? 12.427 -35.635 -29.002 1.00 78.62 389 ARG A N 1
ATOM 3054 C CA . ARG A 1 389 ? 11.785 -36.898 -29.404 1.00 78.62 389 ARG A CA 1
ATOM 3055 C C . ARG A 1 389 ? 11.117 -37.640 -28.242 1.00 78.62 389 ARG A C 1
ATOM 3057 O O . ARG A 1 389 ? 10.452 -38.645 -28.474 1.00 78.62 389 ARG A O 1
ATOM 3064 N N . ASP A 1 390 ? 11.343 -37.211 -27.001 1.00 77.81 390 ASP A N 1
ATOM 3065 C CA . ASP A 1 390 ? 10.798 -37.828 -25.790 1.00 77.81 390 ASP A CA 1
ATOM 3066 C C . ASP A 1 390 ? 10.668 -36.796 -24.662 1.00 77.81 390 ASP A C 1
ATOM 3068 O O . ASP A 1 390 ? 11.640 -36.420 -24.004 1.00 77.81 390 ASP A O 1
ATOM 3072 N N . SER A 1 391 ? 9.435 -36.365 -24.398 1.00 77.94 391 SER A N 1
ATOM 3073 C CA . SER A 1 391 ? 9.131 -35.344 -23.392 1.00 77.94 391 SER A CA 1
ATOM 3074 C C . SER A 1 391 ? 9.485 -35.750 -21.954 1.00 77.94 391 SER A C 1
ATOM 3076 O O . SER A 1 391 ? 9.548 -34.878 -21.083 1.00 77.94 391 SER A O 1
ATOM 3078 N N . LYS A 1 392 ? 9.751 -37.042 -21.694 1.00 78.44 392 LYS A N 1
ATOM 3079 C CA . LYS A 1 392 ? 10.132 -37.566 -20.371 1.00 78.44 392 LYS A CA 1
ATOM 3080 C C . LYS A 1 392 ? 11.602 -37.330 -20.024 1.00 78.44 392 LYS A C 1
ATOM 3082 O O . LYS A 1 392 ? 11.977 -37.452 -18.860 1.00 78.44 392 LYS A O 1
ATOM 3087 N N . VAL A 1 393 ? 12.433 -36.974 -21.003 1.00 80.38 393 VAL A N 1
ATOM 3088 C CA . VAL A 1 393 ? 13.842 -36.614 -20.784 1.00 80.38 393 VAL A CA 1
ATOM 3089 C C . VAL A 1 393 ? 13.912 -35.271 -20.062 1.00 80.38 393 VAL A C 1
ATOM 3091 O O . VAL A 1 393 ? 13.217 -34.330 -20.439 1.00 80.38 393 VAL A O 1
ATOM 3094 N N . LEU A 1 394 ? 14.743 -35.154 -19.025 1.00 79.81 394 LEU A N 1
ATOM 3095 C CA . LEU A 1 394 ? 14.852 -33.940 -18.207 1.00 79.81 394 LEU A CA 1
ATOM 3096 C C . LEU A 1 394 ? 15.317 -32.713 -19.018 1.00 79.81 394 LEU A C 1
ATOM 3098 O O . LEU A 1 394 ? 16.055 -32.825 -19.992 1.00 79.81 394 LEU A O 1
ATOM 3102 N N . ILE A 1 395 ? 14.867 -31.518 -18.612 1.00 84.12 395 ILE A N 1
ATOM 3103 C CA . ILE A 1 395 ? 15.286 -30.239 -19.219 1.00 84.12 395 ILE A CA 1
ATOM 3104 C C . ILE A 1 395 ? 16.736 -29.961 -18.821 1.00 84.12 395 ILE A C 1
ATOM 3106 O O . ILE A 1 395 ? 17.047 -30.063 -17.635 1.00 84.12 395 ILE A O 1
ATOM 3110 N N . LYS A 1 396 ? 17.578 -29.486 -19.753 1.00 81.69 396 LYS A N 1
ATOM 3111 C CA . LYS A 1 396 ? 18.965 -29.068 -19.457 1.00 81.69 396 LYS A CA 1
ATOM 3112 C C . LYS A 1 396 ? 19.084 -28.145 -18.236 1.00 81.69 396 LYS A C 1
ATOM 3114 O O . LYS A 1 396 ? 19.977 -28.299 -17.417 1.00 81.69 396 LYS A O 1
ATOM 3119 N N . ALA A 1 397 ? 18.127 -27.232 -18.057 1.00 81.25 397 ALA A N 1
ATOM 3120 C CA . ALA A 1 397 ? 18.102 -26.278 -16.950 1.00 81.25 397 ALA A CA 1
ATOM 3121 C C . ALA A 1 397 ? 17.943 -26.942 -15.570 1.00 81.25 397 ALA A C 1
ATOM 3123 O O . ALA A 1 397 ? 18.351 -26.368 -14.568 1.00 81.25 397 ALA A O 1
ATOM 3124 N N . ARG A 1 398 ? 17.367 -28.151 -15.511 1.00 82.12 398 ARG A N 1
ATOM 3125 C CA . ARG A 1 398 ? 17.201 -28.925 -14.271 1.00 82.12 398 ARG A CA 1
ATOM 3126 C C . ARG A 1 398 ? 18.397 -29.827 -13.966 1.00 82.12 398 ARG A C 1
ATOM 3128 O O . ARG A 1 398 ? 18.439 -30.412 -12.893 1.00 82.12 398 ARG A O 1
ATOM 3135 N N . VAL A 1 399 ? 19.347 -29.949 -14.894 1.00 82.19 399 VAL A N 1
ATOM 3136 C CA . VAL A 1 399 ? 20.488 -30.862 -14.785 1.00 82.19 399 VAL A CA 1
ATOM 3137 C C . VAL A 1 399 ? 21.766 -30.078 -15.065 1.00 82.19 399 VAL A C 1
ATOM 3139 O O . VAL A 1 399 ? 22.290 -30.067 -16.173 1.00 82.19 399 VAL A O 1
ATOM 3142 N N . LYS A 1 400 ? 22.231 -29.337 -14.055 1.00 78.69 400 LYS A N 1
ATOM 3143 C CA . LYS A 1 400 ? 23.262 -28.302 -14.222 1.00 78.69 400 LYS A CA 1
ATOM 3144 C C . LYS A 1 400 ? 24.665 -28.882 -14.430 1.00 78.69 400 LYS A C 1
ATOM 3146 O O . LYS A 1 400 ? 25.416 -28.374 -15.265 1.00 78.69 400 LYS A O 1
ATOM 3151 N N . TYR A 1 401 ? 25.018 -29.946 -13.709 1.00 82.06 401 TYR A N 1
ATOM 3152 C CA . TYR A 1 401 ? 26.382 -30.482 -13.673 1.00 82.06 401 TYR A CA 1
ATOM 3153 C C . TYR A 1 401 ? 26.570 -31.702 -14.575 1.00 82.06 401 TYR A C 1
ATOM 3155 O O . TYR A 1 401 ? 25.651 -32.488 -14.790 1.00 82.06 401 TYR A O 1
ATOM 3163 N N . LYS A 1 402 ? 27.802 -31.904 -15.065 1.00 77.00 402 LYS A N 1
ATOM 3164 C CA . LYS A 1 402 ? 28.170 -33.062 -15.903 1.00 77.00 402 LYS A CA 1
ATOM 3165 C C . LYS A 1 402 ? 27.791 -34.397 -15.259 1.00 77.00 402 LYS A C 1
ATOM 3167 O O . LYS A 1 402 ? 27.292 -35.286 -15.946 1.00 77.00 402 LYS A O 1
ATOM 3172 N N . LEU A 1 403 ? 28.041 -34.497 -13.950 1.00 79.38 403 LEU A N 1
ATOM 3173 C CA . LEU A 1 403 ? 27.798 -35.686 -13.135 1.00 79.38 403 LEU A CA 1
ATOM 3174 C C . LEU A 1 403 ? 26.327 -36.106 -13.139 1.00 79.38 403 LEU A C 1
ATOM 3176 O O . LEU A 1 403 ? 26.060 -37.295 -13.041 1.00 79.38 403 LEU A O 1
ATOM 3180 N N . ASP A 1 404 ? 25.403 -35.167 -13.349 1.00 80.94 404 ASP A N 1
ATOM 3181 C CA . ASP A 1 404 ? 23.962 -35.427 -13.352 1.00 80.94 404 ASP A CA 1
ATOM 3182 C C . ASP A 1 404 ? 23.406 -35.610 -14.778 1.00 80.94 404 ASP A C 1
ATOM 3184 O O . ASP A 1 404 ? 22.432 -36.336 -14.992 1.00 80.94 404 ASP A O 1
ATOM 3188 N N . LYS A 1 405 ? 24.048 -34.996 -15.787 1.00 80.44 405 LYS A N 1
ATOM 3189 C CA . LYS A 1 405 ? 23.632 -35.065 -17.205 1.00 80.44 405 LYS A CA 1
ATOM 3190 C C . LYS A 1 405 ? 23.788 -36.464 -17.795 1.00 80.44 405 LYS A C 1
ATOM 3192 O O . LYS A 1 405 ? 22.894 -36.942 -18.494 1.00 80.44 405 LYS A O 1
ATOM 3197 N N . LEU A 1 406 ? 24.908 -37.128 -17.504 1.00 81.00 406 LEU A N 1
ATOM 3198 C CA . LEU A 1 406 ? 25.187 -38.468 -18.021 1.00 81.00 406 LEU A CA 1
ATOM 3199 C C . LEU A 1 406 ? 24.208 -39.524 -17.458 1.00 81.00 406 LEU A C 1
ATOM 3201 O O . LEU A 1 406 ? 23.598 -40.230 -18.265 1.00 81.00 406 LEU A O 1
ATOM 3205 N N . PRO A 1 407 ? 23.962 -39.616 -16.133 1.00 81.62 407 PRO A N 1
ATOM 3206 C CA . PRO A 1 407 ? 22.938 -40.507 -15.583 1.00 81.62 407 PRO A CA 1
ATOM 3207 C C . PRO A 1 407 ? 21.536 -40.243 -16.136 1.00 81.62 407 PRO A C 1
ATOM 3209 O O . PRO A 1 407 ? 20.821 -41.193 -16.449 1.00 81.62 407 PRO A O 1
ATOM 3212 N N . ALA A 1 408 ? 21.150 -38.974 -16.317 1.00 80.75 408 ALA A N 1
ATOM 3213 C CA . ALA A 1 408 ? 19.844 -38.616 -16.870 1.00 80.75 408 ALA A CA 1
ATOM 3214 C C . ALA A 1 408 ? 19.652 -39.122 -18.315 1.00 80.75 408 ALA A C 1
ATOM 3216 O O . ALA A 1 408 ? 18.587 -39.647 -18.651 1.00 80.75 408 ALA A O 1
ATOM 3217 N N . LEU A 1 409 ? 20.685 -39.017 -19.159 1.00 81.19 409 LEU A N 1
ATOM 3218 C CA . LEU A 1 409 ? 20.671 -39.557 -20.525 1.00 81.19 409 LEU A CA 1
ATOM 3219 C C . LEU A 1 409 ? 20.635 -41.091 -20.543 1.00 81.19 409 LEU A C 1
ATOM 3221 O O . LEU A 1 409 ? 19.870 -41.685 -21.305 1.00 81.19 409 LEU A O 1
ATOM 3225 N N . LEU A 1 410 ? 21.418 -41.745 -19.682 1.00 80.94 410 LEU A N 1
ATOM 3226 C CA . LEU A 1 410 ? 21.441 -43.207 -19.580 1.00 80.94 410 LEU A CA 1
ATOM 3227 C C . LEU A 1 410 ? 20.096 -43.772 -19.097 1.00 80.94 410 LEU A C 1
ATOM 3229 O O . LEU A 1 410 ? 19.589 -44.727 -19.686 1.00 80.94 410 LEU A O 1
ATOM 3233 N N . ALA A 1 411 ? 19.471 -43.140 -18.101 1.00 81.12 411 ALA A N 1
ATOM 3234 C CA . ALA A 1 411 ? 18.143 -43.517 -17.616 1.00 81.12 411 ALA A CA 1
ATOM 3235 C C . ALA A 1 411 ? 17.066 -43.379 -18.708 1.00 81.12 411 ALA A C 1
ATOM 3237 O O . ALA A 1 411 ? 16.188 -44.237 -18.841 1.00 81.12 411 ALA A O 1
ATOM 3238 N N . ALA A 1 412 ? 17.155 -42.336 -19.540 1.00 77.44 412 ALA A N 1
ATOM 3239 C CA . ALA A 1 412 ? 16.266 -42.164 -20.686 1.00 77.44 412 ALA A CA 1
ATOM 3240 C C . ALA A 1 412 ? 16.441 -43.272 -21.745 1.00 77.44 412 ALA A C 1
ATOM 3242 O O . ALA A 1 412 ? 15.452 -43.776 -22.285 1.00 77.44 412 ALA A O 1
ATOM 3243 N N . LEU A 1 413 ? 17.681 -43.692 -22.025 1.00 79.56 413 LEU A N 1
ATOM 3244 C CA . LEU A 1 413 ? 17.968 -44.802 -22.942 1.00 79.56 413 LEU A CA 1
ATOM 3245 C C . LEU A 1 413 ? 17.422 -46.141 -22.422 1.00 79.56 413 LEU A C 1
ATOM 3247 O O . LEU A 1 413 ? 16.871 -46.926 -23.201 1.00 79.56 413 LEU A O 1
ATOM 3251 N N . ASP A 1 414 ? 17.526 -46.389 -21.118 1.00 78.38 414 ASP A N 1
ATOM 3252 C CA . ASP A 1 414 ? 17.045 -47.625 -20.493 1.00 78.38 414 ASP A CA 1
ATOM 3253 C C . ASP A 1 414 ? 15.524 -47.717 -20.461 1.00 78.38 414 ASP A C 1
ATOM 3255 O O . ASP A 1 414 ? 14.954 -48.766 -20.782 1.00 78.38 414 ASP A O 1
ATOM 3259 N N . SER A 1 415 ? 14.858 -46.591 -20.207 1.00 73.12 415 SER A N 1
ATOM 3260 C CA . SER A 1 415 ? 13.407 -46.474 -20.340 1.00 73.12 415 SER A CA 1
ATOM 3261 C C . SER A 1 415 ? 12.934 -46.836 -21.758 1.00 73.12 415 SER A C 1
ATOM 3263 O O . SER A 1 415 ? 11.988 -47.614 -21.917 1.00 73.12 415 SER A O 1
ATOM 3265 N N . LYS A 1 416 ? 1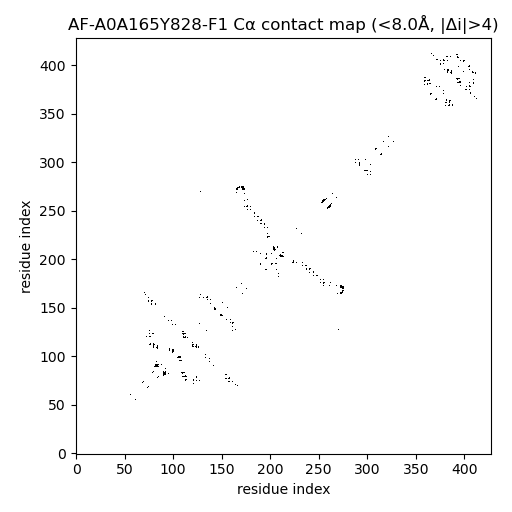3.638 -46.372 -22.805 1.00 69.06 416 LYS A N 1
ATOM 3266 C CA . LYS A 1 416 ? 13.312 -46.695 -24.209 1.00 69.06 416 LYS A CA 1
ATOM 3267 C C . LYS A 1 416 ? 13.542 -48.165 -24.560 1.00 69.06 416 LYS A C 1
ATOM 3269 O O . LYS A 1 416 ? 12.679 -48.772 -25.195 1.00 69.06 416 LYS A O 1
ATOM 3274 N N . LYS A 1 417 ? 14.653 -48.767 -24.120 1.00 66.25 417 LYS A N 1
ATOM 3275 C CA . LYS A 1 417 ? 14.921 -50.204 -24.335 1.00 66.25 417 LYS A CA 1
ATOM 3276 C C . LYS A 1 417 ? 13.863 -51.089 -23.671 1.00 66.25 417 LYS A C 1
ATOM 3278 O O . LYS A 1 417 ? 13.378 -52.032 -24.293 1.00 66.25 417 LYS A O 1
ATOM 3283 N N . GLY A 1 418 ? 13.453 -50.754 -22.446 1.00 60.97 418 GLY A N 1
ATOM 3284 C CA . GLY A 1 418 ? 12.396 -51.474 -21.731 1.00 60.97 418 GLY A CA 1
ATOM 3285 C C . GLY A 1 418 ? 11.003 -51.315 -22.351 1.00 60.97 418 GLY A C 1
ATOM 3286 O O . GLY A 1 418 ? 10.138 -52.167 -22.156 1.00 60.97 418 GLY A O 1
ATOM 3287 N N . LEU A 1 419 ? 10.754 -50.236 -23.097 1.00 59.66 419 LEU A N 1
ATOM 3288 C CA . LEU A 1 419 ? 9.484 -50.000 -23.790 1.00 59.66 419 LEU A CA 1
ATOM 3289 C C . LEU A 1 419 ? 9.423 -50.758 -25.125 1.00 59.66 419 LEU A C 1
ATOM 3291 O O . LEU A 1 419 ? 8.414 -51.397 -25.410 1.00 59.66 419 LEU A O 1
ATOM 3295 N N . LEU A 1 420 ? 10.523 -50.780 -25.885 1.00 61.12 420 LEU A N 1
ATOM 3296 C CA . LEU A 1 420 ? 10.643 -51.563 -27.122 1.00 61.12 420 LEU A CA 1
ATOM 3297 C C . LEU A 1 420 ? 10.550 -53.072 -26.867 1.00 61.12 420 LEU A C 1
ATOM 3299 O O . LEU A 1 420 ? 9.846 -53.764 -27.597 1.00 61.12 420 LEU A O 1
ATOM 3303 N N . ARG A 1 421 ? 11.180 -53.575 -25.796 1.00 59.28 421 ARG A N 1
ATOM 3304 C CA . ARG A 1 421 ? 11.065 -54.988 -25.400 1.00 59.28 421 ARG A CA 1
ATOM 3305 C C . ARG A 1 421 ? 9.609 -55.377 -25.094 1.00 59.28 421 ARG A C 1
ATOM 3307 O O . ARG A 1 421 ? 9.121 -56.358 -25.637 1.00 59.28 421 ARG A O 1
ATOM 3314 N N . ARG A 1 422 ? 8.885 -54.548 -24.331 1.00 56.44 422 ARG A N 1
ATOM 3315 C CA . ARG A 1 422 ? 7.464 -54.765 -23.982 1.00 56.44 422 ARG A CA 1
ATOM 3316 C C . ARG A 1 422 ? 6.484 -54.630 -25.153 1.00 56.44 422 ARG A C 1
ATOM 3318 O O . ARG A 1 422 ? 5.344 -55.074 -25.034 1.00 56.44 422 ARG A O 1
ATOM 3325 N N . LEU A 1 423 ? 6.876 -53.948 -26.230 1.00 59.94 423 LEU A N 1
ATOM 3326 C CA . LEU A 1 423 ? 6.102 -53.865 -27.473 1.00 59.94 423 LEU A CA 1
ATOM 3327 C C . LEU A 1 423 ? 6.371 -55.071 -28.377 1.00 59.94 423 LEU A C 1
ATOM 3329 O O . LEU A 1 423 ? 5.446 -55.576 -29.001 1.00 59.94 423 LEU A O 1
ATOM 3333 N N . TRP A 1 424 ? 7.614 -55.555 -28.412 1.00 59.59 424 TRP A N 1
ATOM 3334 C CA . TRP A 1 424 ? 7.986 -56.765 -29.142 1.00 59.59 424 TRP A CA 1
ATOM 3335 C C . TRP A 1 424 ? 7.330 -58.018 -28.538 1.00 59.59 424 TRP A C 1
ATOM 3337 O O . TRP A 1 424 ? 6.709 -58.787 -29.262 1.00 59.59 424 TRP A O 1
ATOM 3347 N N . GLU A 1 425 ? 7.329 -58.140 -27.207 1.00 63.88 425 GLU A N 1
ATOM 3348 C CA . GLU A 1 425 ? 6.643 -59.208 -26.452 1.00 63.88 425 GLU A CA 1
ATOM 3349 C C . GLU A 1 425 ? 5.104 -59.169 -26.557 1.00 63.88 425 GLU A C 1
ATOM 3351 O O . GLU A 1 425 ? 4.440 -60.101 -26.125 1.00 63.88 425 GLU A O 1
ATOM 3356 N N . ARG A 1 426 ? 4.516 -58.084 -27.082 1.00 58.12 426 ARG A N 1
ATOM 3357 C CA . ARG A 1 426 ? 3.061 -57.947 -27.292 1.00 58.12 426 ARG A CA 1
ATOM 3358 C C . ARG A 1 426 ? 2.612 -58.242 -28.725 1.00 58.12 426 ARG A C 1
ATOM 3360 O O . ARG A 1 426 ? 1.419 -58.405 -28.951 1.00 58.12 426 ARG A O 1
ATOM 3367 N N . ASN A 1 427 ? 3.552 -58.244 -29.669 1.00 49.34 427 ASN A N 1
ATOM 3368 C CA . ASN A 1 427 ? 3.329 -58.476 -31.101 1.00 49.34 427 ASN A CA 1
ATOM 3369 C C . ASN A 1 427 ? 3.924 -59.817 -31.579 1.00 49.34 427 ASN A C 1
ATOM 3371 O O . ASN A 1 427 ? 3.954 -60.080 -32.781 1.00 49.34 427 ASN A O 1
ATOM 3375 N N . THR A 1 428 ? 4.418 -60.627 -30.644 1.00 44.38 428 THR A N 1
ATOM 3376 C CA . THR A 1 428 ? 4.758 -62.048 -30.793 1.00 44.38 428 THR A CA 1
ATOM 3377 C C . THR A 1 428 ? 3.825 -62.839 -29.897 1.00 44.38 428 THR A C 1
ATOM 3379 O O . THR A 1 428 ? 3.466 -63.965 -30.301 1.00 44.38 428 THR A O 1
#

Solvent-accessible surface area (backbone atoms only — not comparable to full-atom values): 24808 Å² total; per-residue (Å²): 123,72,67,64,60,53,51,52,52,52,52,54,50,50,55,50,49,52,50,49,50,54,49,50,56,55,43,58,60,45,52,70,61,64,71,60,76,80,90,80,80,79,66,78,79,66,71,73,72,71,64,79,75,84,65,80,71,50,73,67,53,45,47,47,67,77,65,60,75,72,59,71,68,42,34,30,43,47,43,17,52,36,41,53,34,96,51,88,90,50,62,46,33,72,59,45,36,54,52,45,23,69,74,70,72,44,89,59,74,62,44,58,51,82,54,95,49,93,57,24,56,55,52,27,43,51,49,51,63,75,39,42,69,60,50,53,52,49,52,51,50,58,22,61,72,39,98,62,70,55,67,52,78,65,53,42,50,34,48,49,37,65,75,44,64,62,58,97,51,104,49,50,42,82,66,41,38,64,58,54,52,53,51,54,50,48,47,54,50,43,56,76,41,52,51,40,64,63,36,88,82,40,45,42,59,71,52,39,92,85,35,51,79,62,95,55,57,66,61,51,54,50,48,48,72,46,43,85,81,37,90,53,53,70,61,52,52,38,54,50,44,54,55,49,48,56,50,49,53,65,76,44,51,55,42,33,90,81,22,68,53,58,65,48,50,69,70,60,49,63,76,63,61,43,70,71,64,65,59,76,58,51,54,54,50,52,53,48,56,55,49,41,70,79,34,74,88,58,50,74,64,56,49,52,51,50,53,49,39,60,76,65,44,44,66,61,52,43,73,75,71,53,53,78,65,52,56,54,47,55,54,48,52,53,50,54,52,50,52,52,50,49,50,52,50,50,54,52,50,51,54,51,51,54,50,50,51,53,37,69,69,50,81,83,80,83,52,68,70,62,59,70,72,53,54,63,68,59,48,44,52,48,37,50,32,52,24,78,79,34,83,85,41,69,58,60,88,80,39,84,47,62,83,50,43,53,57,53,53,52,54,47,53,50,54,51,53,58,49,53,52,59,50,52,70,70,78,107

Mean predicted aligned error: 21.27 Å

Radius of gyration: 34.71 Å; Cα contacts (8 Å, |Δi|>4): 268; chains: 1; bounding box: 83×102×67 Å

Secondary structure (DSSP, 8-state):
-HHHHHHHHHHHHHHHHHHHHHHHHHHHHHHHHHTS-------GGGGGGG----SPPPHHHHHHHHH---SHHHHHHHHHHHHS-SSTTSSSHHHHHHHHHHHHSS------SSS--TTHHHHHHHHHHHTHHHHHHHHHHHHHHSSS----HHHHHHHHHHHT-S-SSSSBGGG-HHHHHHHHHHHHHHHH-THHHHSTT--HHHHSSS-PPPS-HHHHHHHHHHGGG-TTHHHHHHHHHHHHHHHHHHHTGGGSTTSHHHHS-HHHHHHT--BS--HHHHHHHHHHHHHHHH-TT--HHHHHHHHHHHHTTHHHHHHHH--HHHHHHHHHHHHHHHHHHHHHHHHHHHHHHHHHHHHHHSPPP--HHHHHH--HHHHHHHHHHHHHH-TTSPPGGG--SHHHHHHHHHHHHHHHHHHHHHHHTT--

Sequence (428 aa):
MQLGASLAALQEIGCKVDCLNGIIGKYNARVLEEIAPDTDELDPDLEDAMVTDTAAPTKAQQRAMDVTAAGGVKAVSIAGVILNHKDNKKGQQDMYHMYFHCVLGCPCNFPDTSSIRYHCFAAGAAELIAYTLEYIEFMWVIKMSKAKPGFNHMEANLWAAVLTLPGTESVHMLDLGPYHTDHKTHIKKLIADPNLVISPKATSSHATLDGEPWHHPDAISTIHAQRDDLPYLHKLFVAFMEEALVTWEQFTSEFEYRGFIDSTTQEEKDLAWLPTTNDNNEGRLGSWWLYARTNPSSTIEQYNNIAMYTKNDAQEFMNTNFEPEDHCYVMRSHIEDAETNTAKVVVKVTKTVETAARIVAIIIVTDRVQLGHMNCTLLDEQLEAHRSRDSKVLIKARVKYKLDKLPALLAALDSKKGLLRRLWERNT

Organism: NCBI:txid1759441

Foldseek 3Di:
DVVVVVVVVVVVVVVVVVVVVVVVVVVVVVCVVPVPDPPDDDPPVVVVVPPPPPDDDDPVRVCCVVVDDDDLLVLLVLVCCAQPNPDPVGHCPVVNQVQVCVVVVDGDGQQHSPDPDPCSSVSNSCVLLVCLVSVLVSLQCVQPVDPHRDDDPSSVSNNCCSVCVLDPDPAFQLNCLVVLVLVLVLLVVCLVPVCCQQPPPNQCLNNDSNRDDDPCVVVSVVSNVCVVVVPCPSVVSNVVSVVVSVVSCVVCVCSDCVHPSNPDDVVRSSSVGDDNDPVVVVVVVVQVVVVCVVPVVDDPVNVVVVVCCVVVVVVVVCVVPPDPVNVVVVVVVVVVVVVVVVVVVVVVVVVVVVVLVQLCPDDADLDLVVLVPDDLVVLQSNLSNLCSVPVPQDHCVVQPDPVRSSVSSNVSSVVVVVVVVVVVVVVD

pLDDT: mean 72.7, std 16.71, range [32.53, 95.81]